Protein AF-L1LF54-F1 (afdb_monomer_lite)

pLDDT: mean 78.91, std 21.75, range [23.78, 98.81]

Radius of gyration: 27.59 Å; chains: 1; bounding box: 73×85×70 Å

Organism: NCBI:txid1537102

InterPro domains:
  IPR023214 HAD superfamily [G3DSA:3.40.50.1000] (203-453)
  IPR036412 HAD-like superfamily [SSF56784] (199-459)

Secondary structure (DSSP, 8-state):
------------------EEEEETT-S--SSS-EEEEEETTEEEEEEE-BTTBEEEEEEETTEEEEE--STT-EEEEEEEEEPSSS-EEEEEEEE-TTS-EEEEEEEEETTEEEEE-HHHHHHHHHHHHHHHHHHHHHHHHHHHHHHHHHHTT-----------------------------------PEEGGG----SS--SEEEE--TTTT--SSHHHHHHHHHHHHHHHHTT-EEEEB-SS-HHHHHHHHHHHHHHHH--SS-SEEEGGGTEEE-TTS-EEEE----HHHHHHHHHHHHHTT-GGGEEEE-SS-EEESSPPPHHHHHHHHHTTPPPPEE--HHHHHTS---EEEES-SS---TT--BTTTEEEEE-SSTT-EEEEE-S--HHHHHHHHHHHTT--TT-EEEEE-SGGGHHHHHH-SEEEE-TTS-HHHHTTSSEE-SS-GGGTHHHHHHHHHH--

Structure (mmCIF, N/CA/C/O backbone):
data_AF-L1LF54-F1
#
_entry.id   AF-L1LF54-F1
#
loop_
_atom_site.group_PDB
_atom_site.id
_atom_site.type_symbol
_atom_site.label_atom_id
_atom_site.label_alt_id
_atom_site.label_comp_id
_atom_site.label_asym_id
_atom_site.label_entity_id
_atom_site.label_seq_id
_atom_site.pdbx_PDB_ins_code
_atom_site.Cartn_x
_atom_site.Cartn_y
_atom_site.Cartn_z
_atom_site.occupancy
_atom_site.B_iso_or_equiv
_atom_site.auth_seq_id
_atom_site.auth_comp_id
_atom_site.auth_asym_id
_atom_site.auth_atom_id
_atom_site.pdbx_PDB_model_num
ATOM 1 N N . MET A 1 1 ? -40.559 -44.048 -41.248 1.00 34.28 1 MET A N 1
ATOM 2 C CA . MET A 1 1 ? -39.151 -44.365 -41.562 1.00 34.28 1 MET A CA 1
ATOM 3 C C . MET A 1 1 ? -38.424 -43.036 -41.732 1.00 34.28 1 MET A C 1
ATOM 5 O O . MET A 1 1 ? -38.304 -42.518 -42.831 1.00 34.28 1 MET A O 1
ATOM 9 N N . ALA A 1 2 ? -38.101 -42.429 -40.592 1.00 30.61 2 ALA A N 1
ATOM 10 C CA . ALA A 1 2 ? -37.415 -41.152 -40.456 1.00 30.61 2 ALA A CA 1
ATOM 11 C C . ALA A 1 2 ? -35.952 -41.464 -40.110 1.00 30.61 2 ALA A C 1
ATOM 13 O O . ALA A 1 2 ? -35.709 -42.278 -39.223 1.00 30.61 2 ALA A O 1
ATOM 14 N N . ARG A 1 3 ? -34.994 -40.883 -40.837 1.00 30.72 3 ARG A N 1
ATOM 15 C CA . ARG A 1 3 ? -33.560 -40.924 -40.494 1.00 30.72 3 ARG A CA 1
ATOM 16 C C . ARG A 1 3 ? -33.324 -39.809 -39.460 1.00 30.72 3 ARG A C 1
ATOM 18 O O . ARG A 1 3 ? -33.603 -38.661 -39.778 1.00 30.72 3 ARG A O 1
ATOM 25 N N . CYS A 1 4 ? -33.138 -40.113 -38.170 1.00 27.88 4 CYS A N 1
ATOM 26 C CA . CYS A 1 4 ? -31.855 -40.383 -37.481 1.00 27.88 4 CYS A CA 1
ATOM 27 C C . CYS A 1 4 ? -30.797 -39.301 -37.784 1.00 27.88 4 CYS A C 1
ATOM 29 O O . CYS A 1 4 ? -30.292 -39.296 -38.899 1.00 27.88 4 CYS A O 1
ATOM 31 N N . ILE A 1 5 ? -30.589 -38.261 -36.959 1.00 31.03 5 ILE A N 1
ATOM 32 C CA . ILE A 1 5 ? -30.031 -38.143 -35.580 1.00 31.03 5 ILE A CA 1
ATOM 33 C C . ILE A 1 5 ? -28.556 -37.675 -35.612 1.00 31.03 5 ILE A C 1
ATOM 35 O O . ILE A 1 5 ? -27.719 -38.314 -36.236 1.00 31.03 5 ILE A O 1
ATOM 39 N N . LEU A 1 6 ? -28.301 -36.619 -34.820 1.00 25.30 6 LEU A N 1
ATOM 40 C CA . LEU A 1 6 ? -27.037 -36.103 -34.259 1.00 25.30 6 LEU A CA 1
ATOM 41 C C . LEU A 1 6 ? -26.256 -35.011 -35.021 1.00 25.30 6 LEU A C 1
ATOM 43 O O . LEU A 1 6 ? -25.419 -35.297 -35.867 1.00 25.30 6 LEU A O 1
ATOM 47 N N . LEU A 1 7 ? -26.445 -33.758 -34.588 1.00 23.78 7 LEU A N 1
ATOM 48 C CA . LEU A 1 7 ? -25.386 -32.967 -33.936 1.00 23.78 7 LEU A CA 1
ATOM 49 C C . LEU A 1 7 ? -26.007 -31.754 -33.217 1.00 23.78 7 LEU A C 1
ATOM 51 O O . LEU A 1 7 ? -26.343 -30.736 -33.814 1.00 23.78 7 LEU A O 1
ATOM 55 N N . PHE A 1 8 ? -26.185 -31.908 -31.905 1.00 27.66 8 PHE A N 1
ATOM 56 C CA . PHE A 1 8 ? -26.033 -30.810 -30.952 1.00 27.66 8 PHE A CA 1
ATOM 57 C C . PHE A 1 8 ? -24.563 -30.351 -31.000 1.00 27.66 8 PHE A C 1
ATOM 59 O O . PHE A 1 8 ? -23.698 -31.217 -31.095 1.00 27.66 8 PHE A O 1
ATOM 66 N N . LEU A 1 9 ? -24.325 -29.040 -30.837 1.00 25.62 9 LEU A N 1
ATOM 67 C CA . LEU A 1 9 ? -23.042 -28.306 -30.698 1.00 25.62 9 LEU A CA 1
ATOM 68 C C . LEU A 1 9 ? -22.545 -27.539 -31.934 1.00 25.62 9 LEU A C 1
ATOM 70 O O . LEU A 1 9 ? -21.812 -28.063 -32.764 1.00 25.62 9 LEU A O 1
ATOM 74 N N . LEU A 1 10 ? -22.934 -26.259 -31.966 1.00 26.70 10 LEU A N 1
ATOM 75 C CA . LEU A 1 10 ? -22.145 -25.034 -32.217 1.00 26.70 10 LEU A CA 1
ATOM 76 C C . LEU A 1 10 ? -23.202 -23.909 -32.279 1.00 26.70 10 LEU A C 1
ATOM 78 O O . LEU A 1 10 ? -23.890 -23.761 -33.279 1.00 26.70 10 LEU A O 1
ATOM 82 N N . ALA A 1 11 ? -23.593 -23.219 -31.204 1.00 26.69 11 ALA A N 1
ATOM 83 C CA . ALA A 1 11 ? -22.782 -22.503 -30.219 1.00 26.69 11 ALA A CA 1
ATOM 84 C C . ALA A 1 11 ? -21.733 -21.588 -30.863 1.00 26.69 11 ALA A C 1
ATOM 86 O O . ALA A 1 11 ? -20.540 -21.809 -30.718 1.00 26.69 11 ALA A O 1
ATOM 87 N N . SER A 1 12 ? -22.223 -20.562 -31.555 1.00 29.03 12 SER A N 1
ATOM 88 C CA . SER A 1 12 ? -21.716 -19.184 -31.499 1.00 29.03 12 SER A CA 1
ATOM 89 C C . SER A 1 12 ? -22.668 -18.337 -32.348 1.00 29.03 12 SER A C 1
ATOM 91 O O . SER A 1 12 ? -22.664 -18.369 -33.571 1.00 29.03 12 SER A O 1
ATOM 93 N N . LEU A 1 13 ? -23.702 -17.755 -31.736 1.00 31.88 13 LEU A N 1
ATOM 94 C CA . LEU A 1 13 ? -23.660 -16.324 -31.428 1.00 31.88 13 LEU A CA 1
ATOM 95 C C . LEU A 1 13 ? -22.943 -15.558 -32.544 1.00 31.88 13 LEU A C 1
ATOM 97 O O . LEU A 1 13 ? -21.788 -15.168 -32.413 1.00 31.88 13 LEU A O 1
ATOM 101 N N . VAL A 1 14 ? -23.678 -15.279 -33.619 1.00 32.53 14 VAL A N 1
ATOM 102 C CA . VAL A 1 14 ? -23.512 -13.997 -34.300 1.00 32.53 14 VAL A CA 1
ATOM 103 C C . VAL A 1 14 ? -23.956 -12.950 -33.275 1.00 32.53 14 VAL A C 1
ATOM 105 O O . VAL A 1 14 ? -25.097 -12.492 -33.277 1.00 32.53 14 VAL A O 1
ATOM 108 N N . CYS A 1 15 ? -23.080 -12.646 -32.314 1.00 31.45 15 CYS A N 1
ATOM 109 C CA . CYS A 1 15 ? -23.138 -11.378 -31.615 1.00 31.45 15 CYS A CA 1
ATOM 110 C C . CYS A 1 15 ? -22.892 -10.347 -32.706 1.00 31.45 15 CYS A C 1
ATOM 112 O O . CYS A 1 15 ? -21.759 -10.111 -33.113 1.00 31.45 15 CYS A O 1
ATOM 114 N N . ILE A 1 16 ? -23.975 -9.773 -33.222 1.00 34.31 16 ILE A N 1
ATOM 115 C CA . ILE A 1 16 ? -23.909 -8.474 -33.870 1.00 34.31 16 ILE A CA 1
ATOM 116 C C . ILE A 1 16 ? -23.384 -7.551 -32.770 1.00 34.31 16 ILE A C 1
ATOM 118 O O . ILE A 1 16 ? -24.157 -7.113 -31.916 1.00 34.31 16 ILE A O 1
ATOM 122 N N . ALA A 1 17 ? -22.065 -7.348 -32.714 1.00 38.25 17 ALA A N 1
ATOM 123 C CA . ALA A 1 17 ? -21.468 -6.330 -31.871 1.00 38.25 17 ALA A CA 1
ATOM 124 C C . ALA A 1 17 ? -22.138 -5.024 -32.295 1.00 38.25 17 ALA A C 1
ATOM 126 O O . ALA A 1 17 ? -21.956 -4.556 -33.420 1.00 38.25 17 ALA A O 1
ATOM 127 N N . LYS A 1 18 ? -23.033 -4.498 -31.455 1.00 50.53 18 LYS A N 1
ATOM 128 C CA . LYS A 1 18 ? -23.687 -3.224 -31.736 1.00 50.53 18 LYS A CA 1
ATOM 129 C C . LYS A 1 18 ? -22.565 -2.199 -31.887 1.00 50.53 18 LYS A C 1
ATOM 131 O O . LYS A 1 18 ? -21.799 -1.976 -30.951 1.00 50.53 18 LYS A O 1
ATOM 136 N N . SER A 1 19 ? -22.449 -1.615 -33.073 1.00 55.31 19 SER A N 1
ATOM 137 C CA . SER A 1 19 ? -21.580 -0.474 -33.328 1.00 55.31 19 SER A CA 1
ATOM 138 C C . SER A 1 19 ? -22.026 0.677 -32.433 1.00 55.31 19 SER A C 1
ATOM 140 O O . SER A 1 19 ? -23.161 1.140 -32.579 1.00 55.31 19 SER A O 1
ATOM 142 N N . HIS A 1 20 ? -21.173 1.134 -31.520 1.00 75.12 20 HIS A N 1
ATOM 143 C CA . HIS A 1 20 ? -21.500 2.277 -30.672 1.00 75.12 20 HIS A CA 1
ATOM 144 C C . HIS A 1 20 ? -20.609 3.474 -30.995 1.00 75.12 20 HIS A C 1
ATOM 146 O O . HIS A 1 20 ? -19.392 3.350 -31.162 1.00 75.12 20 HIS A O 1
ATOM 152 N N . VAL A 1 21 ? -21.264 4.630 -31.088 1.00 81.88 21 VAL A N 1
ATOM 153 C CA . VAL A 1 21 ? -20.643 5.949 -31.176 1.00 81.88 21 VAL A CA 1
ATOM 154 C C . VAL A 1 21 ? -20.503 6.475 -29.749 1.00 81.88 21 VAL A C 1
ATOM 156 O O . VAL A 1 21 ? -21.498 6.549 -29.028 1.00 81.88 21 VAL A O 1
ATOM 159 N N . VAL A 1 22 ? -19.287 6.827 -29.336 1.00 83.12 22 VAL A N 1
ATOM 160 C CA . VAL A 1 22 ? -19.025 7.511 -28.063 1.00 83.12 22 VAL A CA 1
ATOM 161 C C . VAL A 1 22 ? -19.001 9.008 -28.328 1.00 83.12 22 VAL A C 1
ATOM 163 O O . VAL A 1 22 ? -18.087 9.495 -28.988 1.00 83.12 22 VAL A O 1
ATOM 166 N N . ASP A 1 23 ? -19.991 9.735 -27.811 1.00 76.94 23 ASP A N 1
ATOM 167 C CA . ASP A 1 23 ? -19.989 11.198 -27.831 1.00 76.94 23 ASP A CA 1
ATOM 168 C C . ASP A 1 23 ? -19.466 11.744 -26.497 1.00 76.94 23 ASP A C 1
ATOM 170 O O . ASP A 1 23 ? -20.144 11.699 -25.470 1.00 76.94 23 ASP A O 1
ATOM 174 N N . ILE A 1 24 ? -18.235 12.257 -26.524 1.00 81.00 24 ILE A N 1
ATOM 175 C CA . ILE A 1 24 ? -17.527 12.772 -25.345 1.00 81.00 24 ILE A CA 1
ATOM 176 C C . ILE A 1 24 ? -18.055 14.131 -24.868 1.00 81.00 24 ILE A C 1
ATOM 178 O O . ILE A 1 24 ? -17.592 14.630 -23.844 1.00 81.00 24 ILE A O 1
ATOM 182 N N . SER A 1 25 ? -18.995 14.742 -25.597 1.00 68.56 25 SER A N 1
ATOM 183 C CA . SER A 1 25 ? -19.629 16.004 -25.203 1.00 68.56 25 SER A CA 1
ATOM 184 C C . SER A 1 25 ? -20.747 15.834 -24.170 1.00 68.56 25 SER A C 1
ATOM 186 O O . SER A 1 25 ? -21.200 16.829 -23.604 1.00 68.56 25 SER A O 1
ATOM 188 N N . LEU A 1 26 ? -21.199 14.599 -23.919 1.00 63.97 26 LEU A N 1
ATOM 189 C CA . LEU A 1 26 ? -22.309 14.313 -23.011 1.00 63.97 26 LEU A CA 1
ATOM 190 C C . LEU A 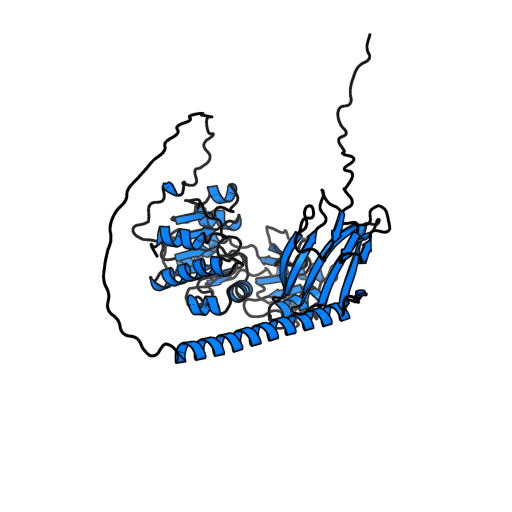1 26 ? -21.825 13.882 -21.617 1.00 63.97 26 LEU A C 1
ATOM 192 O O . LEU A 1 26 ? -20.926 13.054 -21.468 1.00 63.97 26 LEU A O 1
ATOM 196 N N . ASP A 1 27 ? -22.488 14.405 -20.581 1.00 54.12 27 ASP A N 1
ATOM 197 C CA . ASP A 1 27 ? -22.123 14.172 -19.176 1.00 54.12 27 ASP A CA 1
ATOM 198 C C . ASP A 1 27 ? -22.499 12.772 -18.665 1.00 54.12 27 ASP A C 1
ATOM 200 O O . ASP A 1 27 ? -21.876 12.276 -17.725 1.00 54.12 27 ASP A O 1
ATOM 204 N N . THR A 1 28 ? -23.471 12.101 -19.290 1.00 51.44 28 THR A N 1
ATOM 205 C CA . THR A 1 28 ? -23.847 10.706 -19.005 1.00 51.44 28 THR A CA 1
ATOM 206 C C . THR A 1 28 ? -24.296 10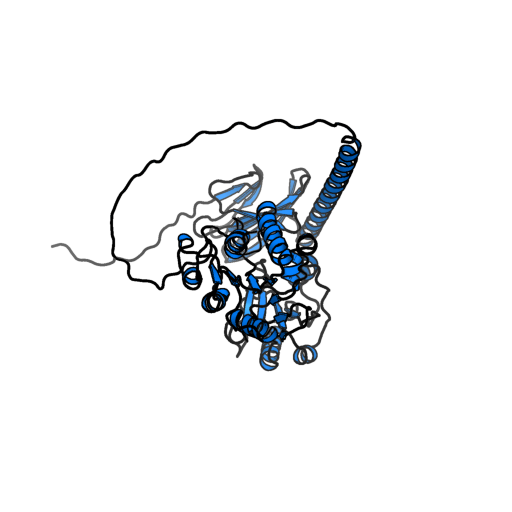.014 -20.290 1.00 51.44 28 THR A C 1
ATOM 208 O O . THR A 1 28 ? -25.021 10.606 -21.089 1.00 51.44 28 THR A O 1
ATOM 211 N N . PHE A 1 29 ? -23.886 8.757 -20.491 1.00 53.47 29 PHE A N 1
ATOM 212 C CA . PHE A 1 29 ? -24.337 7.952 -21.628 1.00 53.47 29 PHE A CA 1
ATOM 213 C C . PHE A 1 29 ? -24.990 6.655 -21.168 1.00 53.47 29 PHE A C 1
ATOM 215 O O . PHE A 1 29 ? -24.419 5.893 -20.389 1.00 53.47 29 PHE A O 1
ATOM 222 N N . GLN A 1 30 ? -26.177 6.371 -21.702 1.00 48.16 30 GLN A N 1
ATOM 223 C CA . GLN A 1 30 ? -26.771 5.045 -21.605 1.00 48.16 30 GLN A CA 1
ATOM 224 C C . GLN A 1 30 ? -26.098 4.134 -22.630 1.00 48.16 30 GLN A C 1
ATOM 226 O O . GLN A 1 30 ? -26.205 4.357 -23.833 1.00 48.16 30 GLN A O 1
ATOM 231 N N . GLY A 1 31 ? -25.426 3.093 -22.145 1.00 53.56 31 GLY A N 1
ATOM 232 C CA . GLY A 1 31 ? -25.021 1.963 -22.971 1.00 53.56 31 GLY A CA 1
ATOM 233 C C . GLY A 1 31 ? -23.526 1.714 -23.076 1.00 53.56 31 GLY A C 1
ATOM 234 O O . GLY A 1 31 ? -23.211 0.598 -23.442 1.00 53.56 31 GLY A O 1
ATOM 235 N N . VAL A 1 32 ? -22.632 2.648 -22.716 1.00 60.25 32 VAL A N 1
ATOM 236 C CA . VAL A 1 32 ? -21.162 2.460 -22.748 1.00 60.25 32 VAL A CA 1
ATOM 237 C C . VAL A 1 32 ? -20.599 2.361 -21.330 1.00 60.25 32 VAL A C 1
ATOM 239 O O . VAL A 1 32 ? -20.920 3.186 -20.478 1.00 60.25 32 VAL A O 1
ATOM 242 N N . SER A 1 33 ? -19.729 1.379 -21.083 1.00 65.44 33 SER A N 1
ATOM 243 C CA . SER A 1 33 ? -18.979 1.256 -19.830 1.00 65.44 33 SER A CA 1
ATOM 244 C C . SER A 1 33 ? -18.000 2.429 -19.691 1.00 65.44 33 SER A C 1
ATOM 246 O O . SER A 1 33 ? -16.993 2.486 -20.402 1.00 65.44 33 SER A O 1
ATOM 248 N N . SER A 1 34 ? -18.285 3.366 -18.780 1.00 70.50 34 SER A N 1
ATOM 249 C CA . SER A 1 34 ? -17.385 4.472 -18.435 1.00 70.50 34 SER A CA 1
ATOM 250 C C . SER A 1 34 ? -17.007 4.483 -16.955 1.00 70.50 34 SER A C 1
ATOM 252 O O . SER A 1 34 ? -17.769 4.042 -16.091 1.00 70.50 34 SER A O 1
ATOM 254 N N . ARG A 1 35 ? -15.818 5.004 -16.648 1.00 69.44 35 ARG A N 1
ATOM 255 C CA . ARG A 1 35 ? -15.308 5.175 -15.283 1.00 69.44 35 ARG A CA 1
ATOM 256 C C . ARG A 1 35 ? -14.682 6.555 -15.129 1.00 69.44 35 ARG A C 1
ATOM 258 O O . ARG A 1 35 ? -13.911 6.966 -15.995 1.00 69.44 35 ARG A O 1
ATOM 265 N N . ASP A 1 36 ? -14.994 7.211 -14.019 1.00 70.00 36 ASP A N 1
ATOM 266 C CA . ASP A 1 36 ? -14.477 8.534 -13.679 1.00 70.00 36 ASP A CA 1
ATOM 267 C C . ASP A 1 36 ? -13.365 8.415 -12.639 1.00 70.00 36 ASP A C 1
ATOM 269 O O . ASP A 1 36 ? -13.479 7.679 -11.660 1.00 70.00 36 ASP A O 1
ATOM 273 N N . PHE A 1 37 ? -12.286 9.147 -12.875 1.00 71.56 37 PHE A N 1
ATOM 274 C CA . PHE A 1 37 ? -11.075 9.189 -12.073 1.00 71.56 37 PHE A CA 1
ATOM 275 C C . PHE A 1 37 ? -10.587 10.632 -11.954 1.00 71.56 37 PHE A C 1
ATOM 277 O O . PHE A 1 37 ? -11.054 11.540 -12.643 1.00 71.56 37 PHE A O 1
ATOM 284 N N . PHE A 1 38 ? -9.571 10.827 -11.122 1.00 66.38 38 PHE A N 1
ATOM 285 C CA . PHE A 1 38 ? -8.776 12.045 -11.110 1.00 66.38 38 PHE A CA 1
ATOM 286 C C . PHE A 1 38 ? -7.309 11.673 -11.296 1.00 66.38 38 PHE A C 1
ATOM 288 O O . PHE A 1 38 ? -6.790 10.824 -10.575 1.00 66.38 38 PHE A O 1
ATOM 295 N N . VAL A 1 39 ? -6.626 12.326 -12.233 1.00 61.81 39 VAL A N 1
ATOM 296 C CA . VAL A 1 39 ? -5.178 12.188 -12.431 1.00 61.81 39 VAL A CA 1
ATOM 297 C C . VAL A 1 39 ? -4.554 13.543 -12.150 1.00 61.81 39 VAL A C 1
ATOM 299 O O . VAL A 1 39 ? -4.860 14.507 -12.836 1.00 61.81 39 VAL A O 1
ATOM 302 N N . PHE A 1 40 ? -3.724 13.654 -11.110 1.00 63.44 40 PHE A N 1
ATOM 303 C CA . PHE A 1 40 ? -3.227 14.954 -10.630 1.00 63.44 40 PHE A CA 1
ATOM 304 C C . PHE A 1 40 ? -4.334 15.986 -10.376 1.00 63.44 40 PHE A C 1
ATOM 306 O O . PHE A 1 40 ? -4.176 17.162 -10.691 1.00 63.44 40 PHE A O 1
ATOM 313 N N . LYS A 1 41 ? -5.475 15.540 -9.833 1.00 68.56 41 LYS A N 1
ATOM 314 C CA . LYS A 1 41 ? -6.681 16.364 -9.625 1.00 68.56 41 LYS A CA 1
ATOM 315 C C . LYS A 1 41 ? -7.349 16.878 -10.909 1.00 68.56 41 LYS A C 1
ATOM 317 O O . LYS A 1 41 ? -8.366 17.557 -10.822 1.00 68.56 41 LYS A O 1
ATOM 322 N N . ILE A 1 42 ? -6.838 16.503 -12.080 1.00 74.50 42 ILE A N 1
ATOM 323 C CA . ILE A 1 42 ? -7.503 16.695 -13.366 1.00 74.50 42 ILE A CA 1
ATOM 324 C C . ILE A 1 42 ? -8.578 15.609 -13.480 1.00 74.50 42 ILE A C 1
ATOM 326 O O . ILE A 1 42 ? -8.234 14.424 -13.386 1.00 74.50 42 ILE A O 1
ATOM 330 N N . PRO A 1 43 ? -9.860 15.960 -13.671 1.00 77.19 43 PRO A N 1
ATOM 331 C CA . PRO A 1 43 ? -10.893 14.976 -13.947 1.00 77.19 43 PRO A CA 1
ATOM 332 C C . PRO A 1 43 ? -10.536 14.179 -15.207 1.00 77.19 43 PRO A C 1
ATOM 334 O O . PRO A 1 43 ? -10.111 14.749 -16.216 1.00 77.19 43 PRO A O 1
ATOM 337 N N . LEU A 1 44 ? -10.717 12.863 -15.141 1.00 81.88 44 LEU A N 1
ATOM 338 C CA . LEU A 1 44 ? -10.492 11.923 -16.232 1.00 81.88 44 LEU A CA 1
ATOM 339 C C . LEU A 1 44 ? -11.679 10.972 -16.334 1.00 81.88 44 LEU A C 1
ATOM 341 O O . LEU A 1 44 ? -12.078 10.379 -15.338 1.00 81.88 44 LEU A O 1
ATOM 345 N N . ARG A 1 45 ? -12.181 10.745 -17.544 1.00 81.81 45 ARG A N 1
ATOM 346 C CA . ARG A 1 45 ? -13.141 9.678 -17.831 1.00 81.81 45 ARG A CA 1
ATOM 347 C C . ARG A 1 45 ? -12.574 8.736 -18.852 1.00 81.81 45 ARG A C 1
ATOM 349 O O . ARG A 1 45 ? -11.997 9.158 -19.850 1.00 81.81 45 ARG A O 1
ATOM 356 N N . ILE A 1 46 ? -12.774 7.456 -18.591 1.00 79.06 46 ILE A N 1
ATOM 357 C CA . ILE A 1 46 ? -12.342 6.381 -19.466 1.00 79.06 46 ILE A CA 1
ATOM 358 C C . ILE A 1 46 ? -13.582 5.679 -19.989 1.00 79.06 46 ILE A C 1
ATOM 360 O O . ILE A 1 46 ? -14.385 5.203 -19.189 1.00 79.06 46 ILE A O 1
ATOM 364 N N . TYR A 1 47 ? -13.715 5.588 -21.308 1.00 81.62 47 TYR A N 1
ATOM 365 C CA . TYR A 1 47 ? -14.662 4.687 -21.962 1.00 81.62 47 TYR A CA 1
ATOM 366 C C . TYR A 1 47 ? -13.922 3.438 -22.427 1.00 81.62 47 TYR A C 1
ATOM 368 O O . TYR A 1 47 ? -12.808 3.535 -22.950 1.00 81.62 47 TYR A O 1
ATOM 376 N N . ILE A 1 48 ? -14.530 2.273 -22.219 1.00 78.19 48 ILE A N 1
ATOM 377 C CA . ILE A 1 48 ? -13.888 0.975 -22.438 1.00 78.19 48 ILE A CA 1
ATOM 378 C C . ILE A 1 48 ? -14.726 0.156 -23.419 1.00 78.19 48 ILE A C 1
ATOM 380 O O . ILE A 1 48 ? -15.928 -0.009 -23.212 1.00 78.19 48 ILE A O 1
ATOM 384 N N . SER A 1 49 ? -14.083 -0.379 -24.461 1.00 78.44 49 SER A N 1
ATOM 385 C CA . SER A 1 49 ? -14.676 -1.450 -25.270 1.00 78.44 49 SER A CA 1
ATOM 386 C C . SER A 1 49 ? -14.598 -2.784 -24.523 1.00 78.44 49 SER A C 1
ATOM 388 O O . SER A 1 49 ? -13.534 -3.154 -24.025 1.00 78.44 49 SER A O 1
ATOM 390 N N . ASP A 1 50 ? -15.699 -3.532 -24.494 1.00 72.25 50 ASP A N 1
ATOM 391 C CA . ASP A 1 50 ? -15.804 -4.853 -23.871 1.00 72.25 50 ASP A CA 1
ATOM 392 C C . ASP A 1 50 ? -16.518 -5.871 -24.785 1.00 72.25 50 ASP A C 1
ATOM 394 O O . ASP A 1 50 ? -16.853 -5.581 -25.935 1.00 72.25 50 ASP A O 1
ATOM 398 N N . ALA A 1 51 ? -16.723 -7.098 -24.291 1.00 65.69 51 ALA A N 1
ATOM 399 C CA . ALA A 1 51 ? -17.312 -8.196 -25.063 1.00 65.69 51 ALA A CA 1
ATOM 400 C C . ALA A 1 51 ? -18.745 -7.919 -25.566 1.00 65.69 51 ALA A C 1
ATOM 402 O O . ALA A 1 51 ? -19.197 -8.568 -26.508 1.00 65.69 51 ALA A O 1
ATOM 403 N N . ASN A 1 52 ? -19.458 -6.972 -24.952 1.00 62.03 52 ASN A N 1
ATOM 404 C CA . ASN A 1 52 ? -20.821 -6.599 -25.321 1.00 62.03 52 ASN A CA 1
ATOM 405 C C . ASN A 1 52 ? -20.877 -5.277 -26.099 1.00 62.03 52 ASN A C 1
ATOM 407 O O . ASN A 1 52 ? -21.906 -4.979 -26.716 1.00 62.03 52 ASN A O 1
ATOM 411 N N . LEU A 1 53 ? -19.797 -4.489 -26.078 1.00 69.81 53 LEU A N 1
ATOM 412 C CA . LEU A 1 53 ? -19.757 -3.165 -26.676 1.00 69.81 53 LEU A CA 1
ATOM 413 C C . LEU A 1 53 ? -18.407 -2.825 -27.300 1.00 69.81 53 LEU A C 1
ATOM 415 O O . LEU A 1 53 ? -17.400 -2.661 -26.617 1.00 69.81 53 LEU A O 1
ATOM 419 N N . THR A 1 54 ? -18.426 -2.606 -28.611 1.00 84.31 54 THR A N 1
ATOM 420 C CA . THR A 1 54 ? -17.257 -2.194 -29.389 1.00 84.31 54 THR A CA 1
ATOM 421 C C . THR A 1 54 ? -17.418 -0.742 -29.841 1.00 84.31 54 THR A C 1
ATOM 423 O O . THR A 1 54 ? -18.380 -0.398 -30.535 1.00 84.31 54 THR A O 1
ATOM 426 N N . ILE A 1 55 ? -16.478 0.118 -29.445 1.00 88.12 55 ILE A N 1
ATOM 427 C CA . ILE A 1 55 ? -16.451 1.533 -29.830 1.00 88.12 55 ILE A CA 1
ATOM 428 C C . ILE A 1 55 ? -15.901 1.638 -31.255 1.00 88.12 55 ILE A C 1
ATOM 430 O O . ILE A 1 55 ? -14.724 1.368 -31.494 1.00 88.12 55 ILE A O 1
ATOM 434 N N . LEU A 1 56 ? -16.746 2.043 -32.204 1.00 90.69 56 LEU A N 1
ATOM 435 C CA . LEU A 1 56 ? -16.363 2.184 -33.618 1.00 90.69 56 LEU A CA 1
ATOM 436 C C . LEU A 1 56 ? -16.225 3.639 -34.058 1.00 90.69 56 LEU A C 1
ATOM 438 O O . LEU A 1 56 ? -15.685 3.912 -35.127 1.00 90.69 56 LEU A O 1
ATOM 442 N N . GLU A 1 57 ? -16.708 4.578 -33.253 1.00 91.50 57 GLU A N 1
ATOM 443 C CA . GLU A 1 57 ? -16.614 5.999 -33.548 1.00 91.50 57 GLU A CA 1
ATOM 444 C C . GLU A 1 57 ? -16.545 6.801 -32.249 1.00 91.50 57 GLU A C 1
ATOM 446 O O . GLU A 1 57 ? -17.252 6.499 -31.288 1.00 91.50 57 GLU A O 1
ATOM 451 N N . VAL A 1 58 ? -15.691 7.822 -32.231 1.00 91.06 58 VAL A N 1
ATOM 452 C CA . VAL A 1 58 ? -15.561 8.789 -31.140 1.00 91.06 58 VAL A CA 1
ATOM 453 C C . VAL A 1 58 ? -15.846 10.170 -31.708 1.00 91.06 58 VAL A C 1
ATOM 455 O O . VAL A 1 58 ? -15.172 10.622 -32.640 1.00 91.06 58 VAL A O 1
ATOM 458 N N . VAL A 1 59 ? -16.845 10.842 -31.150 1.00 86.19 59 VAL A N 1
ATOM 459 C CA . VAL A 1 59 ? -17.305 12.163 -31.581 1.00 86.19 59 VAL A CA 1
ATOM 460 C C . VAL A 1 59 ? -17.343 13.129 -30.404 1.00 86.19 59 VAL A C 1
ATOM 462 O O . VAL A 1 59 ? -17.416 12.718 -29.254 1.00 86.19 59 VAL A O 1
ATOM 465 N N . ASP A 1 60 ? -17.304 14.420 -30.703 1.00 82.88 60 ASP A N 1
ATOM 466 C CA . ASP A 1 60 ? -17.636 15.520 -29.800 1.00 82.88 60 ASP A CA 1
ATOM 467 C C . ASP A 1 60 ? -18.794 16.290 -30.440 1.00 82.88 60 ASP A C 1
ATOM 469 O O . ASP A 1 60 ? -18.606 17.059 -31.393 1.00 82.88 60 ASP A O 1
ATOM 473 N N . SER A 1 61 ? -20.009 16.003 -29.974 1.00 77.38 61 SER A N 1
ATOM 474 C CA . SER A 1 61 ? -21.266 16.420 -30.593 1.00 77.38 61 SER A CA 1
ATOM 475 C C . SER A 1 61 ? -21.333 16.014 -32.077 1.00 77.38 61 SER A C 1
ATOM 477 O O . SER A 1 61 ? -21.472 14.843 -32.411 1.00 77.38 61 SER A O 1
ATOM 479 N N . PHE A 1 62 ? -21.218 16.971 -33.002 1.00 75.56 62 PHE A N 1
ATOM 480 C CA . PHE A 1 62 ? -21.306 16.734 -34.449 1.00 75.56 62 PHE A CA 1
ATOM 481 C C . PHE A 1 62 ? -19.946 16.484 -35.116 1.00 75.56 62 PHE A C 1
ATOM 483 O O . PHE A 1 62 ? -19.883 16.306 -36.333 1.00 75.56 62 PHE A O 1
ATOM 490 N N . ARG A 1 63 ? -18.845 16.522 -34.357 1.00 82.44 63 ARG A N 1
ATOM 491 C CA . ARG A 1 63 ? -17.494 16.388 -34.900 1.00 82.44 63 ARG A CA 1
ATOM 492 C C . ARG A 1 63 ? -16.914 15.017 -34.593 1.00 82.44 63 ARG A C 1
ATOM 494 O O . ARG A 1 63 ? -16.654 14.710 -33.437 1.00 82.44 63 ARG A O 1
ATOM 501 N N . THR A 1 64 ? -16.616 14.240 -35.627 1.00 90.56 64 THR A N 1
ATOM 502 C CA . THR A 1 64 ? -15.874 12.983 -35.488 1.00 90.56 64 THR A CA 1
ATOM 503 C C . THR A 1 64 ? -14.402 13.267 -35.187 1.00 90.56 64 THR A C 1
ATOM 505 O O . THR A 1 64 ? -13.736 13.982 -35.939 1.00 90.56 64 THR A O 1
ATOM 508 N N . LEU A 1 65 ? -13.898 12.719 -34.079 1.00 90.50 65 LEU A N 1
ATOM 509 C CA . LEU A 1 65 ? -12.470 12.709 -33.751 1.00 90.50 65 LEU A CA 1
ATOM 510 C C . LEU A 1 65 ? -11.807 11.504 -34.415 1.00 90.50 65 LEU A C 1
ATOM 512 O O . LEU A 1 65 ? -10.752 11.644 -35.033 1.00 90.50 65 LEU A O 1
ATOM 516 N N . TRP A 1 66 ? -12.447 10.339 -34.310 1.00 94.81 66 TRP A N 1
ATOM 517 C CA . TRP A 1 66 ? -11.950 9.082 -34.857 1.00 94.81 66 TRP A CA 1
ATOM 518 C C . TRP A 1 66 ? -13.097 8.145 -35.240 1.00 94.81 66 TRP A C 1
ATOM 520 O O . TRP A 1 66 ? -14.130 8.123 -34.572 1.00 94.81 66 TRP A O 1
ATOM 530 N N . LYS A 1 67 ? -12.900 7.349 -36.294 1.00 93.31 67 LYS A N 1
ATOM 531 C CA . LYS A 1 67 ? -13.842 6.330 -36.759 1.00 93.31 67 LYS A CA 1
ATOM 532 C C . LYS A 1 67 ? -13.081 5.122 -37.294 1.00 93.31 67 LYS A C 1
ATOM 534 O O . LYS A 1 67 ? -12.071 5.291 -37.970 1.00 93.31 67 LYS A O 1
ATOM 539 N N . ALA A 1 68 ? -13.581 3.924 -37.017 1.00 91.38 68 ALA A N 1
ATOM 540 C CA . ALA A 1 68 ? -13.047 2.691 -37.573 1.00 91.38 68 ALA A CA 1
ATOM 541 C C . ALA A 1 68 ? -13.182 2.690 -39.106 1.00 91.38 68 ALA A C 1
ATOM 543 O O . ALA A 1 68 ? -14.283 2.838 -39.640 1.00 91.38 68 ALA A O 1
ATOM 544 N N . GLU A 1 69 ? -12.060 2.526 -39.808 1.00 84.69 69 GLU A N 1
ATOM 545 C CA . GLU A 1 69 ? -12.012 2.540 -41.279 1.00 84.69 69 GLU A CA 1
ATOM 546 C C . GLU A 1 69 ? -12.168 1.143 -41.901 1.00 84.69 69 GLU A C 1
ATOM 548 O O . GLU A 1 69 ? -12.593 1.016 -43.051 1.00 84.69 69 GLU A O 1
ATOM 553 N N . HIS A 1 70 ? -11.859 0.088 -41.142 1.00 84.00 70 HIS A N 1
ATOM 554 C CA . HIS A 1 70 ? -11.860 -1.299 -41.606 1.00 84.00 70 HIS A CA 1
ATOM 555 C C . HIS A 1 70 ? -12.639 -2.213 -40.659 1.00 84.00 70 HIS A C 1
ATOM 557 O O . HIS A 1 70 ? -12.734 -1.962 -39.456 1.00 84.00 70 HIS A O 1
ATOM 563 N N . GLU A 1 71 ? -13.188 -3.295 -41.211 1.00 80.00 71 GLU A N 1
ATOM 564 C CA . GLU A 1 71 ? -13.825 -4.352 -40.430 1.00 80.00 71 GLU A CA 1
ATOM 565 C C . GLU A 1 71 ? -12.779 -5.018 -39.521 1.00 80.00 71 GLU A C 1
ATOM 567 O O . GLU A 1 71 ? -11.711 -5.413 -39.980 1.00 80.00 71 GLU A O 1
ATOM 572 N N . GLY A 1 72 ? -13.067 -5.084 -38.219 1.00 79.81 72 GLY A N 1
ATOM 573 C CA . GLY A 1 72 ? -12.119 -5.540 -37.195 1.00 79.81 72 GLY A CA 1
ATOM 574 C C . GLY A 1 72 ? -11.376 -4.417 -36.463 1.00 79.81 72 GLY A C 1
ATOM 575 O O . GLY A 1 72 ? -10.880 -4.663 -35.367 1.00 79.81 72 GLY A O 1
ATOM 576 N N . SER A 1 73 ? -11.365 -3.184 -36.987 1.00 87.81 73 SER A N 1
ATOM 577 C CA . SER A 1 73 ? -10.791 -2.035 -36.277 1.00 87.81 73 SER A CA 1
ATOM 578 C C . SER A 1 73 ? -11.761 -1.466 -35.237 1.00 87.81 73 SER A C 1
ATOM 580 O O . SER A 1 73 ? -12.950 -1.298 -35.510 1.00 87.81 73 SER A O 1
ATOM 582 N N . TYR A 1 74 ? -11.264 -1.111 -34.052 1.00 90.00 74 TYR A N 1
ATOM 583 C CA . TYR A 1 74 ? -12.072 -0.509 -32.985 1.00 90.00 74 TYR A CA 1
ATOM 584 C C . TYR A 1 74 ? -11.235 0.333 -32.018 1.00 90.00 74 TYR A C 1
ATOM 586 O O . TYR A 1 74 ? -10.017 0.197 -31.930 1.00 90.00 74 TYR A O 1
ATOM 594 N N . CYS A 1 75 ? -11.886 1.207 -31.253 1.00 88.81 75 CYS A N 1
ATOM 595 C CA . CYS A 1 75 ? -11.237 1.946 -30.178 1.00 88.81 75 CYS A CA 1
ATOM 596 C C . CYS A 1 75 ? -11.349 1.156 -28.871 1.00 88.81 75 CYS A C 1
ATOM 598 O O . CYS A 1 75 ? -12.440 0.956 -28.343 1.00 88.81 75 CYS A O 1
ATOM 600 N N . LYS A 1 76 ? -10.228 0.677 -28.332 1.00 85.56 76 LYS A N 1
ATOM 601 C CA . LYS A 1 76 ? -10.208 -0.094 -27.083 1.00 85.56 76 LYS A CA 1
ATOM 602 C C . LYS A 1 76 ? -10.483 0.790 -25.868 1.00 85.56 76 LYS A C 1
ATOM 604 O O . LYS A 1 76 ? -11.239 0.383 -24.988 1.00 85.56 76 LYS A O 1
ATOM 609 N N . TYR A 1 77 ? -9.894 1.985 -25.850 1.00 84.38 77 TYR A N 1
ATOM 610 C CA . TYR A 1 77 ? -10.030 2.947 -24.760 1.00 84.38 77 TYR A CA 1
ATOM 611 C C . TYR A 1 77 ? -10.122 4.378 -25.280 1.00 84.38 77 TYR A C 1
ATOM 613 O O . TYR A 1 77 ? -9.365 4.762 -26.173 1.00 84.38 77 TYR A O 1
ATOM 621 N N . VAL A 1 78 ? -10.994 5.168 -24.655 1.00 88.69 78 VAL A N 1
ATOM 622 C CA . VAL A 1 78 ? -11.095 6.621 -24.843 1.00 88.69 78 VAL A CA 1
ATOM 623 C C . VAL A 1 78 ? -10.845 7.281 -23.494 1.00 88.69 78 VAL A C 1
ATOM 625 O O . VAL A 1 78 ? -11.673 7.154 -22.595 1.00 88.69 78 VAL A O 1
ATOM 628 N N . TRP A 1 79 ? -9.728 7.985 -23.347 1.00 88.56 79 TRP A N 1
ATOM 629 C CA . TRP A 1 79 ? -9.431 8.816 -22.181 1.00 88.56 79 TRP A CA 1
ATOM 630 C C . TRP A 1 79 ? -9.803 10.261 -22.481 1.00 88.56 79 TRP A C 1
ATOM 632 O O . TRP A 1 79 ? -9.318 10.826 -23.457 1.00 88.56 79 TRP A O 1
ATOM 642 N N . VAL A 1 80 ? -10.641 10.861 -21.642 1.00 88.44 80 VAL A N 1
ATOM 643 C CA . VAL A 1 80 ? -11.072 12.258 -21.751 1.00 88.44 80 VAL A CA 1
ATOM 644 C C . VAL A 1 80 ? -10.638 13.001 -20.498 1.00 88.44 80 VAL A C 1
ATOM 646 O O . VAL A 1 80 ? -11.122 12.708 -19.409 1.00 88.44 80 VAL A O 1
ATOM 649 N N . TYR A 1 81 ? -9.729 13.958 -20.654 1.00 85.69 81 TYR A N 1
ATOM 650 C CA . TYR A 1 81 ? -9.265 14.836 -19.585 1.00 85.69 81 TYR A CA 1
ATOM 651 C C . TYR A 1 81 ? -9.936 16.201 -19.712 1.00 85.69 81 TYR A C 1
ATOM 653 O O . TYR A 1 81 ? -9.970 16.781 -20.804 1.00 85.69 81 TYR A O 1
ATOM 661 N N . TRP A 1 82 ? -10.416 16.740 -18.596 1.00 79.31 82 TRP A N 1
ATOM 662 C CA . TRP A 1 82 ? -11.046 18.061 -18.550 1.00 79.31 82 TRP A CA 1
ATOM 663 C C . TRP A 1 82 ? -10.109 19.114 -17.972 1.00 79.31 82 TRP A C 1
ATOM 665 O O . TRP A 1 82 ? -9.473 18.852 -16.960 1.00 79.31 82 TRP A O 1
ATOM 675 N N . SER A 1 83 ? -10.074 20.317 -18.555 1.00 68.44 83 SER A N 1
ATOM 676 C CA . SER A 1 83 ? -9.500 21.505 -17.904 1.00 68.44 83 SER A CA 1
ATOM 677 C C . SER A 1 83 ? -10.564 22.322 -17.151 1.00 68.44 83 SER A C 1
ATOM 679 O O . SER A 1 83 ? -11.758 22.177 -17.438 1.00 68.44 83 SER A O 1
ATOM 681 N N . PRO A 1 84 ? -10.159 23.218 -16.228 1.00 59.72 84 PRO A N 1
ATOM 682 C CA . PRO A 1 84 ? -11.085 24.063 -15.470 1.00 59.72 84 PRO A CA 1
ATOM 683 C C . PRO A 1 84 ? -11.892 25.056 -16.326 1.00 59.72 84 PRO A C 1
ATOM 685 O O . PRO A 1 84 ? -12.985 25.470 -15.948 1.00 59.72 84 PRO A O 1
ATOM 688 N N . ASP A 1 85 ? -11.347 25.466 -17.471 1.00 59.03 85 ASP A N 1
ATOM 689 C CA . ASP A 1 85 ? -11.733 26.670 -18.217 1.00 59.03 85 ASP A CA 1
ATOM 690 C C . ASP A 1 85 ? -11.887 26.462 -19.743 1.00 59.03 85 ASP A C 1
ATOM 692 O O . ASP A 1 85 ? -12.088 27.430 -20.480 1.00 59.03 85 ASP A O 1
ATOM 696 N N . ARG A 1 86 ? -11.960 25.199 -20.200 1.00 62.03 86 ARG A N 1
ATOM 697 C CA . ARG A 1 86 ? -12.254 24.716 -21.579 1.00 62.03 86 ARG A CA 1
ATOM 698 C C . ARG A 1 86 ? -11.059 24.447 -22.505 1.00 62.03 86 ARG A C 1
ATOM 700 O O . ARG A 1 86 ? -10.987 24.981 -23.615 1.00 62.03 86 ARG A O 1
ATOM 707 N N . GLN A 1 87 ? -10.242 23.463 -22.148 1.00 59.38 87 GLN A N 1
ATOM 708 C CA . GLN A 1 87 ? -9.480 22.634 -23.084 1.00 59.38 87 GLN A CA 1
ATOM 709 C C . GLN A 1 87 ? -9.620 21.166 -22.667 1.00 59.38 87 GLN A C 1
ATOM 711 O O . GLN A 1 87 ? -9.334 20.801 -21.533 1.00 59.38 87 GLN A O 1
ATOM 716 N N . ALA A 1 88 ? -10.119 20.331 -23.575 1.00 75.31 88 ALA A N 1
ATOM 717 C CA . ALA A 1 88 ? -10.228 18.894 -23.361 1.00 75.31 88 ALA A CA 1
ATOM 718 C C . ALA A 1 88 ? -9.063 18.209 -24.076 1.00 75.31 88 ALA A C 1
ATOM 720 O O . ALA A 1 88 ? -8.762 18.541 -25.228 1.00 75.31 88 ALA A O 1
ATOM 721 N N . LEU A 1 89 ? -8.409 17.278 -23.391 1.00 88.69 89 LEU A N 1
ATOM 722 C CA . LEU A 1 89 ? -7.439 16.379 -24.004 1.00 88.69 89 LEU A CA 1
ATOM 723 C C . LEU A 1 89 ? -8.103 15.021 -24.163 1.00 88.69 89 LEU A C 1
ATOM 725 O O . LEU A 1 89 ? -8.753 14.538 -23.239 1.00 88.69 89 LEU A O 1
ATOM 729 N N . VAL A 1 90 ? -7.951 14.421 -25.336 1.00 91.25 90 VAL A N 1
ATOM 730 C CA . VAL A 1 90 ? -8.456 13.078 -25.613 1.00 91.25 90 VAL A CA 1
ATOM 731 C C . VAL A 1 90 ? -7.298 12.216 -26.049 1.00 91.25 90 VAL A C 1
ATOM 733 O O . VAL A 1 90 ? -6.552 12.599 -26.943 1.00 91.25 90 VAL A O 1
ATOM 736 N N . GLU A 1 91 ? -7.160 11.052 -25.438 1.00 93.00 91 GLU A N 1
ATOM 737 C CA . GLU A 1 91 ? -6.254 10.011 -25.905 1.00 93.00 91 GLU A CA 1
ATOM 738 C C . GLU A 1 91 ? -7.092 8.788 -26.278 1.00 93.00 91 GLU A C 1
ATOM 740 O O . GLU A 1 91 ? -8.006 8.397 -25.551 1.00 93.00 91 GLU A O 1
ATOM 745 N N . LEU A 1 92 ? -6.809 8.203 -27.435 1.00 92.81 92 LEU A N 1
ATOM 746 C CA . LEU A 1 92 ? -7.460 7.005 -27.945 1.00 92.81 92 LEU A CA 1
ATOM 747 C C . LEU A 1 92 ? -6.422 5.896 -28.050 1.00 92.81 92 LEU A C 1
ATOM 749 O O . LEU A 1 92 ? -5.353 6.114 -28.621 1.00 92.81 92 LEU A O 1
ATOM 753 N N . LEU A 1 93 ? -6.756 4.699 -27.570 1.00 89.00 93 LEU A N 1
ATOM 754 C CA . LEU A 1 93 ? -6.051 3.481 -27.964 1.00 89.00 93 LEU A CA 1
ATOM 755 C C . LEU A 1 93 ? -6.906 2.759 -28.993 1.00 89.00 93 LEU A C 1
ATOM 757 O O . LEU A 1 93 ? -7.957 2.212 -28.652 1.00 89.00 93 LEU A O 1
ATOM 761 N N . VAL A 1 94 ? -6.467 2.770 -30.242 1.00 91.62 94 VAL A N 1
ATOM 762 C CA . VAL A 1 94 ? -7.169 2.122 -31.348 1.00 91.62 94 VAL A CA 1
ATOM 763 C C . VAL A 1 94 ? -6.461 0.828 -31.710 1.00 91.62 94 VAL A C 1
ATOM 765 O O . VAL A 1 94 ? -5.242 0.724 -31.598 1.00 91.62 94 VAL A O 1
ATOM 768 N N . VAL A 1 95 ? -7.244 -0.170 -32.089 1.00 85.75 95 VAL A N 1
ATOM 769 C CA . VAL A 1 95 ? -6.789 -1.480 -32.541 1.00 85.75 95 VAL A CA 1
ATOM 770 C C . VAL A 1 95 ? -7.210 -1.597 -33.995 1.00 85.75 95 VAL A C 1
ATOM 772 O O . 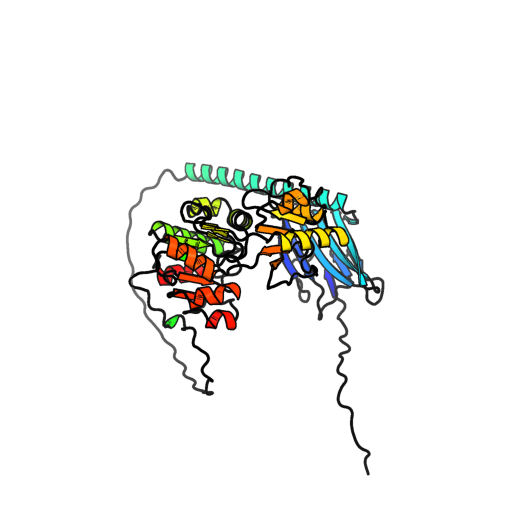VAL A 1 95 ? -8.379 -1.359 -34.304 1.00 85.75 95 VAL A O 1
ATOM 775 N N . ASP A 1 96 ? -6.272 -1.898 -34.884 1.00 86.94 96 ASP A N 1
ATOM 776 C CA . ASP A 1 96 ? -6.579 -2.145 -36.291 1.00 86.94 96 ASP A CA 1
ATOM 777 C C . ASP A 1 96 ? -6.999 -3.605 -36.547 1.00 86.94 96 ASP A C 1
ATOM 779 O O . ASP A 1 96 ? -7.002 -4.449 -35.646 1.00 86.94 96 ASP A O 1
ATOM 783 N N . ALA A 1 97 ? -7.364 -3.912 -37.793 1.00 85.00 97 ALA A N 1
ATOM 784 C CA . ALA A 1 97 ? -7.788 -5.250 -38.204 1.00 85.00 97 ALA A CA 1
ATOM 785 C C . ALA A 1 97 ? -6.697 -6.332 -38.033 1.00 85.00 97 ALA A C 1
ATOM 787 O O . ALA A 1 97 ? -7.018 -7.517 -37.969 1.00 85.00 97 ALA A O 1
ATOM 788 N N . GLU A 1 98 ? -5.421 -5.945 -37.923 1.00 86.12 98 GLU A N 1
ATOM 789 C CA . GLU A 1 98 ? -4.283 -6.843 -37.686 1.00 86.12 98 GLU A CA 1
ATOM 790 C C . GLU A 1 98 ? -3.936 -6.961 -36.190 1.00 86.12 98 GLU A C 1
ATOM 792 O O . GLU A 1 98 ? -2.918 -7.546 -35.822 1.00 86.12 98 GLU A O 1
ATOM 797 N N . SER A 1 99 ? -4.800 -6.448 -35.305 1.00 79.69 99 SER A N 1
ATOM 798 C CA . SER A 1 99 ? -4.598 -6.396 -33.849 1.00 79.69 99 SER A CA 1
ATOM 799 C C . SER A 1 99 ? -3.425 -5.520 -33.397 1.00 79.69 99 SER A C 1
ATOM 801 O O . SER A 1 99 ? -2.994 -5.609 -32.242 1.00 79.69 99 SER A O 1
ATOM 803 N N . LYS A 1 100 ? -2.912 -4.639 -34.260 1.00 83.81 100 LYS A N 1
ATOM 804 C CA . LYS A 1 100 ? -1.885 -3.670 -33.882 1.00 83.81 100 LYS A CA 1
ATOM 805 C C . LYS A 1 100 ? -2.536 -2.479 -33.190 1.00 83.81 100 LYS A C 1
ATOM 807 O O . LYS A 1 100 ? -3.604 -2.007 -33.573 1.00 83.81 100 LYS A O 1
ATOM 812 N N . MET A 1 101 ? -1.874 -1.998 -32.140 1.00 84.88 101 MET A N 1
ATOM 813 C CA . MET A 1 101 ? -2.357 -0.873 -31.346 1.00 84.88 101 MET A CA 1
ATOM 814 C C . MET A 1 101 ? -1.679 0.430 -31.764 1.00 84.88 101 MET A C 1
ATOM 816 O O . MET A 1 101 ? -0.452 0.502 -31.842 1.00 84.88 101 MET A O 1
ATOM 820 N N . GLU A 1 102 ? -2.475 1.473 -31.968 1.00 89.50 102 GLU A N 1
ATOM 821 C CA . GLU A 1 102 ? -2.009 2.841 -32.184 1.00 89.50 102 GLU A CA 1
ATOM 822 C C . GLU A 1 102 ? -2.611 3.760 -31.122 1.00 89.50 102 GLU A C 1
ATOM 824 O O . GLU A 1 102 ? -3.769 3.627 -30.721 1.00 89.50 102 GLU A O 1
ATOM 829 N N . ARG A 1 103 ? -1.803 4.712 -30.661 1.00 88.25 103 ARG A N 1
ATOM 830 C CA . ARG A 1 103 ? -2.239 5.761 -29.750 1.00 88.25 103 ARG A CA 1
ATOM 831 C C . ARG A 1 103 ? -2.446 7.054 -30.525 1.00 88.25 103 ARG A C 1
ATOM 833 O O . ARG A 1 103 ? -1.551 7.493 -31.245 1.00 88.25 103 ARG A O 1
ATOM 840 N N . ILE A 1 104 ? -3.615 7.662 -30.359 1.00 93.62 104 ILE A N 1
ATOM 841 C CA . ILE A 1 104 ? -3.981 8.897 -31.048 1.00 93.62 104 ILE A CA 1
ATOM 842 C C . ILE A 1 104 ? -4.412 9.932 -30.020 1.00 93.62 104 ILE A C 1
ATOM 844 O O . ILE A 1 104 ? -5.355 9.703 -29.267 1.00 93.62 104 ILE A O 1
ATOM 848 N N . SER A 1 105 ? -3.749 11.082 -30.030 1.00 93.69 105 SER A N 1
ATOM 849 C CA . SER A 1 105 ? -3.994 12.146 -29.065 1.00 93.69 105 SER A CA 1
ATOM 850 C C . SER A 1 105 ? -4.566 13.381 -29.742 1.00 93.69 105 SER A C 1
ATOM 852 O O . SER A 1 105 ? -4.141 13.770 -30.832 1.00 93.69 105 SER A O 1
ATOM 854 N N . TYR A 1 106 ? -5.526 14.015 -29.080 1.00 93.81 106 TYR A N 1
ATOM 855 C CA . TYR A 1 106 ? -6.177 15.231 -29.533 1.00 93.81 106 TYR A CA 1
ATOM 856 C C . TYR A 1 106 ? -6.220 16.272 -28.424 1.00 93.81 106 TYR A C 1
ATOM 858 O O . TYR A 1 106 ? -6.382 15.954 -27.244 1.00 93.81 106 TYR A O 1
ATOM 866 N N . LYS A 1 107 ? -6.151 17.538 -28.826 1.00 90.94 107 LYS A N 1
ATOM 867 C CA . LYS A 1 107 ? -6.385 18.690 -27.958 1.00 90.94 107 LYS A CA 1
ATOM 868 C C . LYS A 1 107 ? -7.481 19.564 -28.535 1.00 90.94 107 LYS A C 1
ATOM 870 O O . LYS A 1 107 ? -7.509 19.813 -29.739 1.00 90.94 107 LYS A O 1
ATOM 875 N N . LYS A 1 108 ? -8.374 20.039 -27.669 1.00 86.44 108 LYS A N 1
ATOM 876 C CA . LYS A 1 108 ? -9.415 21.003 -28.024 1.00 86.44 108 LYS A CA 1
ATOM 877 C C . LYS A 1 108 ? -8.961 22.414 -27.674 1.00 86.44 108 LYS A C 1
ATOM 879 O O . LYS A 1 108 ? -8.833 22.746 -26.499 1.00 86.44 108 LYS A O 1
ATOM 884 N N . GLU A 1 109 ? -8.801 23.267 -28.678 1.00 79.75 109 GLU A N 1
ATOM 885 C CA . GLU A 1 109 ? -8.592 24.707 -28.510 1.00 79.75 109 GLU A CA 1
ATOM 886 C C . GLU A 1 109 ? -9.717 25.483 -29.196 1.00 79.75 109 GLU A C 1
ATOM 888 O O . GLU A 1 109 ? -9.991 25.274 -30.373 1.00 79.75 109 GLU A O 1
ATOM 893 N N . ARG A 1 110 ? -10.394 26.393 -28.476 1.00 70.69 110 ARG A N 1
ATOM 894 C CA . ARG A 1 110 ? -11.457 27.259 -29.038 1.00 70.69 110 ARG A CA 1
ATOM 895 C C . ARG A 1 110 ? -12.479 26.490 -29.900 1.00 70.69 110 ARG A C 1
ATOM 897 O O . ARG A 1 110 ? -12.834 26.931 -30.989 1.00 70.69 110 ARG A O 1
ATOM 904 N N . PHE A 1 111 ? -12.949 25.345 -29.394 1.00 69.12 111 PHE A N 1
ATOM 905 C CA . PHE A 1 111 ? -13.892 24.421 -30.055 1.00 69.12 111 PHE A CA 1
ATOM 906 C C . PHE A 1 111 ? -13.335 23.620 -31.244 1.00 69.12 111 PHE A C 1
ATOM 908 O O . PHE A 1 111 ? -14.078 22.875 -31.883 1.00 69.12 111 PHE A O 1
ATOM 915 N N . ILE A 1 112 ? -12.036 23.720 -31.525 1.00 80.62 112 ILE A N 1
ATOM 916 C CA . ILE A 1 112 ? -11.374 22.982 -32.595 1.00 80.62 112 ILE A CA 1
ATOM 917 C C . ILE A 1 112 ? -10.511 21.872 -32.001 1.00 80.62 112 ILE A C 1
ATOM 919 O O . ILE A 1 112 ? -9.646 22.135 -31.174 1.00 80.62 112 ILE A O 1
ATOM 923 N N . TRP A 1 113 ? -10.746 20.636 -32.442 1.00 88.31 113 TRP A N 1
ATOM 924 C CA . TRP A 1 113 ? -9.847 19.517 -32.183 1.00 88.31 113 TRP A CA 1
ATOM 925 C C . TRP A 1 113 ? -8.674 19.527 -33.150 1.00 88.31 113 TRP A C 1
ATOM 927 O O . TRP A 1 113 ? -8.861 19.653 -34.363 1.00 88.31 113 TRP A O 1
ATOM 937 N N . GLU A 1 114 ? -7.487 19.331 -32.608 1.00 91.38 114 GLU A N 1
ATOM 938 C CA . GLU A 1 114 ? -6.259 19.112 -33.354 1.00 91.38 114 GLU A CA 1
ATOM 939 C C . GLU A 1 114 ? -5.645 17.790 -32.898 1.00 91.38 114 GLU A C 1
ATOM 941 O O . GLU A 1 114 ? -5.578 17.527 -31.695 1.00 91.38 114 GLU A O 1
ATOM 946 N N . ARG A 1 115 ? -5.234 16.947 -33.854 1.00 93.81 115 ARG A N 1
ATOM 947 C CA . ARG A 1 115 ? -4.442 15.750 -33.557 1.00 93.81 115 ARG A CA 1
ATOM 948 C C . ARG A 1 115 ? -3.025 16.205 -33.234 1.00 93.81 115 ARG A C 1
ATOM 950 O O . ARG A 1 115 ? -2.421 16.924 -34.023 1.00 93.81 115 ARG A O 1
ATOM 957 N N . ILE A 1 116 ? -2.508 15.767 -32.099 1.00 91.44 116 ILE A N 1
ATOM 958 C CA . ILE A 1 116 ? -1.215 16.195 -31.574 1.00 91.44 116 ILE A CA 1
ATOM 959 C C . ILE A 1 116 ? -0.317 14.992 -31.302 1.00 91.44 116 ILE A C 1
ATOM 961 O O . ILE A 1 116 ? -0.796 13.874 -31.110 1.00 91.44 116 ILE A O 1
ATOM 965 N N . ASP A 1 117 ? 0.993 15.224 -31.301 1.00 88.19 117 ASP A N 1
ATOM 966 C CA . ASP A 1 117 ? 1.966 14.212 -30.902 1.00 88.19 117 ASP A CA 1
ATOM 967 C C . ASP A 1 117 ? 2.057 14.071 -29.370 1.00 88.19 117 ASP A C 1
ATOM 969 O O . ASP A 1 117 ? 1.482 14.849 -28.600 1.00 88.19 117 ASP A O 1
ATOM 973 N N . ASN A 1 118 ? 2.802 13.059 -28.919 1.00 76.88 118 ASN A N 1
ATOM 974 C CA . ASN A 1 118 ? 2.972 12.766 -27.496 1.00 76.88 118 ASN A CA 1
ATOM 975 C C . ASN A 1 118 ? 3.629 13.923 -26.725 1.00 76.88 118 ASN A C 1
ATOM 977 O O . ASN A 1 118 ? 3.275 14.172 -25.573 1.00 76.88 118 ASN A O 1
ATOM 981 N N . HIS A 1 119 ? 4.565 14.646 -27.345 1.00 78.12 119 HIS A N 1
ATOM 982 C CA . HIS A 1 119 ? 5.262 15.754 -26.696 1.00 78.12 119 HIS A CA 1
ATOM 983 C C . HIS A 1 119 ? 4.303 16.928 -26.448 1.00 78.12 119 HIS A C 1
ATOM 985 O O . HIS A 1 119 ? 4.223 17.454 -25.335 1.00 78.12 119 HIS A O 1
ATOM 991 N N . ALA A 1 120 ? 3.520 17.302 -27.460 1.00 80.81 120 ALA A N 1
ATOM 992 C CA . ALA A 1 120 ? 2.490 18.326 -27.365 1.00 80.81 120 ALA A CA 1
ATOM 993 C C . ALA A 1 120 ? 1.372 17.931 -26.387 1.00 80.81 120 ALA A C 1
ATOM 995 O O . ALA A 1 120 ? 0.887 18.784 -25.637 1.00 80.81 120 ALA A O 1
ATOM 996 N N . PHE A 1 121 ? 1.000 16.648 -26.344 1.00 85.44 121 PHE A N 1
ATOM 997 C CA . PHE A 1 121 ? 0.011 16.141 -25.393 1.00 85.44 121 PHE A CA 1
ATOM 998 C C . PHE A 1 121 ? 0.499 16.287 -23.954 1.00 85.44 121 PHE A C 1
ATOM 1000 O O . PHE A 1 121 ? -0.195 16.878 -23.128 1.00 85.44 121 PHE A O 1
ATOM 1007 N N . ASN A 1 122 ? 1.723 15.836 -23.668 1.00 79.56 122 ASN A N 1
ATOM 1008 C CA . ASN A 1 122 ? 2.335 15.979 -22.349 1.00 79.56 122 ASN A CA 1
ATOM 1009 C C . ASN A 1 122 ? 2.412 17.451 -21.925 1.00 79.56 122 ASN A C 1
ATOM 1011 O O . ASN A 1 122 ? 2.020 17.798 -20.812 1.00 79.56 122 ASN A O 1
ATOM 1015 N N . ALA A 1 123 ? 2.878 18.332 -22.815 1.00 80.88 123 ALA A N 1
ATOM 1016 C CA . ALA A 1 123 ? 2.988 19.760 -22.527 1.00 80.88 123 ALA A CA 1
ATOM 1017 C C . ALA A 1 123 ? 1.625 20.394 -22.194 1.00 80.88 123 ALA A C 1
ATOM 1019 O O . ALA A 1 123 ? 1.530 21.220 -21.283 1.00 80.88 123 ALA A O 1
ATOM 1020 N N . ALA A 1 124 ? 0.565 20.005 -22.909 1.00 82.25 124 ALA A N 1
ATOM 1021 C CA . ALA A 1 124 ? -0.790 20.464 -22.623 1.00 82.25 124 ALA A CA 1
ATOM 1022 C C . ALA A 1 124 ? -1.312 19.901 -21.293 1.00 82.25 124 ALA A C 1
ATOM 1024 O O . ALA A 1 124 ? -1.858 20.649 -20.489 1.00 82.25 124 ALA A O 1
ATOM 1025 N N . PHE A 1 125 ? -1.072 18.619 -21.026 1.00 82.88 125 PHE A N 1
ATOM 1026 C CA . PHE A 1 125 ? -1.482 17.955 -19.793 1.00 82.88 125 PHE A CA 1
ATOM 1027 C C . PHE A 1 125 ? -0.854 18.596 -18.545 1.00 82.88 125 PHE A C 1
ATOM 1029 O O . PHE A 1 125 ? -1.558 18.925 -17.590 1.00 82.88 125 PHE A O 1
ATOM 1036 N N . TYR A 1 126 ? 0.459 18.851 -18.561 1.00 80.94 126 TYR A N 1
ATOM 1037 C CA . TYR A 1 126 ? 1.142 19.516 -17.446 1.00 80.94 126 TYR A CA 1
ATOM 1038 C C . TYR A 1 126 ? 0.700 20.967 -17.262 1.00 80.94 126 TYR A C 1
ATOM 1040 O O . TYR A 1 126 ? 0.617 21.439 -16.129 1.00 80.94 126 TYR A O 1
ATOM 1048 N N . ARG A 1 127 ? 0.358 21.670 -18.347 1.00 81.62 127 ARG A N 1
ATOM 1049 C CA . ARG A 1 127 ? -0.244 23.002 -18.242 1.00 81.62 127 ARG A CA 1
ATOM 1050 C C . ARG A 1 127 ? -1.593 22.942 -17.527 1.00 81.62 127 ARG A C 1
ATOM 1052 O O . ARG A 1 127 ? -1.796 23.694 -16.579 1.00 81.62 127 ARG A O 1
ATOM 1059 N N . THR A 1 128 ? -2.464 22.017 -17.928 1.00 76.00 128 THR A N 1
ATOM 1060 C CA . THR A 1 128 ? -3.765 21.807 -17.280 1.00 76.00 128 THR A CA 1
ATOM 1061 C C . THR A 1 128 ? -3.604 21.469 -15.799 1.00 76.00 128 THR A C 1
ATOM 1063 O O . THR A 1 128 ? -4.323 22.015 -14.967 1.00 76.00 128 THR A O 1
ATOM 1066 N N . LYS A 1 129 ? -2.608 20.650 -15.438 1.00 77.50 129 LYS A N 1
ATOM 1067 C CA . LYS A 1 129 ? -2.266 20.380 -14.033 1.00 77.50 129 LYS A CA 1
ATOM 1068 C C . LYS A 1 129 ? -1.978 21.675 -13.265 1.00 77.50 129 LYS A C 1
ATOM 1070 O O . LYS A 1 129 ? -2.594 21.921 -12.231 1.00 77.50 129 LYS A O 1
ATOM 1075 N N . SER A 1 130 ? -1.082 22.517 -13.783 1.00 78.75 130 SER A N 1
ATOM 1076 C CA . SER A 1 130 ? -0.739 23.794 -13.145 1.00 78.75 130 SER A CA 1
ATOM 1077 C C . SER A 1 130 ? -1.940 24.740 -13.025 1.00 78.75 130 SER A C 1
ATOM 1079 O O . SER A 1 130 ? -2.053 25.459 -12.035 1.00 78.75 130 SER A O 1
ATOM 1081 N N . GLU A 1 131 ? -2.857 24.737 -13.994 1.00 78.88 131 GLU A N 1
ATOM 1082 C CA . GLU A 1 131 ? -4.094 25.530 -13.949 1.00 78.88 131 GLU A CA 1
ATOM 1083 C C . GLU A 1 131 ? -5.028 25.075 -12.816 1.00 78.88 131 GLU A C 1
ATOM 1085 O O . GLU A 1 131 ? -5.515 25.918 -12.059 1.00 78.88 131 GLU A O 1
ATOM 1090 N N . PHE A 1 132 ? -5.223 23.763 -12.631 1.00 74.38 132 PHE A N 1
ATOM 1091 C CA . PHE A 1 132 ? -5.984 23.234 -11.490 1.00 74.38 132 PHE A CA 1
ATOM 1092 C C . PHE A 1 132 ? -5.339 23.597 -10.148 1.00 74.38 132 PHE A C 1
ATOM 1094 O O . PHE A 1 132 ? -6.034 24.020 -9.224 1.00 74.38 132 PHE A O 1
ATOM 1101 N N . GLU A 1 133 ? -4.013 23.497 -10.039 1.00 77.56 133 GLU A N 1
ATOM 1102 C CA . GLU A 1 133 ? -3.283 23.868 -8.821 1.00 77.56 133 GLU A CA 1
ATOM 1103 C C . GLU A 1 133 ? -3.420 25.367 -8.495 1.00 77.56 133 GLU A C 1
ATOM 1105 O O . GLU A 1 133 ? -3.595 25.747 -7.333 1.00 77.56 133 GLU A O 1
ATOM 1110 N N . LEU A 1 134 ? -3.371 26.239 -9.509 1.00 76.88 134 LEU A N 1
ATOM 1111 C CA . LEU A 1 134 ? -3.583 27.681 -9.348 1.00 76.88 134 LEU A CA 1
ATOM 1112 C C . LEU A 1 134 ? -5.027 28.010 -8.953 1.00 76.88 134 LEU A C 1
ATOM 1114 O O . LEU A 1 134 ? -5.242 28.838 -8.063 1.00 76.88 134 LEU A O 1
ATOM 1118 N N . MET A 1 135 ? -6.008 27.351 -9.574 1.00 73.12 135 MET A N 1
ATOM 1119 C CA . MET A 1 135 ? -7.422 27.500 -9.233 1.00 73.12 135 MET A CA 1
ATOM 1120 C C . MET A 1 135 ? -7.681 27.114 -7.773 1.00 73.12 135 MET A C 1
ATOM 1122 O O . MET A 1 135 ? -8.303 27.881 -7.040 1.00 73.12 135 MET A O 1
ATOM 1126 N N . GLU A 1 136 ? -7.153 25.980 -7.310 1.00 70.44 136 GLU A N 1
ATOM 1127 C CA . GLU A 1 136 ? -7.279 25.563 -5.910 1.00 70.44 136 GLU A CA 1
ATOM 1128 C C . GLU A 1 136 ? -6.644 26.568 -4.943 1.00 70.44 136 GLU A C 1
ATOM 1130 O O . GLU A 1 136 ? -7.257 26.919 -3.934 1.00 70.44 136 GLU A O 1
ATOM 1135 N N . ARG A 1 137 ? -5.444 27.083 -5.248 1.00 72.50 137 ARG A N 1
ATOM 1136 C CA . ARG A 1 137 ? -4.800 28.125 -4.426 1.00 72.50 137 ARG A CA 1
ATOM 1137 C C . ARG A 1 137 ? -5.653 29.390 -4.354 1.00 72.50 137 ARG A C 1
ATOM 1139 O O . ARG A 1 137 ? -5.765 29.986 -3.283 1.00 72.50 137 ARG A O 1
ATOM 1146 N N . SER A 1 138 ? -6.284 29.781 -5.461 1.00 69.50 138 SER A N 1
ATOM 1147 C CA . SER A 1 138 ? -7.200 30.923 -5.505 1.00 69.50 138 SER A CA 1
ATOM 1148 C C . SER A 1 138 ? -8.457 30.683 -4.657 1.00 69.50 138 SER A C 1
ATOM 1150 O O . SER A 1 138 ? -8.811 31.531 -3.833 1.00 69.50 138 SER A O 1
ATOM 1152 N N . ILE A 1 139 ? -9.071 29.500 -4.754 1.00 67.06 139 ILE A N 1
ATOM 1153 C CA . ILE A 1 139 ? -10.218 29.099 -3.923 1.00 67.06 139 ILE A CA 1
ATOM 1154 C C . ILE A 1 139 ? -9.839 29.076 -2.434 1.00 67.06 139 ILE A C 1
ATOM 1156 O O . ILE A 1 139 ? -10.561 29.611 -1.601 1.00 67.06 139 ILE A O 1
ATOM 1160 N N . MET A 1 140 ? -8.669 28.543 -2.083 1.00 62.69 140 MET A N 1
ATOM 1161 C CA . MET A 1 140 ? -8.193 28.508 -0.695 1.00 62.69 140 MET A CA 1
ATOM 1162 C C . MET A 1 140 ? -7.872 29.906 -0.145 1.00 62.69 140 MET A C 1
ATOM 1164 O O . MET A 1 140 ? -8.142 30.192 1.021 1.00 62.69 140 MET A O 1
ATOM 1168 N N . SER A 1 141 ? -7.327 30.802 -0.976 1.00 60.81 141 SER A N 1
ATOM 1169 C CA . SER A 1 141 ? -7.059 32.195 -0.591 1.00 60.81 141 SER A CA 1
ATOM 1170 C C . SER A 1 141 ? -8.339 33.020 -0.398 1.00 60.81 141 SER A C 1
ATOM 1172 O O . SER A 1 141 ? -8.419 33.820 0.532 1.00 60.81 141 SER A O 1
ATOM 1174 N N . SER A 1 142 ? -9.368 32.780 -1.218 1.00 54.84 142 SER A N 1
ATOM 1175 C CA . SER A 1 142 ? -10.681 33.429 -1.093 1.00 54.84 142 SER A CA 1
ATOM 1176 C C . SER A 1 142 ? -11.517 32.844 0.052 1.00 54.84 142 SER A C 1
ATOM 1178 O O . SER A 1 142 ? -12.198 33.596 0.747 1.00 54.84 142 SER A O 1
ATOM 1180 N N . GLY A 1 143 ? -11.381 31.542 0.331 1.00 47.38 143 GLY A N 1
ATOM 1181 C CA . GLY A 1 143 ? -11.932 30.884 1.518 1.00 47.38 143 GLY A CA 1
ATOM 1182 C C . GLY A 1 143 ? -11.385 31.473 2.822 1.00 47.38 143 GLY A C 1
ATOM 1183 O O . GLY A 1 143 ? -12.171 31.871 3.680 1.00 47.38 143 GLY A O 1
ATOM 1184 N N . LYS A 1 144 ? -10.060 31.661 2.934 1.00 47.28 144 LYS A N 1
ATOM 1185 C CA . LYS A 1 144 ? -9.439 32.321 4.101 1.00 47.28 144 LYS A CA 1
ATOM 1186 C C . LYS A 1 144 ? -9.887 33.775 4.282 1.00 47.28 144 LYS A C 1
ATOM 1188 O O . LYS A 1 144 ? -10.169 34.183 5.403 1.00 47.28 144 LYS A O 1
ATOM 1193 N N . ALA A 1 145 ? -10.017 34.538 3.193 1.00 42.97 145 ALA A N 1
ATOM 1194 C CA . ALA A 1 145 ? -10.538 35.907 3.253 1.00 42.97 145 ALA A CA 1
ATOM 1195 C C . ALA A 1 145 ? -12.011 35.955 3.711 1.00 42.97 145 ALA A C 1
ATOM 1197 O O . ALA A 1 145 ? -12.411 36.874 4.426 1.00 42.97 145 ALA A O 1
ATOM 1198 N N . SER A 1 146 ? -12.816 34.949 3.344 1.00 44.09 146 SER A N 1
ATOM 1199 C CA . SER A 1 146 ? -14.201 34.823 3.810 1.00 44.09 146 SER A CA 1
ATOM 1200 C C . SER A 1 146 ? -14.297 34.408 5.285 1.00 44.09 146 SER A C 1
ATOM 1202 O O . SER A 1 146 ? -15.130 34.948 6.008 1.00 44.09 146 SER A O 1
ATOM 1204 N N . GLU A 1 147 ? -13.401 33.545 5.776 1.00 44.06 147 GLU A N 1
ATOM 1205 C CA . GLU A 1 147 ? -13.333 33.156 7.192 1.00 44.06 147 GLU A CA 1
ATOM 1206 C C . GLU A 1 147 ? -12.839 34.295 8.096 1.00 44.06 147 GLU A C 1
ATOM 1208 O O . GLU A 1 147 ? -13.372 34.478 9.192 1.00 44.06 147 GLU A O 1
ATOM 1213 N N . GLU A 1 148 ? -11.880 35.109 7.642 1.00 44.62 148 GLU A N 1
ATOM 1214 C CA . GLU A 1 148 ? -11.446 36.320 8.358 1.00 44.62 148 GLU A CA 1
ATOM 1215 C C . GLU A 1 148 ? -12.537 37.406 8.368 1.00 44.62 148 GLU A C 1
ATOM 1217 O O . GLU A 1 148 ? -12.748 38.058 9.394 1.00 44.62 148 GLU A O 1
ATOM 1222 N N . GLY A 1 149 ? -13.304 37.542 7.278 1.00 39.22 149 GLY A N 1
ATOM 1223 C CA . GLY A 1 149 ? -14.478 38.420 7.213 1.00 39.22 149 GLY A CA 1
ATOM 1224 C C . GLY A 1 149 ? -15.625 37.971 8.126 1.00 39.22 149 GLY A C 1
ATOM 1225 O O . GLY A 1 149 ? -16.262 38.802 8.775 1.00 39.22 149 GLY A O 1
ATOM 1226 N N . ILE A 1 150 ? -15.851 36.658 8.250 1.00 41.62 150 ILE A N 1
ATOM 1227 C CA . ILE A 1 150 ? -16.853 36.091 9.162 1.00 41.62 150 ILE A CA 1
ATOM 1228 C C . ILE A 1 150 ? -16.398 36.250 10.619 1.00 41.62 150 ILE A C 1
ATOM 1230 O O . ILE A 1 150 ? -17.193 36.693 11.449 1.00 41.62 150 ILE A O 1
ATOM 1234 N N . ARG A 1 151 ? -15.117 36.019 10.945 1.00 40.00 151 ARG A N 1
ATOM 1235 C CA . ARG A 1 151 ? -14.577 36.232 12.305 1.00 40.00 151 ARG A CA 1
ATOM 1236 C C . ARG A 1 151 ? -14.676 37.681 12.784 1.00 40.00 151 ARG A C 1
ATOM 1238 O O . ARG A 1 151 ? -14.861 37.898 13.978 1.00 40.00 151 ARG A O 1
ATOM 1245 N N . ALA A 1 152 ? -14.618 38.658 11.879 1.00 40.81 152 ALA A N 1
ATOM 1246 C CA . ALA A 1 152 ? -14.830 40.068 12.210 1.00 40.81 152 ALA A CA 1
ATOM 1247 C C . ALA A 1 152 ? -16.310 40.425 12.484 1.00 40.81 152 ALA A C 1
ATOM 1249 O O . ALA A 1 152 ? -16.584 41.469 13.072 1.00 40.81 152 ALA A O 1
ATOM 1250 N N . SER A 1 153 ? -17.263 39.567 12.095 1.00 39.41 153 SER A N 1
ATOM 1251 C CA . SER A 1 153 ? -18.710 39.842 12.165 1.00 39.41 153 SER A CA 1
ATOM 1252 C C . SER A 1 153 ? -19.465 39.150 13.313 1.00 39.41 153 SER A C 1
ATOM 1254 O O . SER A 1 153 ? -20.603 39.517 13.586 1.00 39.41 153 SER A O 1
ATOM 1256 N N . VAL A 1 154 ? -18.846 38.201 14.032 1.00 38.19 154 VAL A N 1
ATOM 1257 C CA . VAL A 1 154 ? -19.500 37.418 15.116 1.00 38.19 154 VAL A CA 1
ATOM 1258 C C . VAL A 1 154 ? -19.111 37.914 16.525 1.00 38.19 154 VAL A C 1
ATOM 1260 O O . VAL A 1 154 ? -19.276 37.231 17.531 1.00 38.19 154 VAL A O 1
ATOM 1263 N N . GLY A 1 155 ? -18.614 39.146 16.638 1.00 34.97 155 GLY A N 1
ATOM 1264 C CA . GLY A 1 155 ? -18.368 39.813 17.918 1.00 34.97 155 GLY A CA 1
ATOM 1265 C C . GLY A 1 155 ? -19.566 40.636 18.393 1.00 34.97 155 GLY A C 1
ATOM 1266 O O . GLY A 1 155 ? -19.484 41.857 18.359 1.00 34.97 155 GLY A O 1
ATOM 1267 N N . SER A 1 156 ? -20.674 39.996 18.780 1.00 36.00 156 SER A N 1
ATOM 1268 C CA . SER A 1 156 ? -21.663 40.467 19.782 1.00 36.00 156 SE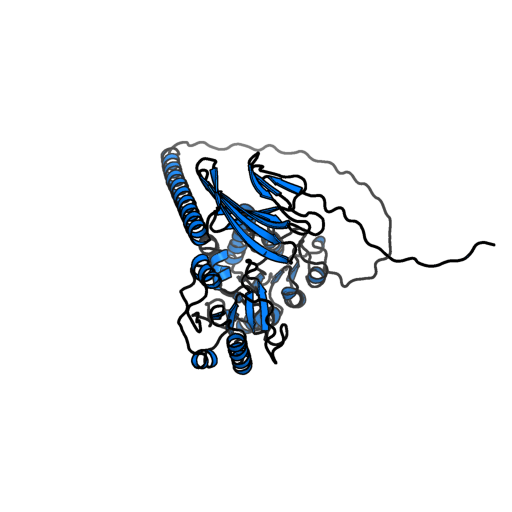R A CA 1
ATOM 1269 C C . SER A 1 156 ? -23.030 39.803 19.580 1.00 36.00 156 SER A C 1
ATOM 1271 O O . SER A 1 156 ? -23.723 40.092 18.613 1.00 36.00 156 SER A O 1
ATOM 1273 N N . ALA A 1 157 ? -23.431 38.943 20.519 1.00 30.95 157 ALA A N 1
ATOM 1274 C CA . ALA A 1 157 ? -24.809 38.838 21.014 1.00 30.95 157 ALA A CA 1
ATOM 1275 C C . ALA A 1 157 ? -24.890 37.757 22.105 1.00 30.95 157 ALA A C 1
ATOM 1277 O O . ALA A 1 157 ? -24.804 36.563 21.829 1.00 30.95 157 ALA A O 1
ATOM 1278 N N . ASP A 1 158 ? -25.081 38.213 23.342 1.00 31.45 158 ASP A N 1
ATOM 1279 C CA . ASP A 1 158 ? -25.686 37.453 24.437 1.00 31.45 158 ASP A CA 1
ATOM 1280 C C . ASP A 1 158 ? -27.121 37.035 24.073 1.00 31.45 158 ASP A C 1
ATOM 1282 O O . ASP A 1 158 ? -27.877 37.842 23.529 1.00 31.45 158 ASP A O 1
ATOM 1286 N N . SER A 1 159 ? -27.544 35.824 24.452 1.00 30.91 159 SER A N 1
ATOM 1287 C CA . SER A 1 159 ? -28.849 35.593 25.105 1.00 30.91 159 SER A CA 1
ATOM 1288 C C . SER A 1 159 ? -29.071 34.126 25.509 1.00 30.91 159 SER A C 1
ATOM 1290 O O . SER A 1 159 ? -28.551 33.181 24.928 1.00 30.91 159 SER A O 1
ATOM 1292 N N . THR A 1 160 ? -29.833 34.002 26.591 1.00 28.39 160 THR A N 1
ATOM 1293 C CA . THR A 1 160 ? -30.110 32.881 27.502 1.00 28.39 160 THR A CA 1
ATOM 1294 C C . THR A 1 160 ? -31.042 31.769 26.974 1.00 28.39 160 THR A C 1
ATOM 1296 O O . THR A 1 160 ? -31.725 31.980 25.975 1.00 28.39 160 THR A O 1
ATOM 1299 N N . PRO A 1 161 ? -31.150 30.612 27.678 1.00 34.84 161 PRO A N 1
ATOM 1300 C CA . PRO A 1 161 ? -31.850 29.412 27.203 1.00 34.84 161 PRO A CA 1
ATOM 1301 C C . PRO A 1 161 ? -33.265 29.199 27.790 1.00 34.84 161 PRO A C 1
ATOM 1303 O O . PRO A 1 161 ? -33.582 29.672 28.881 1.00 34.84 161 PRO A O 1
ATOM 1306 N N . GLY A 1 162 ? -34.078 28.393 27.094 1.00 23.91 162 GLY A N 1
ATOM 1307 C CA . GLY A 1 162 ? -35.330 27.781 27.577 1.00 23.91 162 GLY A CA 1
ATOM 1308 C C . GLY A 1 162 ? -36.113 27.060 26.455 1.00 23.91 162 GLY A C 1
ATOM 1309 O O . GLY A 1 162 ? -35.833 27.315 25.287 1.00 23.91 162 GLY A O 1
ATOM 1310 N N . PRO A 1 163 ? -37.132 26.230 26.765 1.00 33.09 163 PRO A N 1
ATOM 1311 C CA . PRO A 1 163 ? -36.949 24.845 27.229 1.00 33.09 163 PRO A CA 1
ATOM 1312 C C . PRO A 1 163 ? -37.753 23.771 26.444 1.00 33.09 163 PRO A C 1
ATOM 1314 O O . PRO A 1 163 ? -38.548 24.075 25.559 1.00 33.09 163 PRO A O 1
ATOM 1317 N N . ASP A 1 164 ? -37.499 22.516 26.840 1.00 28.39 164 ASP A N 1
ATOM 1318 C CA . ASP A 1 164 ? -38.104 21.202 26.532 1.00 28.39 164 ASP A CA 1
ATOM 1319 C C . ASP A 1 164 ? -39.529 21.108 25.958 1.00 28.39 164 ASP A C 1
ATOM 1321 O O . ASP A 1 164 ? -40.452 21.768 26.431 1.00 28.39 164 ASP A O 1
ATOM 1325 N N . CYS A 1 165 ? -39.738 20.100 25.093 1.00 25.44 165 CYS A N 1
ATOM 1326 C CA . CYS A 1 165 ? -41.014 19.388 24.915 1.00 25.44 165 CYS A CA 1
ATOM 1327 C C . CYS A 1 165 ? -40.785 17.895 24.584 1.00 25.44 165 CYS A C 1
ATOM 1329 O O . CYS A 1 165 ? -40.025 17.549 23.683 1.00 25.44 165 CYS A O 1
ATOM 1331 N N . HIS A 1 166 ? -41.498 17.034 25.312 1.00 26.33 166 HIS A N 1
ATOM 1332 C CA . HIS A 1 166 ? -41.538 15.567 25.266 1.00 26.33 166 HIS A CA 1
ATOM 1333 C C . HIS A 1 166 ? -42.508 14.977 24.209 1.00 26.33 166 HIS A C 1
ATOM 1335 O O . HIS A 1 166 ? -43.507 15.601 23.865 1.00 26.33 166 HIS A O 1
ATOM 1341 N N . ASN A 1 167 ? -42.281 13.681 23.928 1.00 26.80 167 ASN A N 1
ATOM 1342 C CA . ASN A 1 167 ? -43.229 12.576 23.642 1.00 26.80 167 ASN A CA 1
ATOM 1343 C C . ASN A 1 167 ? -43.766 12.304 22.222 1.00 26.80 167 ASN A C 1
ATOM 1345 O O . ASN A 1 167 ? -44.348 13.165 21.574 1.00 26.80 167 ASN A O 1
ATOM 1349 N N . GLY A 1 168 ? -43.738 11.008 21.853 1.00 24.95 168 GLY A N 1
ATOM 1350 C CA . GLY A 1 168 ? -44.672 10.408 20.888 1.00 24.95 168 GLY A CA 1
ATOM 1351 C C . GLY A 1 168 ? -44.253 9.064 20.268 1.00 24.95 168 GLY A C 1
ATOM 1352 O O . GLY A 1 168 ? -43.628 9.053 19.218 1.00 24.95 168 GLY A O 1
ATOM 1353 N N . ASN A 1 169 ? -44.642 7.957 20.910 1.00 25.56 169 ASN A N 1
ATOM 1354 C CA . ASN A 1 169 ? -44.557 6.540 20.493 1.00 25.56 169 ASN A CA 1
ATOM 1355 C C . ASN A 1 169 ? -45.289 6.227 19.160 1.00 25.56 169 ASN A C 1
ATOM 1357 O O . ASN A 1 169 ? -46.294 6.861 18.857 1.00 25.56 169 ASN A O 1
ATOM 1361 N N . GLU A 1 170 ? -44.794 5.291 18.334 1.00 26.48 170 GLU A N 1
ATOM 1362 C CA . GLU A 1 170 ? -45.306 3.916 18.047 1.00 26.48 170 GLU A CA 1
ATOM 1363 C C . GLU A 1 170 ? -45.624 3.789 16.538 1.00 26.48 170 GLU A C 1
ATOM 1365 O O . GLU A 1 170 ? -46.260 4.656 15.955 1.00 26.48 170 GLU A O 1
ATOM 1370 N N . SER A 1 171 ? -45.197 2.758 15.800 1.00 27.45 171 SER A N 1
ATOM 1371 C CA . SER A 1 171 ? -45.844 1.439 15.809 1.00 27.45 171 SER A CA 1
ATOM 1372 C C . SER A 1 171 ? -45.140 0.441 14.863 1.00 27.45 171 SER A C 1
ATOM 1374 O O . SER A 1 171 ? -44.551 0.805 13.847 1.00 27.45 171 SER A O 1
ATOM 1376 N N . LYS A 1 172 ? -45.222 -0.839 15.250 1.00 26.59 172 LYS A N 1
ATOM 1377 C CA . LYS A 1 172 ? -44.741 -2.057 14.577 1.00 26.59 172 LYS A CA 1
ATOM 1378 C C . LYS A 1 172 ? -45.628 -2.457 13.390 1.00 26.59 172 LYS A C 1
ATOM 1380 O O . LYS A 1 172 ? -46.846 -2.337 13.479 1.00 26.59 172 LYS A O 1
ATOM 1385 N N . ALA A 1 173 ? -45.038 -3.118 12.393 1.00 25.53 173 ALA A N 1
ATOM 1386 C CA . ALA A 1 173 ? -45.741 -4.074 11.538 1.00 25.53 173 ALA A CA 1
ATOM 1387 C C . ALA A 1 173 ? -44.872 -5.325 11.324 1.00 25.53 173 ALA A C 1
ATOM 1389 O O . ALA A 1 173 ? -43.713 -5.236 10.929 1.00 25.53 173 ALA A O 1
ATOM 1390 N N . VAL A 1 174 ? -45.465 -6.469 11.657 1.00 25.14 174 VAL A N 1
ATOM 1391 C CA . VAL A 1 174 ? -44.974 -7.847 11.535 1.00 25.14 174 VAL A CA 1
ATOM 1392 C C . VAL A 1 174 ? -45.515 -8.423 10.230 1.00 25.14 174 VAL A C 1
ATOM 1394 O O . VAL A 1 174 ? -46.700 -8.235 9.961 1.00 25.14 174 VAL A O 1
ATOM 1397 N N . VAL A 1 175 ? -44.702 -9.164 9.472 1.00 29.23 175 VAL A N 1
ATOM 1398 C CA . VAL A 1 175 ? -45.189 -10.180 8.523 1.00 29.23 175 VAL A CA 1
ATOM 1399 C C . VAL A 1 175 ? -44.231 -11.373 8.546 1.00 29.23 175 VAL A C 1
ATOM 1401 O O . VAL A 1 175 ? -43.065 -11.245 8.178 1.00 29.23 175 VAL A O 1
ATOM 1404 N N . ASP A 1 176 ? -44.757 -12.510 9.000 1.00 26.59 176 ASP A N 1
ATOM 1405 C CA . ASP A 1 176 ? -44.158 -13.844 8.940 1.00 26.59 176 ASP A CA 1
ATOM 1406 C C . ASP A 1 176 ? -44.260 -14.448 7.528 1.00 26.59 176 ASP A C 1
ATOM 1408 O O . ASP A 1 176 ? -45.212 -14.185 6.789 1.00 26.59 176 ASP A O 1
ATOM 1412 N N . GLY A 1 177 ? -43.318 -15.329 7.187 1.00 27.52 177 GLY A N 1
ATOM 1413 C CA . GLY A 1 177 ? -43.368 -16.167 5.989 1.00 27.52 177 GLY A CA 1
ATOM 1414 C C . GLY A 1 177 ? -42.236 -17.192 5.963 1.00 27.52 177 GLY A C 1
ATOM 1415 O O . GLY A 1 177 ? -41.146 -16.904 5.480 1.00 27.52 177 GLY A O 1
ATOM 1416 N N . GLU A 1 178 ? -42.505 -18.380 6.504 1.00 28.31 178 GLU A N 1
ATOM 1417 C CA . GLU A 1 178 ? -41.629 -19.556 6.500 1.00 28.31 178 GLU A CA 1
ATOM 1418 C C . GLU A 1 178 ? -41.471 -20.178 5.098 1.00 28.31 178 GLU A C 1
ATOM 1420 O O . GLU A 1 178 ? -42.419 -20.251 4.317 1.00 28.31 178 GLU A O 1
ATOM 1425 N N . GLY A 1 179 ? -40.283 -20.725 4.824 1.00 28.06 179 GLY A N 1
ATOM 1426 C CA . GLY A 1 179 ? -40.002 -21.584 3.671 1.00 28.06 179 GLY A CA 1
ATOM 1427 C C . GLY A 1 179 ? -38.570 -22.114 3.732 1.00 28.06 179 GLY A C 1
ATOM 1428 O O . GLY A 1 179 ? -37.645 -21.451 3.280 1.00 28.06 179 GLY A O 1
ATOM 1429 N N . GLY A 1 180 ? -38.381 -23.274 4.365 1.00 25.92 180 GLY A N 1
ATOM 1430 C CA . GLY A 1 180 ? -37.068 -23.868 4.613 1.00 25.92 180 GLY A CA 1
ATOM 1431 C C . GLY A 1 180 ? -36.505 -24.679 3.444 1.00 25.92 180 GLY A C 1
ATOM 1432 O O . GLY A 1 180 ? -37.201 -25.506 2.863 1.00 25.92 180 GLY A O 1
ATOM 1433 N N . GLU A 1 181 ? -35.200 -24.539 3.214 1.00 28.38 181 GLU A N 1
ATOM 1434 C CA . GLU A 1 181 ? -34.353 -25.541 2.565 1.00 28.38 181 GLU A CA 1
ATOM 1435 C C . GLU A 1 181 ? -33.101 -25.773 3.425 1.00 28.38 181 GLU A C 1
ATOM 1437 O O . GLU A 1 181 ? -32.540 -24.858 4.027 1.00 28.38 181 GLU A O 1
ATOM 1442 N N . LYS A 1 182 ? -32.730 -27.046 3.578 1.00 29.16 182 LYS A N 1
ATOM 1443 C CA . LYS A 1 182 ? -31.739 -27.526 4.546 1.00 29.16 182 LYS A CA 1
ATOM 1444 C C . LYS A 1 182 ? -30.319 -27.143 4.120 1.00 29.16 182 LYS A C 1
ATOM 1446 O O . LYS A 1 182 ? -29.805 -27.668 3.137 1.00 29.16 182 LYS A O 1
ATOM 1451 N N . ASN A 1 183 ? -29.696 -26.284 4.925 1.00 28.50 183 ASN A N 1
ATOM 1452 C CA . ASN A 1 183 ? -28.298 -25.871 4.833 1.00 28.50 183 ASN A CA 1
ATOM 1453 C C . ASN A 1 183 ? -27.323 -27.040 5.027 1.00 28.50 183 ASN A C 1
ATOM 1455 O O . ASN A 1 183 ? -27.350 -27.737 6.043 1.00 28.50 183 ASN A O 1
ATOM 1459 N N . VAL A 1 184 ? -26.397 -27.169 4.080 1.00 30.97 184 VAL A N 1
ATOM 1460 C CA . VAL A 1 184 ? -25.072 -27.746 4.313 1.00 30.97 184 VAL A CA 1
ATOM 1461 C C . VAL A 1 184 ? -24.312 -26.738 5.184 1.00 30.97 184 VAL A C 1
ATOM 1463 O O . VAL A 1 184 ? -24.192 -25.576 4.809 1.00 30.97 184 VAL A O 1
ATOM 1466 N N . GLN A 1 185 ? -23.885 -27.146 6.381 1.00 29.17 185 GLN A N 1
ATOM 1467 C CA . GLN A 1 185 ? -23.172 -26.281 7.327 1.00 29.17 185 GLN A CA 1
ATOM 1468 C C . GLN A 1 185 ? -21.771 -25.937 6.795 1.00 29.17 185 GLN A C 1
ATOM 1470 O O . GLN A 1 185 ? -20.871 -26.773 6.812 1.00 29.17 185 GLN A O 1
ATOM 1475 N N . ASP A 1 186 ? -21.624 -24.699 6.325 1.00 38.16 186 ASP A N 1
ATOM 1476 C CA . ASP A 1 186 ? -20.359 -23.994 6.077 1.00 38.16 186 ASP A CA 1
ATOM 1477 C C . ASP A 1 186 ? -19.795 -23.519 7.443 1.00 38.16 186 ASP A C 1
ATOM 1479 O O . ASP A 1 186 ? -20.600 -23.204 8.332 1.00 38.16 186 ASP A O 1
ATOM 1483 N N . PRO A 1 187 ? -18.470 -23.468 7.693 1.00 38.19 187 PRO A N 1
ATOM 1484 C CA . PRO A 1 187 ? -17.935 -22.972 8.960 1.00 38.19 187 PRO A CA 1
ATOM 1485 C C . PRO A 1 187 ? -18.357 -21.509 9.137 1.00 38.19 187 PRO A C 1
ATOM 1487 O O . PRO A 1 187 ? -18.009 -20.645 8.333 1.00 38.19 187 PRO A O 1
ATOM 1490 N N . ALA A 1 188 ? -19.177 -21.252 10.154 1.00 43.06 188 ALA A N 1
ATOM 1491 C CA . ALA A 1 188 ? -19.897 -19.998 10.305 1.00 43.06 188 ALA A CA 1
ATOM 1492 C C . ALA A 1 188 ? -18.964 -18.847 10.713 1.00 43.06 188 ALA A C 1
ATOM 1494 O O . ALA A 1 188 ? -18.485 -18.795 11.845 1.00 43.06 188 ALA A O 1
ATOM 1495 N N . SER A 1 189 ? -18.780 -17.878 9.816 1.00 54.09 189 SER A N 1
ATOM 1496 C CA . SER A 1 189 ? -18.528 -16.494 10.219 1.00 54.09 189 SER A CA 1
ATOM 1497 C C . SER A 1 189 ? -19.740 -16.005 11.019 1.00 54.09 189 SER A C 1
ATOM 1499 O O . SER A 1 189 ? -20.869 -16.112 10.526 1.00 54.09 189 SER A O 1
ATOM 1501 N N . GLY A 1 190 ? -19.537 -15.487 12.230 1.00 59.59 190 GLY A N 1
ATOM 1502 C CA . GLY A 1 190 ? -20.625 -14.973 13.059 1.00 59.59 190 GLY A CA 1
ATOM 1503 C C . GLY A 1 190 ? -21.330 -13.807 12.368 1.00 59.59 190 GLY A C 1
ATOM 1504 O O . GLY A 1 190 ? -20.692 -12.911 11.805 1.00 59.59 190 GLY A O 1
ATOM 1505 N N . GLN A 1 191 ? -22.662 -13.795 12.390 1.00 69.06 191 GLN A N 1
ATOM 1506 C CA . GLN A 1 191 ? -23.395 -12.603 11.970 1.00 69.06 191 GLN A CA 1
ATOM 1507 C C . GLN A 1 191 ? -23.119 -11.477 12.974 1.00 69.06 191 GLN A C 1
ATOM 1509 O O . GLN A 1 191 ? -23.030 -11.721 14.176 1.00 69.06 191 GLN A O 1
ATOM 1514 N N . ILE A 1 192 ? -23.019 -10.228 12.507 1.00 85.62 192 ILE A N 1
ATOM 1515 C CA . ILE A 1 192 ? -22.715 -9.072 13.373 1.00 85.62 192 ILE A CA 1
ATOM 1516 C C . ILE A 1 192 ? -23.689 -8.913 14.553 1.00 85.62 192 ILE A C 1
ATOM 1518 O O . ILE A 1 192 ? -23.345 -8.320 15.568 1.00 85.62 192 ILE A O 1
ATOM 1522 N N . VAL A 1 193 ? -24.900 -9.466 14.432 1.00 76.75 193 VAL A N 1
ATOM 1523 C CA . VAL A 1 193 ? -25.939 -9.465 15.472 1.00 76.75 193 VAL A CA 1
ATOM 1524 C C . VAL A 1 193 ? -25.540 -10.243 16.729 1.00 76.75 193 VAL A C 1
ATOM 1526 O O . VAL A 1 193 ? -26.087 -9.986 17.796 1.00 76.75 193 VAL A O 1
ATOM 1529 N N . GLU A 1 194 ? -24.583 -11.164 16.618 1.00 83.62 194 GLU A N 1
ATOM 1530 C CA . GLU A 1 194 ? -24.038 -11.941 17.737 1.00 83.62 194 GLU A CA 1
ATOM 1531 C C . GLU A 1 194 ? -22.780 -11.296 18.336 1.00 83.62 194 GLU A C 1
ATOM 1533 O O . GLU A 1 194 ? -22.154 -11.863 19.232 1.00 83.62 194 GLU A O 1
ATOM 1538 N N . PHE A 1 195 ? -22.368 -10.125 17.839 1.00 91.69 195 PHE A N 1
ATOM 1539 C CA . PHE A 1 195 ? -21.194 -9.444 18.361 1.00 91.69 195 PHE A CA 1
ATOM 1540 C C . PHE A 1 195 ? -21.424 -9.006 19.810 1.00 91.69 195 PHE A C 1
ATOM 1542 O O . PHE A 1 195 ? -22.322 -8.219 20.117 1.00 91.69 195 PHE A O 1
ATOM 1549 N N . VAL A 1 196 ? -20.550 -9.478 20.695 1.00 90.94 196 VAL A N 1
ATOM 1550 C CA . VAL A 1 196 ? -20.471 -9.030 22.082 1.00 90.94 196 VAL A CA 1
ATOM 1551 C C . VAL A 1 196 ? -19.183 -8.242 22.240 1.00 90.94 196 VAL A C 1
ATOM 1553 O O . VAL A 1 196 ? -18.093 -8.755 21.984 1.00 90.94 196 VAL A O 1
ATOM 1556 N N . ARG A 1 197 ? -19.310 -6.985 22.673 1.00 92.94 197 ARG A N 1
ATOM 1557 C CA . ARG A 1 197 ? -18.157 -6.121 22.924 1.00 92.94 197 ARG A CA 1
ATOM 1558 C C . ARG A 1 197 ? -17.220 -6.776 23.949 1.00 92.94 197 ARG A C 1
ATOM 1560 O O . ARG A 1 197 ? -17.698 -7.196 25.005 1.00 92.94 197 ARG A O 1
ATOM 1567 N N . PRO A 1 198 ? -15.905 -6.834 23.685 1.00 91.56 198 PRO A N 1
ATOM 1568 C CA . PRO A 1 198 ? -14.953 -7.380 24.644 1.00 91.56 198 PRO A CA 1
ATOM 1569 C C . PRO A 1 198 ? -14.857 -6.494 25.895 1.00 91.56 198 PRO A C 1
ATOM 1571 O O . PRO A 1 198 ? -14.794 -5.271 25.791 1.00 91.56 198 PRO A O 1
ATOM 1574 N N . GLU A 1 199 ? -14.756 -7.103 27.081 1.00 90.50 199 GLU A N 1
ATOM 1575 C CA . GLU A 1 199 ? -14.460 -6.364 28.324 1.00 90.50 199 GLU A CA 1
ATOM 1576 C C . GLU A 1 199 ? -13.093 -5.667 28.264 1.00 90.50 199 GLU A C 1
ATOM 1578 O O . GLU A 1 199 ? -12.897 -4.597 28.839 1.00 90.50 199 GLU A O 1
ATOM 1583 N N . LYS A 1 200 ? -12.139 -6.291 27.565 1.00 92.31 200 LYS A N 1
ATOM 1584 C CA . LYS A 1 200 ? -10.799 -5.766 27.302 1.00 92.31 200 LYS A CA 1
ATOM 1585 C C . LYS A 1 200 ? -10.563 -5.775 25.795 1.00 92.31 200 LYS A C 1
ATOM 1587 O O . LYS A 1 200 ? -10.229 -6.833 25.256 1.00 92.31 200 LYS A O 1
ATOM 1592 N N . PRO A 1 201 ? -10.777 -4.650 25.099 1.00 95.69 201 PRO A N 1
ATOM 1593 C CA . PRO A 1 201 ? -10.551 -4.603 23.666 1.00 95.69 201 PRO A CA 1
ATOM 1594 C C . PRO A 1 201 ? -9.051 -4.743 23.340 1.00 95.69 201 PRO A C 1
ATOM 1596 O O . PRO A 1 201 ? -8.204 -4.425 24.182 1.00 95.69 201 PRO A O 1
ATOM 1599 N N . PRO A 1 202 ? -8.700 -5.219 22.132 1.00 96.94 202 PRO A N 1
ATOM 1600 C CA . PRO A 1 202 ? -7.313 -5.423 21.735 1.00 96.94 202 PRO A CA 1
ATOM 1601 C C . PRO A 1 202 ? -6.513 -4.122 21.796 1.00 96.94 202 PRO A C 1
ATOM 1603 O O . PRO A 1 202 ? -6.970 -3.081 21.318 1.00 96.94 202 PRO A O 1
ATOM 1606 N N . LYS A 1 203 ? -5.297 -4.189 22.349 1.00 98.06 203 LYS A N 1
ATOM 1607 C CA . LYS A 1 203 ? -4.371 -3.048 22.374 1.00 98.06 203 LYS A CA 1
ATOM 1608 C C . LYS A 1 203 ? -3.960 -2.631 20.962 1.00 98.06 203 LYS A C 1
ATOM 1610 O O . LYS A 1 203 ? -3.929 -1.443 20.655 1.00 98.06 203 LYS A O 1
ATOM 1615 N N . PHE A 1 204 ? -3.656 -3.620 20.130 1.00 98.62 204 PHE A N 1
ATOM 1616 C CA . PHE A 1 204 ? -3.240 -3.468 18.744 1.00 98.62 204 PHE A CA 1
ATOM 1617 C C . PHE A 1 204 ? -4.405 -3.787 17.811 1.00 98.62 204 PHE A C 1
ATOM 1619 O O . PHE A 1 204 ? -5.070 -4.808 17.993 1.00 98.62 204 PHE A O 1
ATOM 1626 N N . PHE A 1 205 ? -4.639 -2.943 16.809 1.00 98.75 205 PHE A N 1
ATOM 1627 C CA . PHE A 1 205 ? -5.661 -3.181 15.792 1.00 98.75 205 PHE A CA 1
ATOM 1628 C C . PHE A 1 205 ? -5.068 -2.985 14.397 1.00 98.75 205 PHE A C 1
ATOM 1630 O O . PHE A 1 205 ? -4.782 -1.864 13.983 1.00 98.75 205 PHE A O 1
ATOM 1637 N N . ALA A 1 206 ? -4.864 -4.087 13.686 1.00 98.75 206 ALA A N 1
ATOM 1638 C CA . ALA A 1 206 ? -4.325 -4.100 12.336 1.00 98.75 206 ALA A CA 1
ATOM 1639 C C . ALA A 1 206 ? -5.436 -3.859 11.309 1.00 98.75 206 ALA A C 1
ATOM 1641 O O . ALA A 1 206 ? -6.541 -4.393 11.426 1.00 98.75 206 ALA A O 1
ATOM 1642 N N . ILE A 1 207 ? -5.138 -3.042 10.305 1.00 98.81 207 ILE A N 1
ATOM 1643 C CA . ILE A 1 207 ? -6.134 -2.537 9.365 1.00 98.81 207 ILE A CA 1
ATOM 1644 C C . ILE A 1 207 ? -5.597 -2.716 7.950 1.00 98.81 207 ILE A C 1
ATOM 1646 O O . ILE A 1 207 ? -4.563 -2.134 7.608 1.00 98.81 207 ILE A O 1
ATOM 1650 N N . ASP A 1 208 ? -6.286 -3.503 7.127 1.00 98.44 208 ASP A N 1
ATOM 1651 C CA . ASP A 1 208 ? -5.987 -3.512 5.698 1.00 98.44 208 ASP A CA 1
ATOM 1652 C C . ASP A 1 208 ? -6.317 -2.161 5.041 1.00 98.44 208 ASP A C 1
ATOM 1654 O O . ASP A 1 208 ? -7.136 -1.380 5.528 1.00 98.44 208 ASP A O 1
ATOM 1658 N N . PHE A 1 209 ? -5.615 -1.844 3.957 1.00 95.69 209 PHE A N 1
ATOM 1659 C CA . PHE A 1 209 ? -5.618 -0.507 3.382 1.00 95.69 209 PHE A CA 1
ATOM 1660 C C . PHE A 1 209 ? -6.637 -0.334 2.255 1.00 95.69 209 PHE A C 1
ATOM 1662 O O . PHE A 1 209 ? -7.571 0.463 2.388 1.00 95.69 209 PHE A O 1
ATOM 1669 N N . ASP A 1 210 ? -6.429 -1.043 1.148 1.00 86.44 210 ASP A N 1
ATOM 1670 C CA . ASP A 1 210 ? -7.260 -0.971 -0.053 1.00 86.44 210 ASP A CA 1
ATOM 1671 C C . ASP A 1 210 ? -8.606 -1.635 0.205 1.00 86.44 210 ASP A C 1
ATOM 1673 O O . ASP A 1 210 ? -8.660 -2.590 0.952 1.00 86.44 210 ASP A O 1
ATOM 1677 N N . GLU A 1 211 ? -9.700 -1.100 -0.343 1.00 89.00 211 GLU A N 1
ATOM 1678 C CA . GLU A 1 211 ? -11.051 -1.683 -0.198 1.00 89.00 211 GLU A CA 1
ATOM 1679 C C . GLU A 1 211 ? -11.503 -2.010 1.248 1.00 89.00 211 GLU A C 1
ATOM 1681 O O . GLU A 1 211 ? -12.531 -2.665 1.449 1.00 89.00 211 GLU A O 1
ATOM 1686 N N . THR A 1 212 ? -10.805 -1.461 2.251 1.00 95.88 212 THR A N 1
ATOM 1687 C CA . THR A 1 212 ? -11.055 -1.637 3.686 1.00 95.88 212 THR A CA 1
ATOM 1688 C C . THR A 1 212 ? -10.991 -0.299 4.437 1.00 95.88 212 THR A C 1
ATOM 1690 O O . THR A 1 212 ? -12.005 0.153 4.982 1.00 95.88 212 THR A O 1
ATOM 1693 N N . PHE A 1 213 ? -9.822 0.356 4.482 1.00 98.25 213 PHE A N 1
ATOM 1694 C CA . PHE A 1 213 ? -9.612 1.589 5.256 1.00 98.25 213 PHE A CA 1
ATOM 1695 C C . PHE A 1 213 ? -9.685 2.855 4.414 1.00 98.25 213 PHE A C 1
ATOM 1697 O O . PHE A 1 213 ? -10.377 3.809 4.786 1.00 98.25 213 PHE A O 1
ATOM 1704 N N . TYR A 1 214 ? -8.936 2.889 3.311 1.00 92.75 214 TYR A N 1
ATOM 1705 C CA . TYR A 1 214 ? -8.828 4.074 2.477 1.00 92.75 214 TYR A CA 1
ATOM 1706 C C . TYR A 1 214 ? -10.064 4.229 1.591 1.00 92.75 214 TYR A C 1
ATOM 1708 O O . TYR A 1 214 ? -10.548 3.275 0.984 1.00 92.75 214 TYR A O 1
ATOM 1716 N N . ILE A 1 215 ? -10.579 5.456 1.516 1.00 86.69 215 ILE A N 1
ATOM 1717 C CA . ILE A 1 215 ? -11.753 5.798 0.715 1.00 86.69 215 ILE A CA 1
ATOM 1718 C C . ILE A 1 215 ? -11.416 7.056 -0.085 1.00 86.69 215 ILE A C 1
ATOM 1720 O O . ILE A 1 215 ? -10.935 8.041 0.469 1.00 86.69 215 ILE A O 1
ATOM 1724 N N . HIS A 1 216 ? -11.672 7.035 -1.394 1.00 80.75 216 HIS A N 1
ATOM 1725 C CA . HIS A 1 216 ? -11.439 8.204 -2.249 1.00 80.75 216 HIS A CA 1
ATOM 1726 C C . HIS A 1 216 ? -12.405 9.358 -1.954 1.00 80.75 216 HIS A C 1
ATOM 1728 O O . HIS A 1 216 ? -12.033 10.526 -2.076 1.00 80.75 216 HIS A O 1
ATOM 1734 N N . ASP A 1 217 ? -13.642 9.036 -1.575 1.00 88.00 217 ASP A N 1
ATOM 1735 C CA . ASP A 1 217 ? -14.607 10.028 -1.119 1.00 88.00 217 ASP A CA 1
ATOM 1736 C C . ASP A 1 217 ? -14.153 10.641 0.213 1.00 88.00 217 ASP A C 1
ATOM 1738 O O . ASP A 1 217 ? -14.026 9.951 1.226 1.00 88.00 217 ASP A O 1
ATOM 1742 N N . LYS A 1 218 ? -13.901 11.954 0.204 1.00 88.62 218 LYS A N 1
ATOM 1743 C CA . LYS A 1 218 ? -13.330 12.667 1.354 1.00 88.62 218 LYS A CA 1
ATOM 1744 C C . LYS A 1 218 ? -14.254 12.653 2.568 1.00 88.62 218 LYS A C 1
ATOM 1746 O O . LYS A 1 218 ? -13.765 12.581 3.691 1.00 88.62 218 LYS A O 1
ATOM 1751 N N . GLU A 1 219 ? -15.566 12.732 2.365 1.00 87.25 219 GLU A N 1
ATOM 1752 C CA . GLU A 1 219 ? -16.529 12.804 3.465 1.00 87.25 219 GLU A CA 1
ATOM 1753 C C . GLU A 1 219 ? -16.668 11.448 4.173 1.00 87.25 219 GLU A C 1
ATOM 1755 O O . GLU A 1 219 ? -16.650 11.372 5.405 1.00 87.25 219 GLU A O 1
ATOM 1760 N N . ALA A 1 220 ? -16.730 10.360 3.405 1.00 83.81 220 ALA A N 1
ATOM 1761 C CA . ALA A 1 220 ? -16.697 9.003 3.928 1.00 83.81 220 ALA A CA 1
ATOM 1762 C C . ALA A 1 220 ? -15.345 8.675 4.579 1.00 83.81 220 ALA A C 1
ATOM 1764 O O . ALA A 1 220 ? -15.318 8.065 5.654 1.00 83.81 220 ALA A O 1
ATOM 1765 N N . PHE A 1 221 ? -14.227 9.107 3.984 1.00 95.38 221 PHE A N 1
ATOM 1766 C CA . PHE A 1 221 ? -12.902 8.880 4.561 1.00 95.38 221 PHE A CA 1
ATOM 1767 C C . PHE A 1 221 ? -12.722 9.612 5.891 1.00 95.38 221 PHE A C 1
ATOM 1769 O O . PHE A 1 221 ? -12.238 9.016 6.849 1.00 95.38 221 PHE A O 1
ATOM 1776 N N . GLU A 1 222 ? -13.207 10.851 6.009 1.00 97.81 222 GLU A N 1
ATOM 1777 C CA . GLU A 1 222 ? -13.142 11.645 7.243 1.00 97.81 222 GLU A CA 1
ATOM 1778 C C . GLU A 1 222 ? -13.753 10.914 8.454 1.00 97.81 222 GLU A C 1
ATOM 1780 O O . GLU A 1 222 ? -13.275 11.068 9.580 1.00 97.81 222 GLU A O 1
ATOM 1785 N N . LYS A 1 223 ? -14.773 10.068 8.254 1.00 97.94 223 LYS A N 1
ATOM 1786 C CA . LYS A 1 223 ? -15.323 9.220 9.329 1.00 97.94 223 LYS A CA 1
ATOM 1787 C C . LYS A 1 223 ? -14.303 8.191 9.824 1.00 97.94 223 LYS A C 1
ATOM 1789 O O . LYS A 1 223 ? -14.158 8.026 11.035 1.00 97.94 223 LYS A O 1
ATOM 1794 N N . ASN A 1 224 ? -13.567 7.549 8.914 1.00 98.31 224 ASN A N 1
ATOM 1795 C CA . ASN A 1 224 ? -12.481 6.634 9.273 1.00 98.31 224 ASN A CA 1
ATOM 1796 C C . ASN A 1 224 ? -11.334 7.381 9.970 1.00 98.31 224 ASN A C 1
ATOM 1798 O O . ASN A 1 224 ? -10.850 6.897 10.990 1.00 98.31 224 ASN A O 1
ATOM 1802 N N . ILE A 1 225 ? -10.958 8.579 9.499 1.00 98.69 225 ILE A N 1
ATOM 1803 C CA . ILE A 1 225 ? -9.927 9.417 10.144 1.00 98.69 225 ILE A CA 1
ATOM 1804 C C . ILE A 1 225 ? -10.318 9.748 11.589 1.00 98.69 225 ILE A C 1
ATOM 1806 O O . ILE A 1 225 ? -9.520 9.569 12.511 1.00 98.69 225 ILE A O 1
ATOM 1810 N N . LYS A 1 226 ? -11.562 10.192 11.810 1.00 98.69 226 LYS A N 1
ATOM 1811 C CA . LYS A 1 226 ? -12.079 10.508 13.150 1.00 98.69 226 LYS A CA 1
ATOM 1812 C C . LYS A 1 226 ? -12.068 9.288 14.062 1.00 98.69 226 LYS A C 1
ATOM 1814 O O . LYS A 1 226 ? -11.607 9.398 15.195 1.00 98.69 226 LYS A O 1
ATOM 1819 N N . ALA A 1 227 ? -12.531 8.136 13.577 1.00 98.75 227 ALA A N 1
ATOM 1820 C CA . ALA A 1 227 ? -12.511 6.899 14.350 1.00 98.75 227 ALA A CA 1
ATOM 1821 C C . ALA A 1 227 ? -11.081 6.482 14.722 1.00 98.75 227 ALA A C 1
ATOM 1823 O O . ALA A 1 227 ? -10.799 6.199 15.883 1.00 98.75 227 ALA A O 1
ATOM 1824 N N . PHE A 1 228 ? -10.161 6.535 13.759 1.00 98.81 228 PHE A N 1
ATOM 1825 C CA . PHE A 1 228 ? -8.756 6.198 13.960 1.00 98.81 228 PHE A CA 1
ATOM 1826 C C . PHE A 1 228 ? -8.106 7.118 15.007 1.00 98.81 228 PHE A C 1
ATOM 1828 O O . PHE A 1 228 ? -7.439 6.645 15.928 1.00 98.81 228 PHE A O 1
ATOM 1835 N N . SER A 1 229 ? -8.356 8.430 14.913 1.00 98.69 229 SER A N 1
ATOM 1836 C CA . SER A 1 229 ? -7.871 9.423 15.880 1.00 98.69 229 SER A CA 1
ATOM 1837 C C . SER A 1 229 ? -8.424 9.171 17.288 1.00 98.69 229 SER A C 1
ATOM 1839 O O . SER A 1 229 ? -7.652 9.129 18.244 1.00 98.69 229 SER A O 1
ATOM 1841 N N . LYS A 1 230 ? -9.736 8.923 17.435 1.00 98.69 230 LYS A N 1
ATOM 1842 C CA . LYS A 1 230 ? -10.357 8.624 18.739 1.00 98.69 230 LYS A CA 1
ATOM 1843 C C . LYS A 1 230 ? -9.762 7.376 19.395 1.00 98.69 230 LYS A C 1
ATOM 1845 O O . LYS A 1 230 ? -9.407 7.417 20.570 1.00 98.69 230 LYS A O 1
ATOM 1850 N N . VAL A 1 231 ? -9.594 6.292 18.636 1.00 98.56 231 VAL A N 1
ATOM 1851 C CA . VAL A 1 231 ? -9.005 5.041 19.145 1.00 98.56 231 VAL A CA 1
ATOM 1852 C C . VAL A 1 231 ? -7.572 5.273 19.642 1.00 98.56 231 VAL A C 1
ATOM 1854 O O . VAL A 1 231 ? -7.220 4.808 20.727 1.00 98.56 231 VAL A O 1
ATOM 1857 N N . ARG A 1 232 ? -6.771 6.078 18.928 1.00 98.31 232 ARG A N 1
ATOM 1858 C CA . ARG A 1 232 ? -5.433 6.497 19.392 1.00 98.31 232 ARG A CA 1
ATOM 1859 C C . ARG A 1 232 ? -5.476 7.345 20.657 1.00 98.31 232 ARG A C 1
ATOM 1861 O O . ARG A 1 232 ? -4.696 7.104 21.573 1.00 98.31 232 ARG A O 1
ATOM 1868 N N . GLN A 1 233 ? -6.393 8.309 20.742 1.00 98.25 233 GLN A N 1
ATOM 1869 C CA . GLN A 1 233 ? -6.555 9.167 21.925 1.00 98.25 233 GLN A CA 1
ATOM 1870 C C . GLN A 1 233 ? -6.925 8.371 23.186 1.00 98.25 233 GLN A C 1
ATOM 1872 O O . GLN A 1 233 ? -6.580 8.777 24.292 1.00 98.25 233 GLN A O 1
ATOM 1877 N N . MET A 1 234 ? -7.575 7.216 23.025 1.00 97.75 234 MET A N 1
ATOM 1878 C CA . MET A 1 234 ? -7.875 6.280 24.113 1.00 97.75 234 MET A CA 1
ATOM 1879 C C . MET A 1 234 ? -6.682 5.394 24.520 1.00 97.75 234 MET A C 1
ATOM 1881 O O . MET A 1 234 ? -6.810 4.596 25.446 1.00 97.75 234 MET A O 1
ATOM 1885 N N . GLY A 1 235 ? -5.526 5.523 23.858 1.00 97.50 235 GLY A N 1
ATOM 1886 C CA . GLY A 1 235 ? -4.306 4.768 24.159 1.00 97.50 235 GLY A CA 1
ATOM 1887 C C . GLY A 1 235 ? -4.180 3.425 23.433 1.00 97.50 235 GLY A C 1
ATOM 1888 O O . GLY A 1 235 ? -3.265 2.658 23.738 1.00 97.50 235 GLY A O 1
ATOM 1889 N N . TYR A 1 236 ? -5.069 3.132 22.480 1.00 98.44 236 TYR A N 1
ATOM 1890 C CA . TYR A 1 236 ? -4.967 1.958 21.611 1.00 98.44 236 TYR A CA 1
ATOM 1891 C C . TYR A 1 236 ? -4.114 2.259 20.375 1.00 98.44 236 TYR A C 1
ATOM 1893 O O . TYR A 1 236 ? -3.874 3.413 20.018 1.00 98.44 236 TYR A O 1
ATOM 1901 N N . ILE A 1 237 ? -3.648 1.204 19.709 1.00 98.50 237 ILE A N 1
ATOM 1902 C CA . ILE A 1 237 ? -2.692 1.281 18.604 1.00 98.50 237 ILE A CA 1
ATOM 1903 C C . ILE A 1 237 ? -3.349 0.706 17.340 1.00 98.50 237 ILE A C 1
ATOM 1905 O O . ILE A 1 237 ? -3.131 -0.463 17.016 1.00 98.50 237 ILE A O 1
ATOM 1909 N N . PRO A 1 238 ? -4.187 1.488 16.633 1.00 98.62 238 PRO A N 1
ATOM 1910 C CA . PRO A 1 238 ? -4.607 1.158 15.281 1.00 98.62 238 PRO A CA 1
ATOM 1911 C C . PRO A 1 238 ? -3.447 1.417 14.310 1.00 98.62 238 PRO A C 1
ATOM 1913 O O . PRO A 1 238 ? -2.760 2.438 14.423 1.00 98.62 238 PRO A O 1
ATOM 1916 N N . PHE A 1 239 ? -3.216 0.501 13.369 1.00 98.81 239 PHE A N 1
ATOM 1917 C CA . PHE A 1 239 ? -2.116 0.598 12.410 1.00 98.81 239 PHE A CA 1
ATOM 1918 C C . PHE A 1 239 ? -2.404 -0.098 11.078 1.00 98.81 239 PHE A C 1
ATOM 1920 O O . PHE A 1 239 ? -3.235 -1.001 10.993 1.00 98.81 239 PHE A O 1
ATOM 1927 N N . ILE A 1 240 ? -1.687 0.323 10.035 1.00 98.69 240 ILE A N 1
ATOM 1928 C CA . ILE A 1 240 ? -1.850 -0.200 8.679 1.00 98.69 240 ILE A CA 1
ATOM 1929 C C . ILE A 1 240 ? -1.110 -1.534 8.513 1.00 98.69 240 ILE A C 1
ATOM 1931 O O . ILE A 1 240 ? 0.044 -1.680 8.920 1.00 98.69 240 ILE A O 1
ATOM 1935 N N . CYS A 1 241 ? -1.779 -2.498 7.881 1.00 98.06 241 CYS A N 1
ATOM 1936 C CA . CYS A 1 241 ? -1.252 -3.810 7.522 1.00 98.06 241 CYS A CA 1
ATOM 1937 C C . CYS A 1 241 ? -1.611 -4.134 6.067 1.00 98.06 241 CYS A C 1
ATOM 1939 O O . CYS A 1 241 ? -2.707 -4.606 5.776 1.00 98.06 241 CYS A O 1
ATOM 1941 N N . THR A 1 242 ? -0.702 -3.864 5.130 1.00 93.44 242 THR A N 1
ATOM 1942 C CA . THR A 1 242 ? -1.027 -3.807 3.698 1.00 93.44 242 THR A CA 1
ATOM 1943 C C . THR A 1 242 ? 0.029 -4.448 2.805 1.00 93.44 242 THR A C 1
ATOM 1945 O O . THR A 1 242 ? 1.184 -4.652 3.180 1.00 93.44 242 THR A O 1
ATOM 1948 N N . ALA A 1 243 ? -0.383 -4.768 1.579 1.00 85.75 243 ALA A N 1
ATOM 1949 C CA . ALA A 1 243 ? 0.544 -5.058 0.501 1.00 85.75 243 ALA A CA 1
ATOM 1950 C C . ALA A 1 243 ? 1.327 -3.809 0.076 1.00 85.75 243 ALA A C 1
ATOM 1952 O O . ALA A 1 243 ? 2.479 -3.944 -0.315 1.00 85.75 243 ALA A O 1
ATOM 1953 N N . ARG A 1 244 ? 0.755 -2.602 0.159 1.00 82.69 244 ARG A N 1
ATOM 1954 C CA . ARG A 1 244 ? 1.403 -1.379 -0.339 1.00 82.69 244 ARG A CA 1
ATOM 1955 C C . ARG A 1 244 ? 2.741 -1.066 0.361 1.00 82.69 244 ARG A C 1
ATOM 1957 O O . ARG A 1 244 ? 2.933 -1.456 1.515 1.00 82.69 244 ARG A O 1
ATOM 1964 N N . PRO A 1 245 ? 3.666 -0.348 -0.302 1.00 82.44 245 PRO A N 1
ATOM 1965 C CA . PRO A 1 245 ? 4.886 0.148 0.329 1.00 82.44 245 PRO A CA 1
ATOM 1966 C C . PRO A 1 245 ? 4.569 1.301 1.284 1.00 82.44 245 PRO A C 1
ATOM 1968 O O . PRO A 1 245 ? 3.611 2.046 1.053 1.00 82.44 245 PRO A O 1
ATOM 1971 N N . PHE A 1 246 ? 5.420 1.493 2.296 1.00 88.50 246 PHE A N 1
ATOM 1972 C CA . PHE A 1 246 ? 5.312 2.581 3.277 1.00 88.50 246 PHE A CA 1
ATOM 1973 C C . PHE A 1 246 ? 5.076 3.944 2.610 1.00 88.50 246 PHE A C 1
ATOM 1975 O O . PHE A 1 246 ? 4.055 4.582 2.852 1.00 88.50 246 PHE A O 1
ATOM 1982 N N . GLU A 1 247 ? 5.956 4.340 1.688 1.00 81.19 247 GLU A N 1
ATOM 1983 C CA . GLU A 1 247 ? 5.896 5.661 1.047 1.00 81.19 247 GLU A CA 1
ATOM 1984 C C . GLU A 1 247 ? 4.593 5.887 0.271 1.00 81.19 247 GLU A C 1
ATOM 1986 O O . GLU A 1 247 ? 3.985 6.955 0.331 1.00 81.19 247 GLU A O 1
ATOM 1991 N N . THR A 1 248 ? 4.099 4.854 -0.420 1.00 77.56 248 THR A N 1
ATOM 1992 C CA . THR A 1 248 ? 2.833 4.956 -1.162 1.00 77.56 248 THR A CA 1
ATOM 1993 C C . THR A 1 248 ? 1.652 5.123 -0.214 1.00 77.56 248 THR A C 1
ATOM 1995 O O . THR A 1 248 ? 0.754 5.917 -0.495 1.00 77.56 248 THR A O 1
ATOM 1998 N N . VAL A 1 249 ? 1.636 4.395 0.907 1.00 88.38 249 VAL A N 1
ATOM 1999 C CA . VAL A 1 249 ? 0.597 4.529 1.939 1.00 88.38 249 VAL A CA 1
ATOM 2000 C C . VAL A 1 249 ? 0.616 5.937 2.515 1.00 88.38 249 VAL A C 1
ATOM 2002 O O . VAL A 1 249 ? -0.418 6.601 2.515 1.00 88.38 249 VAL A O 1
ATOM 2005 N N . MET A 1 250 ? 1.784 6.419 2.940 1.00 91.31 250 MET A N 1
ATOM 2006 C CA . MET A 1 250 ? 1.906 7.726 3.584 1.00 91.31 250 MET A CA 1
ATOM 2007 C C . MET A 1 250 ? 1.541 8.871 2.639 1.00 91.31 250 MET A C 1
ATOM 2009 O O . MET A 1 250 ? 0.790 9.765 3.032 1.00 91.31 250 MET A O 1
ATOM 2013 N N . ARG A 1 251 ? 1.945 8.802 1.365 1.00 82.69 251 ARG A N 1
ATOM 2014 C CA . ARG A 1 251 ? 1.505 9.768 0.348 1.00 82.69 251 ARG A CA 1
ATOM 2015 C C . ARG A 1 251 ? -0.005 9.714 0.107 1.00 82.69 251 ARG A C 1
ATOM 2017 O O . ARG A 1 251 ? -0.633 10.756 -0.056 1.00 82.69 251 ARG A O 1
ATOM 2024 N N . THR A 1 252 ? -0.588 8.515 0.083 1.00 81.50 252 THR A N 1
ATOM 2025 C CA . THR A 1 252 ? -2.032 8.326 -0.148 1.00 81.50 252 THR A CA 1
ATOM 2026 C C . THR A 1 252 ? -2.869 8.853 1.022 1.00 81.50 252 THR A C 1
ATOM 2028 O O . THR A 1 252 ? -3.922 9.452 0.801 1.00 81.50 252 THR A O 1
ATOM 2031 N N . LEU A 1 253 ? -2.400 8.660 2.258 1.00 91.06 253 LEU A N 1
ATOM 2032 C CA . LEU A 1 253 ? -3.023 9.206 3.466 1.00 91.06 253 LEU A CA 1
ATOM 2033 C C . LEU A 1 253 ? -2.886 10.733 3.535 1.00 91.06 253 LEU A C 1
ATOM 2035 O O . LEU A 1 253 ? -3.846 11.423 3.877 1.00 91.06 253 LEU A O 1
ATOM 2039 N N . GLY A 1 254 ? -1.717 11.256 3.162 1.00 89.44 254 GLY A N 1
ATOM 2040 C CA . GLY A 1 254 ? -1.429 12.685 3.109 1.00 89.44 254 GLY A CA 1
ATOM 2041 C C . GLY A 1 254 ? -1.241 13.339 4.483 1.00 89.44 254 GLY A C 1
ATOM 2042 O O . GLY A 1 254 ? -1.564 12.781 5.532 1.00 89.44 254 GLY A O 1
ATOM 2043 N N . GLU A 1 255 ? -0.724 14.570 4.476 1.00 92.19 255 GLU A N 1
ATOM 2044 C CA . GLU A 1 255 ? -0.384 15.316 5.699 1.00 92.19 255 GLU A CA 1
ATOM 2045 C C . GLU A 1 255 ? -1.591 15.590 6.608 1.00 92.19 255 GLU A C 1
ATOM 2047 O O . GLU A 1 255 ? -1.450 15.618 7.830 1.00 92.19 255 GLU A O 1
ATOM 2052 N N . ASP A 1 256 ? -2.787 15.774 6.038 1.00 93.44 256 ASP A N 1
ATOM 2053 C CA . ASP A 1 256 ? -4.013 16.025 6.808 1.00 93.44 256 ASP A CA 1
ATOM 2054 C C . ASP A 1 256 ? -4.364 14.831 7.709 1.00 93.44 256 ASP A C 1
ATOM 2056 O O . ASP A 1 256 ? -4.679 15.009 8.887 1.00 93.44 256 ASP A O 1
ATOM 2060 N N . PHE A 1 257 ? -4.218 13.603 7.196 1.00 97.31 257 PHE A N 1
ATOM 2061 C CA . PHE A 1 257 ? -4.400 12.386 7.984 1.00 97.31 257 PHE A CA 1
ATOM 2062 C C . PHE A 1 257 ? -3.400 12.314 9.140 1.00 97.31 257 PHE A C 1
ATOM 2064 O O . PHE A 1 257 ? -3.796 12.108 10.291 1.00 97.31 257 PHE A O 1
ATOM 2071 N N . VAL A 1 258 ? -2.112 12.517 8.843 1.00 97.44 258 VAL A N 1
ATOM 2072 C CA . VAL A 1 258 ? -1.034 12.502 9.844 1.00 97.44 258 VAL A CA 1
ATOM 2073 C C . VAL A 1 258 ? -1.306 13.551 10.922 1.00 97.44 258 VAL A C 1
ATOM 2075 O O . VAL A 1 258 ? -1.265 13.244 12.110 1.00 97.44 258 VAL A O 1
ATOM 2078 N N . THR A 1 259 ? -1.690 14.763 10.522 1.00 97.44 259 THR A N 1
ATOM 2079 C CA . THR A 1 259 ? -1.998 15.871 11.438 1.00 97.44 259 THR A CA 1
ATOM 2080 C C . THR A 1 259 ? -3.189 15.559 12.346 1.00 97.44 259 THR A C 1
ATOM 2082 O O . THR A 1 259 ? -3.137 15.821 13.546 1.00 97.44 259 THR A O 1
ATOM 2085 N N . LYS A 1 260 ? -4.268 14.980 11.803 1.00 98.00 260 LYS A N 1
ATOM 2086 C CA . LYS A 1 260 ? -5.499 14.685 12.560 1.00 98.00 260 LYS A CA 1
ATOM 2087 C C . LYS A 1 260 ? -5.386 13.473 13.485 1.00 98.00 260 LYS A C 1
ATOM 2089 O O . LYS A 1 260 ? -6.116 13.387 14.476 1.00 98.00 260 LYS A O 1
ATOM 2094 N N . THR A 1 261 ? -4.534 12.508 13.151 1.00 98.12 261 THR A N 1
ATOM 2095 C CA . THR A 1 261 ? -4.446 11.218 13.862 1.00 98.12 261 THR A CA 1
ATOM 2096 C C . THR A 1 261 ? -3.168 11.053 14.678 1.00 98.12 261 THR A C 1
ATOM 2098 O O . THR A 1 261 ? -3.118 10.214 15.580 1.00 98.12 261 THR A O 1
ATOM 2101 N N . GLY A 1 262 ? -2.126 11.821 14.357 1.00 97.38 262 GLY A N 1
ATOM 2102 C CA . GLY A 1 262 ? -0.782 11.633 14.888 1.00 97.38 262 GLY A CA 1
ATOM 2103 C C . GLY A 1 262 ? -0.146 10.301 14.480 1.00 97.38 262 GLY A C 1
ATOM 2104 O O . GLY A 1 262 ? 0.695 9.805 15.223 1.00 97.38 262 GLY A O 1
ATOM 2105 N N . TYR A 1 263 ? -0.594 9.667 13.389 1.00 98.31 263 TYR A N 1
ATOM 2106 C CA . TYR A 1 263 ? 0.009 8.444 12.850 1.00 98.31 263 TYR A CA 1
ATOM 2107 C C . TYR A 1 263 ? 0.881 8.767 11.648 1.00 98.31 263 TYR A C 1
ATOM 2109 O O . TYR A 1 263 ? 0.402 9.244 10.624 1.00 98.31 263 TYR A O 1
ATOM 2117 N N . ASP A 1 264 ? 2.163 8.478 11.798 1.00 96.81 264 ASP A N 1
ATOM 2118 C CA . ASP A 1 264 ? 3.244 8.693 10.841 1.00 96.81 264 ASP A CA 1
ATOM 2119 C C . ASP A 1 264 ? 3.645 7.400 10.109 1.00 96.81 264 ASP A C 1
ATOM 2121 O O . ASP A 1 264 ? 4.690 7.346 9.466 1.00 96.81 264 ASP A O 1
ATOM 2125 N N . GLY A 1 265 ? 2.796 6.370 10.186 1.00 97.25 265 GLY A N 1
ATOM 2126 C CA . GLY A 1 265 ? 3.049 5.048 9.617 1.00 97.25 265 GLY A CA 1
ATOM 2127 C C . GLY A 1 265 ? 3.525 4.011 10.636 1.00 97.25 265 GLY A C 1
ATOM 2128 O O . GLY A 1 265 ? 3.707 2.851 10.277 1.00 97.25 265 GLY A O 1
ATOM 2129 N N . TYR A 1 266 ? 3.682 4.384 11.912 1.00 98.00 266 TYR A N 1
ATOM 2130 C CA . TYR A 1 266 ? 4.239 3.490 12.926 1.00 98.00 266 TYR A CA 1
ATOM 2131 C C . TYR A 1 266 ? 3.273 3.171 14.092 1.00 98.00 266 TYR A C 1
ATOM 2133 O O . TYR A 1 266 ? 2.558 4.055 14.586 1.00 98.00 266 TYR A O 1
ATOM 2141 N N . PRO A 1 267 ? 3.212 1.899 14.550 1.00 98.44 267 PRO A N 1
ATOM 2142 C CA . PRO A 1 267 ? 3.792 0.719 13.897 1.00 98.44 267 PRO A CA 1
ATOM 2143 C C . PRO A 1 267 ? 3.124 0.476 12.536 1.00 98.44 267 PRO A C 1
ATOM 2145 O O . PRO A 1 267 ? 2.097 1.084 12.229 1.00 98.44 267 PRO A O 1
ATOM 2148 N N . GLY A 1 268 ? 3.687 -0.399 11.710 1.00 98.19 268 GLY A N 1
ATOM 2149 C CA . GLY A 1 268 ? 3.143 -0.640 10.376 1.00 98.19 268 GLY A CA 1
ATOM 2150 C C . GLY A 1 268 ? 3.694 -1.901 9.731 1.00 98.19 268 GLY A C 1
ATOM 2151 O O . GLY A 1 268 ? 4.869 -2.233 9.893 1.00 98.19 268 GLY A O 1
ATOM 2152 N N . ILE A 1 269 ? 2.827 -2.605 9.005 1.00 97.50 269 ILE A N 1
ATOM 2153 C CA . ILE A 1 269 ? 3.180 -3.787 8.219 1.00 97.50 269 ILE A CA 1
ATOM 2154 C C . ILE A 1 269 ? 2.932 -3.467 6.748 1.00 97.50 269 ILE A C 1
ATOM 2156 O O . ILE A 1 269 ? 1.808 -3.167 6.338 1.00 97.50 269 ILE A O 1
ATOM 2160 N N . TYR A 1 270 ? 3.988 -3.560 5.951 1.00 92.75 270 TYR A N 1
ATOM 2161 C CA . TYR A 1 270 ? 4.003 -3.185 4.541 1.00 92.75 270 TYR A CA 1
ATOM 2162 C C . TYR A 1 270 ? 4.505 -4.341 3.690 1.00 92.75 270 TYR A C 1
ATOM 2164 O O . TYR A 1 270 ? 5.089 -5.301 4.202 1.00 92.75 270 TYR A O 1
ATOM 2172 N N . LEU A 1 271 ? 4.278 -4.253 2.377 1.00 87.69 271 LEU A N 1
ATOM 2173 C CA . LEU A 1 271 ? 4.731 -5.279 1.433 1.00 87.69 271 LEU A CA 1
ATOM 2174 C C . LEU A 1 271 ? 4.268 -6.691 1.838 1.00 87.69 271 LEU A C 1
ATOM 2176 O O . LEU A 1 271 ? 5.019 -7.654 1.752 1.00 87.69 271 LEU A O 1
ATOM 2180 N N . SER A 1 272 ? 3.025 -6.799 2.324 1.00 86.81 272 SER A N 1
ATOM 2181 C CA . SER A 1 272 ? 2.396 -8.054 2.768 1.00 86.81 272 SER A CA 1
ATOM 2182 C C . SER A 1 272 ? 3.148 -8.781 3.885 1.00 86.81 272 SER A C 1
ATOM 2184 O O . SER A 1 272 ? 3.016 -9.992 4.021 1.00 86.81 272 SER A O 1
ATOM 2186 N N . GLY A 1 273 ? 3.883 -8.037 4.711 1.00 90.44 273 GLY A N 1
ATOM 2187 C CA . GLY A 1 273 ? 4.685 -8.586 5.802 1.00 90.44 273 GLY A CA 1
ATOM 2188 C C . GLY A 1 273 ? 6.182 -8.430 5.578 1.00 90.44 273 GLY A C 1
ATOM 2189 O O . GLY A 1 273 ? 6.936 -8.429 6.544 1.00 90.44 273 GLY A O 1
ATOM 2190 N N . SER A 1 274 ? 6.618 -8.215 4.336 1.00 89.50 274 SER A N 1
ATOM 2191 C CA . SER A 1 274 ? 8.037 -8.092 4.005 1.00 89.50 274 SER A CA 1
ATOM 2192 C C . SER A 1 274 ? 8.728 -6.905 4.670 1.00 89.50 274 SER A C 1
ATOM 2194 O O . SER A 1 274 ? 9.948 -6.911 4.749 1.00 89.50 274 SER A O 1
ATOM 2196 N N . VAL A 1 275 ? 8.007 -5.902 5.177 1.00 92.06 275 VAL A N 1
ATOM 2197 C CA . VAL A 1 275 ? 8.595 -4.866 6.036 1.00 92.06 275 VAL A CA 1
ATOM 2198 C C . VAL A 1 275 ? 7.705 -4.641 7.252 1.00 92.06 275 VAL A C 1
ATOM 2200 O O . VAL A 1 275 ? 6.512 -4.366 7.112 1.00 92.06 275 VAL A O 1
ATOM 2203 N N . VAL A 1 276 ? 8.298 -4.735 8.442 1.00 96.38 276 VAL A N 1
ATOM 2204 C CA . VAL A 1 276 ? 7.615 -4.537 9.725 1.00 96.38 276 VAL A CA 1
ATOM 2205 C C . VAL A 1 276 ? 8.333 -3.461 10.520 1.00 96.38 276 VAL A C 1
ATOM 2207 O O . VAL A 1 276 ? 9.520 -3.600 10.825 1.00 96.38 276 VAL A O 1
ATOM 2210 N N . TYR A 1 277 ? 7.594 -2.421 10.892 1.00 97.62 277 TYR A N 1
ATOM 2211 C CA . TYR A 1 277 ? 8.065 -1.356 11.767 1.00 97.62 277 TYR A CA 1
ATOM 2212 C C . TYR A 1 277 ? 7.3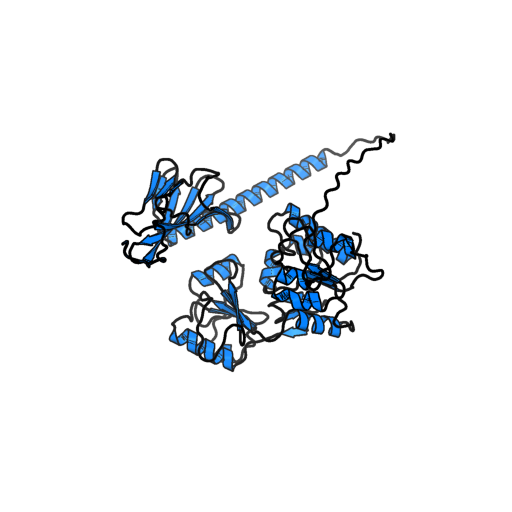86 -1.421 13.135 1.00 97.62 277 TYR A C 1
ATOM 2214 O O . TYR A 1 277 ? 6.177 -1.656 13.234 1.00 97.62 277 TYR A O 1
ATOM 2222 N N . ASP A 1 278 ? 8.172 -1.180 14.180 1.00 98.06 278 ASP A N 1
ATOM 2223 C CA . ASP A 1 278 ? 7.706 -1.016 15.554 1.00 98.06 278 ASP A CA 1
ATOM 2224 C C . ASP A 1 278 ? 7.066 0.370 15.764 1.00 98.06 278 ASP A C 1
ATOM 2226 O O . ASP A 1 278 ? 7.112 1.244 14.900 1.00 98.06 278 ASP A O 1
ATOM 2230 N N . VAL A 1 279 ? 6.476 0.583 16.941 1.00 96.94 279 VAL A N 1
ATOM 2231 C CA . VAL A 1 279 ? 5.789 1.819 17.347 1.00 96.94 279 VAL A CA 1
ATOM 2232 C C . VAL A 1 279 ? 6.714 3.041 17.309 1.00 96.94 279 VAL A C 1
ATOM 2234 O O . VAL A 1 279 ? 6.246 4.148 17.072 1.00 96.94 279 VAL A O 1
ATOM 2237 N N . ASP A 1 280 ? 8.014 2.852 17.539 1.00 95.75 280 ASP A N 1
ATOM 2238 C CA . ASP A 1 280 ? 9.030 3.911 17.498 1.00 95.75 280 ASP A CA 1
ATOM 2239 C C . ASP A 1 280 ? 9.642 4.126 16.099 1.00 95.75 280 ASP A C 1
ATOM 2241 O O . ASP A 1 280 ? 10.585 4.906 15.950 1.00 95.75 280 ASP A O 1
ATOM 2245 N N . GLY A 1 281 ? 9.134 3.424 15.081 1.00 94.81 281 GLY A N 1
ATOM 2246 C CA . GLY A 1 281 ? 9.657 3.448 13.716 1.00 94.81 281 GLY A CA 1
ATOM 2247 C C . GLY A 1 281 ? 10.908 2.592 13.506 1.00 94.81 281 GLY A C 1
ATOM 2248 O O . GLY A 1 281 ? 11.474 2.593 12.410 1.00 94.81 281 GLY A O 1
ATOM 2249 N N . SER A 1 282 ? 11.364 1.841 14.515 1.00 95.44 282 SER A N 1
ATOM 2250 C CA . SER A 1 282 ? 12.452 0.881 14.329 1.00 95.44 282 SER A CA 1
ATOM 2251 C C . SER A 1 282 ? 12.013 -0.296 13.455 1.00 95.44 282 SER A C 1
ATOM 2253 O O . SER A 1 282 ? 10.866 -0.737 13.474 1.00 95.44 282 SER A O 1
ATOM 2255 N N . VAL A 1 283 ? 12.941 -0.807 12.651 1.00 95.19 283 VAL A N 1
ATOM 2256 C CA . VAL A 1 283 ? 12.691 -1.940 11.758 1.00 95.19 283 VAL A CA 1
ATOM 2257 C C . VAL A 1 283 ? 12.770 -3.240 12.559 1.00 95.19 283 VAL A C 1
ATOM 2259 O O . VAL A 1 283 ? 13.829 -3.564 13.097 1.00 95.19 283 VAL A O 1
ATOM 2262 N N . LEU A 1 284 ? 11.672 -3.995 12.609 1.00 95.81 284 LEU A N 1
ATOM 2263 C CA . LEU A 1 284 ? 11.611 -5.312 13.255 1.00 95.81 284 LEU A CA 1
ATOM 2264 C C . LEU A 1 284 ? 11.921 -6.449 12.287 1.00 95.81 284 LEU A C 1
ATOM 2266 O O . LEU A 1 284 ? 12.531 -7.441 12.678 1.00 95.81 284 LEU A O 1
ATOM 2270 N N . HIS A 1 285 ? 11.498 -6.312 11.030 1.00 94.75 285 HIS A N 1
ATOM 2271 C CA . HIS A 1 285 ? 11.706 -7.325 10.001 1.00 94.75 285 HIS A CA 1
ATOM 2272 C C . HIS A 1 285 ? 11.771 -6.693 8.615 1.00 94.75 285 HIS A C 1
ATOM 2274 O O . HIS A 1 285 ? 11.004 -5.777 8.315 1.00 94.75 285 HIS A O 1
ATOM 2280 N N . VAL A 1 286 ? 12.671 -7.210 7.774 1.00 92.50 286 VAL A N 1
ATOM 2281 C CA . VAL A 1 286 ? 12.770 -6.881 6.349 1.00 92.50 286 VAL A CA 1
ATOM 2282 C C . VAL A 1 286 ? 13.064 -8.147 5.560 1.00 92.50 286 VAL A C 1
ATOM 2284 O O . VAL A 1 286 ? 14.036 -8.854 5.829 1.00 92.50 286 VAL A O 1
ATOM 2287 N N . SER A 1 287 ? 12.256 -8.387 4.540 1.00 91.38 287 SER A N 1
ATOM 2288 C CA . SER A 1 287 ? 12.488 -9.391 3.519 1.00 91.38 287 SER A CA 1
ATOM 2289 C C . SER A 1 287 ? 13.158 -8.745 2.324 1.00 91.38 287 SER A C 1
ATOM 2291 O O . SER A 1 287 ? 12.675 -7.755 1.776 1.00 91.38 287 SER A O 1
ATOM 2293 N N . LYS A 1 288 ? 14.271 -9.338 1.913 1.00 92.06 288 LYS A N 1
ATOM 2294 C CA . LYS A 1 288 ? 15.050 -8.922 0.753 1.00 92.06 288 LYS A CA 1
ATOM 2295 C C . LYS A 1 288 ? 15.083 -10.037 -0.276 1.00 92.06 288 LYS A C 1
ATOM 2297 O O . LYS A 1 288 ? 14.982 -11.213 0.082 1.00 92.06 288 LYS A O 1
ATOM 2302 N N . PHE A 1 289 ? 15.240 -9.671 -1.541 1.00 92.88 289 PHE A N 1
ATOM 2303 C CA . PHE A 1 289 ? 15.518 -10.651 -2.579 1.00 92.88 289 PHE A CA 1
ATOM 2304 C C . PHE A 1 289 ? 16.833 -11.372 -2.285 1.00 92.88 289 PHE A C 1
ATOM 2306 O O . PHE A 1 289 ? 17.801 -10.769 -1.813 1.00 92.88 289 PHE A O 1
ATOM 2313 N N . SER A 1 290 ? 16.862 -12.677 -2.553 1.00 92.56 290 SER A N 1
ATOM 2314 C CA . SER A 1 290 ? 18.101 -13.439 -2.480 1.00 92.56 290 SER A CA 1
ATOM 2315 C C . SER A 1 290 ? 19.055 -12.989 -3.584 1.00 92.56 290 SER A C 1
ATOM 2317 O O . SER A 1 290 ? 18.639 -12.478 -4.630 1.00 92.56 290 SER A O 1
ATOM 2319 N N . ARG A 1 291 ? 20.353 -13.210 -3.373 1.00 94.62 291 ARG A N 1
ATOM 2320 C CA . ARG A 1 291 ? 21.351 -12.931 -4.406 1.00 94.62 291 ARG A CA 1
ATOM 2321 C C . ARG A 1 291 ? 21.070 -13.748 -5.665 1.00 94.62 291 ARG A C 1
ATOM 2323 O O . ARG A 1 291 ? 21.248 -13.252 -6.770 1.00 94.62 291 ARG A O 1
ATOM 2330 N N . GLU A 1 292 ? 20.619 -14.985 -5.490 1.00 94.12 292 GLU A N 1
ATOM 2331 C CA . GLU A 1 292 ? 20.274 -15.907 -6.567 1.00 94.12 292 GLU A CA 1
ATOM 2332 C C . GLU A 1 292 ? 19.104 -15.370 -7.399 1.00 94.12 292 GLU A C 1
ATOM 2334 O O . GLU A 1 292 ? 19.191 -15.359 -8.626 1.00 94.12 292 GLU A O 1
ATOM 2339 N N . PHE A 1 293 ? 18.056 -14.854 -6.743 1.00 94.31 293 PHE A N 1
ATOM 2340 C CA . PHE A 1 293 ? 16.948 -14.189 -7.428 1.00 94.31 293 PHE A CA 1
ATOM 2341 C C . PHE A 1 293 ? 17.443 -12.967 -8.198 1.00 94.31 293 PHE A C 1
ATOM 2343 O O . PHE A 1 293 ? 17.144 -12.832 -9.381 1.00 94.31 293 PHE A O 1
ATOM 2350 N N . LEU A 1 294 ? 18.210 -12.083 -7.549 1.00 96.19 294 LEU A N 1
ATOM 2351 C CA . LEU A 1 294 ? 18.699 -10.862 -8.190 1.00 96.19 294 LEU A CA 1
ATOM 2352 C C . LEU A 1 294 ? 19.589 -11.190 -9.392 1.00 96.19 294 LEU A C 1
ATOM 2354 O O . LEU A 1 294 ? 19.462 -10.546 -10.424 1.00 96.19 294 LEU A O 1
ATOM 2358 N N . ALA A 1 295 ? 20.432 -12.219 -9.304 1.00 96.50 295 ALA A N 1
ATOM 2359 C CA . ALA A 1 295 ? 21.259 -12.663 -10.421 1.00 96.50 295 ALA A CA 1
ATOM 2360 C C . ALA A 1 295 ? 20.414 -13.161 -11.602 1.00 96.50 295 ALA A C 1
ATOM 2362 O O . ALA A 1 295 ? 20.656 -12.746 -12.734 1.00 96.50 295 ALA A O 1
ATOM 2363 N N . ALA A 1 296 ? 19.402 -13.997 -11.343 1.00 96.06 296 ALA A N 1
ATOM 2364 C CA . ALA A 1 296 ? 18.483 -14.472 -12.378 1.00 96.06 296 ALA A CA 1
ATOM 2365 C C . ALA A 1 296 ? 17.671 -13.321 -12.997 1.00 96.06 296 ALA A C 1
ATOM 2367 O O . ALA A 1 296 ? 17.514 -13.252 -14.214 1.00 96.06 296 ALA A O 1
ATOM 2368 N N . PHE A 1 297 ? 17.202 -12.386 -12.168 1.00 95.69 297 PHE A N 1
ATOM 2369 C CA . PHE A 1 297 ? 16.457 -11.211 -12.605 1.00 95.69 297 PHE A CA 1
ATOM 2370 C C . PHE A 1 297 ? 17.303 -10.279 -13.476 1.00 95.69 297 PHE A C 1
ATOM 2372 O O . PHE A 1 297 ? 16.855 -9.854 -14.537 1.00 95.69 297 PHE A O 1
ATOM 2379 N N . LEU A 1 298 ? 18.533 -9.978 -13.049 1.00 96.75 298 LEU A N 1
ATOM 2380 C CA . LEU A 1 298 ? 19.462 -9.116 -13.781 1.00 96.75 298 LEU A CA 1
ATOM 2381 C C . LEU A 1 298 ? 19.846 -9.725 -15.137 1.00 96.75 298 LEU A C 1
ATOM 2383 O O . LEU A 1 298 ? 19.844 -9.018 -16.141 1.00 96.75 298 LEU A O 1
ATOM 2387 N N . ASP A 1 299 ? 20.117 -11.033 -15.184 1.00 96.38 299 ASP A N 1
ATOM 2388 C CA . ASP A 1 299 ? 20.380 -11.758 -16.435 1.00 96.38 299 ASP A CA 1
ATOM 2389 C C . ASP A 1 299 ? 19.159 -11.744 -17.373 1.00 96.38 299 ASP A C 1
ATOM 2391 O O . ASP A 1 299 ? 19.299 -11.533 -18.578 1.00 96.38 299 ASP A O 1
ATOM 2395 N N . TYR A 1 300 ? 17.951 -11.902 -16.824 1.00 95.38 300 TYR A N 1
ATOM 2396 C CA . TYR A 1 300 ? 16.705 -11.821 -17.584 1.00 95.38 300 TYR A CA 1
ATOM 2397 C C . TYR A 1 300 ? 16.493 -10.434 -18.208 1.00 95.38 300 TYR A C 1
ATOM 2399 O O . TYR A 1 300 ? 16.314 -10.330 -19.420 1.00 95.38 300 TYR A O 1
ATOM 2407 N N . ILE A 1 301 ? 16.561 -9.354 -17.421 1.00 94.62 301 ILE A N 1
ATOM 2408 C CA . ILE A 1 301 ? 16.313 -8.002 -17.951 1.00 94.62 301 ILE A CA 1
ATOM 2409 C C . ILE A 1 301 ? 17.411 -7.525 -18.910 1.00 94.62 301 ILE A C 1
ATOM 2411 O O . ILE A 1 301 ? 17.149 -6.650 -19.731 1.00 94.62 301 ILE A O 1
ATOM 2415 N N . GLU A 1 302 ? 18.625 -8.078 -18.828 1.00 94.88 302 GLU A N 1
ATOM 2416 C CA . GLU A 1 302 ? 19.674 -7.851 -19.828 1.00 94.88 302 GLU A CA 1
ATOM 2417 C C . GLU A 1 302 ? 19.302 -8.509 -21.162 1.00 94.88 302 GLU A C 1
ATOM 2419 O O . GLU A 1 302 ? 19.362 -7.859 -22.204 1.00 94.88 302 GLU A O 1
ATOM 2424 N N . LYS A 1 303 ? 18.890 -9.784 -21.137 1.00 94.62 303 LYS A N 1
ATOM 2425 C CA . LYS A 1 303 ? 18.530 -10.552 -22.341 1.00 94.62 303 LYS A CA 1
ATOM 2426 C C . LYS A 1 303 ? 17.298 -10.004 -23.054 1.00 94.62 303 LYS A C 1
ATOM 2428 O O . LYS A 1 303 ? 17.272 -9.991 -24.281 1.00 94.62 303 LYS A O 1
ATOM 2433 N N . GLU A 1 304 ? 16.318 -9.542 -22.286 1.00 92.69 304 GLU A N 1
ATOM 2434 C CA . GLU A 1 304 ? 15.057 -8.999 -22.800 1.00 92.69 304 GLU A CA 1
ATOM 2435 C C . GLU A 1 304 ? 15.115 -7.484 -23.089 1.00 92.69 304 GLU A C 1
ATOM 2437 O O . GLU A 1 304 ? 14.104 -6.896 -23.468 1.00 92.69 304 GLU A O 1
ATOM 2442 N N . ASP A 1 305 ? 16.276 -6.837 -22.911 1.00 91.50 305 ASP A N 1
ATOM 2443 C CA . ASP A 1 305 ? 16.476 -5.388 -23.102 1.00 91.50 305 ASP A CA 1
ATOM 2444 C C . ASP A 1 305 ? 15.497 -4.520 -22.273 1.00 91.50 305 ASP A C 1
ATOM 2446 O O . ASP A 1 305 ? 14.872 -3.574 -22.752 1.00 91.50 305 ASP A O 1
ATOM 2450 N N . LEU A 1 306 ? 15.344 -4.866 -20.988 1.00 91.50 306 LEU A N 1
ATOM 2451 C CA . LEU A 1 306 ? 14.412 -4.238 -20.036 1.00 91.50 306 LEU A CA 1
ATOM 2452 C C . LEU A 1 306 ? 15.111 -3.397 -18.953 1.00 91.50 306 LEU A C 1
ATOM 2454 O O . LEU A 1 306 ? 14.487 -2.998 -17.969 1.00 91.50 306 LEU A O 1
ATOM 2458 N N . LYS A 1 307 ? 16.410 -3.112 -19.093 1.00 92.75 307 LYS A N 1
ATOM 2459 C CA . LYS A 1 307 ? 17.192 -2.379 -18.076 1.00 92.75 307 LYS A CA 1
ATOM 2460 C C . LYS A 1 307 ? 16.656 -0.985 -17.763 1.00 92.75 307 LYS A C 1
ATOM 2462 O O . LYS A 1 307 ? 16.711 -0.556 -16.614 1.00 92.75 307 LYS A O 1
ATOM 2467 N N . ASP A 1 308 ? 16.151 -0.285 -18.775 1.00 91.12 308 ASP A N 1
ATOM 2468 C CA . ASP A 1 308 ? 15.565 1.054 -18.655 1.00 91.12 308 ASP A CA 1
ATOM 2469 C C . ASP A 1 308 ? 14.138 1.031 -18.083 1.00 91.12 308 ASP A C 1
ATOM 2471 O O . ASP A 1 308 ? 13.516 2.075 -17.892 1.00 91.12 308 ASP A O 1
ATOM 2475 N N . GLN A 1 309 ? 13.605 -0.155 -17.796 1.00 90.38 309 GLN A N 1
ATOM 2476 C CA . GLN A 1 309 ? 12.237 -0.362 -17.344 1.00 90.38 309 GLN A CA 1
ATOM 2477 C C . GLN A 1 309 ? 12.142 -0.811 -15.887 1.00 90.38 309 GLN A C 1
ATOM 2479 O O . GLN A 1 309 ? 11.045 -1.141 -15.450 1.00 90.38 309 GLN A O 1
ATOM 2484 N N . CYS A 1 310 ? 13.243 -0.803 -15.130 1.00 91.88 310 CYS A N 1
ATOM 2485 C CA . CYS A 1 310 ? 13.289 -1.305 -13.757 1.00 91.88 310 CYS A CA 1
ATOM 2486 C C . CYS A 1 310 ? 13.873 -0.278 -12.778 1.00 91.88 310 CYS A C 1
ATOM 2488 O O . CYS A 1 310 ? 14.905 0.338 -13.047 1.00 91.88 310 CYS A O 1
ATOM 2490 N N . ILE A 1 311 ? 13.247 -0.156 -11.607 1.00 91.81 311 ILE A N 1
ATOM 2491 C CA . ILE A 1 311 ? 13.766 0.587 -10.453 1.00 91.81 311 ILE A CA 1
ATOM 2492 C C . ILE A 1 311 ? 13.810 -0.347 -9.251 1.00 91.81 311 ILE A C 1
ATOM 2494 O O . ILE A 1 311 ? 12.813 -0.972 -8.903 1.00 91.81 311 ILE A O 1
ATOM 2498 N N . PHE A 1 312 ? 14.964 -0.416 -8.604 1.00 93.75 312 PHE A N 1
ATOM 2499 C CA . PHE A 1 312 ? 15.229 -1.251 -7.441 1.00 93.75 312 PHE A CA 1
ATOM 2500 C C . PHE A 1 312 ? 15.146 -0.399 -6.178 1.00 93.75 312 PHE A C 1
ATOM 2502 O O . PHE A 1 312 ? 15.719 0.687 -6.133 1.00 93.75 312 PHE A O 1
ATOM 2509 N N . TYR A 1 313 ? 14.477 -0.892 -5.144 1.00 90.38 313 TYR A N 1
ATOM 2510 C CA . TYR A 1 313 ? 14.307 -0.193 -3.874 1.00 90.38 313 TYR A CA 1
ATOM 2511 C C . TYR A 1 313 ? 14.969 -0.978 -2.747 1.00 90.38 313 TYR A C 1
ATOM 2513 O O . TYR A 1 313 ? 14.725 -2.176 -2.601 1.00 90.38 313 TYR A O 1
ATOM 2521 N N . ASP A 1 314 ? 15.763 -0.289 -1.929 1.00 89.56 314 ASP A N 1
ATOM 2522 C CA . ASP A 1 314 ? 16.068 -0.724 -0.565 1.00 89.56 314 ASP A CA 1
ATOM 2523 C C . ASP A 1 314 ? 15.126 -0.004 0.427 1.00 89.56 314 ASP A C 1
ATOM 2525 O O . ASP A 1 314 ? 14.181 0.679 0.028 1.00 89.56 314 ASP A O 1
ATOM 2529 N N . THR A 1 315 ? 15.351 -0.149 1.734 1.00 78.50 315 THR A N 1
ATOM 2530 C CA . THR A 1 315 ? 14.505 0.485 2.768 1.00 78.50 315 THR A CA 1
ATOM 2531 C C . THR A 1 315 ? 14.568 2.019 2.810 1.00 78.50 315 THR A C 1
ATOM 2533 O O . THR A 1 315 ? 13.817 2.633 3.563 1.00 78.50 315 THR A O 1
ATOM 2536 N N . ARG A 1 316 ? 15.481 2.657 2.070 1.00 78.00 316 ARG A N 1
ATOM 2537 C CA . ARG A 1 316 ? 15.790 4.097 2.156 1.00 78.00 316 ARG A CA 1
ATOM 2538 C C . ARG A 1 316 ? 15.964 4.790 0.808 1.00 78.00 316 ARG A C 1
ATOM 2540 O O . ARG A 1 316 ? 15.876 6.014 0.743 1.00 78.00 316 ARG A O 1
ATOM 2547 N N . LYS A 1 317 ? 16.338 4.059 -0.234 1.00 87.44 317 LYS A N 1
ATOM 2548 C CA . LYS A 1 317 ? 16.822 4.586 -1.509 1.00 87.44 317 LYS A CA 1
ATOM 2549 C C . LYS A 1 317 ? 16.282 3.760 -2.660 1.00 87.44 317 LYS A C 1
ATOM 2551 O O . LYS A 1 317 ? 15.876 2.612 -2.501 1.00 87.44 317 LYS A O 1
ATOM 2556 N N . ASN A 1 318 ? 16.336 4.372 -3.835 1.00 90.88 318 ASN A N 1
ATOM 2557 C CA . ASN A 1 318 ? 16.002 3.724 -5.086 1.00 90.88 318 ASN A CA 1
ATOM 2558 C C . ASN A 1 318 ? 17.148 3.859 -6.101 1.00 90.88 318 ASN A C 1
ATOM 2560 O O . ASN A 1 318 ? 17.930 4.819 -6.069 1.00 90.88 318 ASN A O 1
ATOM 2564 N N . TYR A 1 319 ? 17.264 2.851 -6.961 1.00 94.81 319 TYR A N 1
ATOM 2565 C CA . TYR A 1 319 ? 18.376 2.643 -7.880 1.00 94.81 319 TYR A CA 1
ATOM 2566 C C . TYR A 1 319 ? 17.874 2.187 -9.246 1.00 94.81 319 TYR A C 1
ATOM 2568 O O . TYR A 1 319 ? 16.819 1.566 -9.354 1.00 94.81 319 TYR A O 1
ATOM 2576 N N . ALA A 1 320 ? 18.655 2.452 -10.286 1.00 95.38 320 ALA A N 1
ATOM 2577 C CA . ALA A 1 320 ? 18.405 1.957 -11.635 1.00 95.38 320 ALA A CA 1
ATOM 2578 C C . ALA A 1 320 ? 19.731 1.557 -12.292 1.00 95.38 320 ALA A C 1
ATOM 2580 O O . ALA A 1 320 ? 20.786 2.077 -11.932 1.00 95.38 320 ALA A O 1
ATOM 2581 N N . LEU A 1 321 ? 19.690 0.635 -13.255 1.00 95.94 321 LEU A N 1
ATOM 2582 C CA . LEU A 1 321 ? 20.895 0.234 -13.996 1.00 95.94 321 LEU A CA 1
ATOM 2583 C C . LEU A 1 321 ? 21.305 1.282 -15.036 1.00 95.94 321 LEU A C 1
ATOM 2585 O O . LEU A 1 321 ? 22.484 1.465 -15.326 1.00 95.94 321 LEU A O 1
ATOM 2589 N N . VAL A 1 322 ? 20.311 1.961 -15.603 1.00 93.44 322 VAL A N 1
ATOM 2590 C CA . VAL A 1 322 ? 20.440 3.021 -16.606 1.00 93.44 322 VAL A CA 1
ATOM 2591 C C . VAL A 1 322 ? 19.365 4.081 -16.351 1.00 93.44 322 VAL A C 1
ATOM 2593 O O . VAL A 1 322 ? 18.527 3.911 -15.466 1.00 93.44 322 VAL A O 1
ATOM 2596 N N . ASP A 1 323 ? 19.394 5.179 -17.107 1.00 89.69 323 ASP A N 1
ATOM 2597 C CA . ASP A 1 323 ? 18.345 6.205 -17.062 1.00 89.69 323 ASP A CA 1
ATOM 2598 C C . ASP A 1 323 ? 16.966 5.566 -17.350 1.00 89.69 323 ASP A C 1
ATOM 2600 O O . ASP A 1 323 ? 16.812 4.935 -18.403 1.00 89.69 323 ASP A O 1
ATOM 2604 N N . PRO A 1 324 ? 15.979 5.655 -16.434 1.00 84.31 324 PRO A N 1
ATOM 2605 C CA . PRO A 1 324 ? 14.685 5.025 -16.634 1.00 84.31 324 PRO A CA 1
ATOM 2606 C C . PRO A 1 324 ? 13.913 5.630 -17.808 1.00 84.31 324 PRO A C 1
ATOM 2608 O O . PRO A 1 324 ? 13.767 6.847 -17.948 1.00 84.31 324 PRO A O 1
ATOM 2611 N N . LYS A 1 325 ? 13.299 4.755 -18.601 1.00 78.12 325 LYS A N 1
ATOM 2612 C CA . LYS A 1 325 ? 12.406 5.102 -19.704 1.00 78.12 325 LYS A CA 1
ATOM 2613 C C . LYS A 1 325 ? 11.281 6.021 -19.239 1.00 78.12 325 LYS A C 1
ATOM 2615 O O . LYS A 1 325 ? 10.784 5.903 -18.120 1.00 78.12 325 LYS A O 1
ATOM 2620 N N . GLU A 1 326 ? 10.803 6.873 -20.149 1.00 67.00 326 GLU A N 1
ATOM 2621 C CA . GLU A 1 326 ? 9.793 7.910 -19.880 1.00 67.00 326 GLU A CA 1
ATOM 2622 C C . GLU A 1 326 ? 8.564 7.405 -19.097 1.00 67.00 326 GLU A C 1
ATOM 2624 O O . GLU A 1 326 ? 8.033 8.101 -18.239 1.00 67.00 326 GLU A O 1
ATOM 2629 N N . VAL A 1 327 ? 8.101 6.179 -19.361 1.00 64.00 327 VAL A N 1
ATOM 2630 C CA . VAL A 1 327 ? 6.936 5.598 -18.668 1.00 64.00 327 VAL A CA 1
ATOM 2631 C C . VAL A 1 327 ? 7.217 5.343 -17.184 1.00 64.00 327 VAL A C 1
ATOM 2633 O O . VAL A 1 327 ? 6.358 5.609 -16.346 1.00 64.00 327 VAL A O 1
ATOM 2636 N N . VAL A 1 328 ? 8.418 4.872 -16.852 1.00 67.38 328 VAL A N 1
ATOM 2637 C CA . VAL A 1 328 ? 8.839 4.605 -15.472 1.00 67.38 328 VAL A CA 1
ATOM 2638 C C . VAL A 1 328 ? 9.200 5.909 -14.764 1.00 67.38 328 VAL A C 1
ATOM 2640 O O . VAL A 1 328 ? 8.786 6.136 -13.627 1.00 67.38 328 VAL A O 1
ATOM 2643 N N . SER A 1 329 ? 9.896 6.821 -15.451 1.00 67.44 329 SER A N 1
ATOM 2644 C CA . SER A 1 329 ? 10.258 8.124 -14.884 1.00 67.44 329 SER A CA 1
ATOM 2645 C C . SER A 1 329 ? 9.051 9.028 -14.636 1.00 67.44 329 SER A C 1
ATOM 2647 O O . SER A 1 329 ? 9.066 9.827 -13.699 1.00 67.44 329 SER A O 1
ATOM 2649 N N . ARG A 1 330 ? 7.950 8.850 -15.377 1.00 65.19 330 ARG A N 1
ATOM 2650 C CA . ARG A 1 330 ? 6.667 9.480 -15.040 1.00 65.19 330 ARG A CA 1
ATOM 2651 C C . ARG A 1 330 ? 6.198 9.105 -13.647 1.00 65.19 330 ARG A C 1
ATOM 2653 O O . ARG A 1 330 ? 5.723 10.004 -12.967 1.00 65.19 330 ARG A O 1
ATOM 2660 N N . VAL A 1 331 ? 6.339 7.851 -13.203 1.00 63.31 331 VAL A N 1
ATOM 2661 C CA . VAL A 1 331 ? 5.949 7.507 -11.828 1.00 63.31 331 VAL A CA 1
ATOM 2662 C C . VAL A 1 331 ? 6.811 8.224 -10.820 1.00 63.31 331 VAL A C 1
ATOM 2664 O O . VAL A 1 331 ? 6.244 8.821 -9.921 1.00 63.31 331 VAL A O 1
ATOM 2667 N N . LEU A 1 332 ? 8.125 8.307 -11.026 1.00 62.06 332 LEU A N 1
ATOM 2668 C CA . LEU A 1 332 ? 8.990 9.072 -10.127 1.00 62.06 332 LEU A CA 1
ATOM 2669 C C . LEU A 1 332 ? 8.499 10.513 -9.932 1.00 62.06 332 LEU A C 1
ATOM 2671 O O . LEU A 1 332 ? 8.431 11.002 -8.811 1.00 62.06 332 LEU A O 1
ATOM 2675 N N . VAL A 1 333 ? 8.067 11.162 -11.016 1.00 58.81 333 VAL A N 1
ATOM 2676 C CA . VAL A 1 333 ? 7.516 12.524 -10.976 1.00 58.81 333 VAL A CA 1
ATOM 2677 C C . VAL A 1 333 ? 6.084 12.570 -10.424 1.00 58.81 333 VAL A C 1
ATOM 2679 O O . VAL A 1 333 ? 5.737 13.519 -9.724 1.00 58.81 333 VAL A O 1
ATOM 2682 N N . ILE A 1 334 ? 5.228 11.591 -10.750 1.00 55.00 334 ILE A N 1
ATOM 2683 C CA . ILE A 1 334 ? 3.843 11.511 -10.247 1.00 55.00 334 ILE A CA 1
ATOM 2684 C C . ILE A 1 334 ? 3.845 11.406 -8.722 1.00 55.00 334 ILE A C 1
ATOM 2686 O O . ILE A 1 334 ? 3.044 12.050 -8.044 1.00 55.00 334 ILE A O 1
ATOM 2690 N N . ASP A 1 335 ? 4.765 10.594 -8.227 1.00 54.19 335 ASP A N 1
ATOM 2691 C CA . ASP A 1 335 ? 4.812 10.100 -6.867 1.00 54.19 335 ASP A CA 1
ATOM 2692 C C . ASP A 1 335 ? 5.780 10.883 -5.970 1.00 54.19 335 ASP A C 1
ATOM 2694 O O . ASP A 1 335 ? 5.913 10.543 -4.793 1.00 54.19 335 ASP A O 1
ATOM 2698 N N . ASP A 1 336 ? 6.419 11.924 -6.517 1.00 57.59 336 ASP A N 1
ATOM 2699 C CA . ASP A 1 336 ? 7.471 12.730 -5.880 1.00 57.59 336 ASP A CA 1
ATOM 2700 C C . ASP A 1 336 ? 8.614 11.871 -5.307 1.00 57.59 336 ASP A C 1
ATOM 2702 O O . ASP A 1 336 ? 9.168 12.123 -4.239 1.00 57.59 336 ASP A O 1
ATOM 2706 N N . ILE A 1 337 ? 8.953 10.797 -6.023 1.00 67.62 337 ILE A N 1
ATOM 2707 C CA . ILE A 1 337 ? 10.035 9.890 -5.652 1.00 67.62 337 ILE A CA 1
ATOM 2708 C C . ILE A 1 337 ? 11.348 10.492 -6.167 1.00 67.62 337 ILE A C 1
ATOM 2710 O O . ILE A 1 337 ? 11.440 10.835 -7.352 1.00 67.62 337 ILE A O 1
ATOM 2714 N N . PRO A 1 338 ? 12.397 10.576 -5.325 1.00 72.19 338 PRO A N 1
ATOM 2715 C CA . PRO A 1 338 ? 13.714 11.005 -5.767 1.00 72.19 338 PRO A CA 1
ATOM 2716 C C . PRO A 1 338 ? 14.190 10.178 -6.956 1.00 72.19 338 PRO A C 1
ATOM 2718 O O . PRO A 1 338 ? 14.051 8.955 -6.958 1.00 72.19 338 PRO A O 1
ATOM 2721 N N . TYR A 1 339 ? 14.784 10.847 -7.940 1.00 81.75 339 TYR A N 1
ATOM 2722 C CA . TYR A 1 339 ? 15.323 10.182 -9.118 1.00 81.75 339 TYR A CA 1
ATOM 2723 C C . TYR A 1 339 ? 16.392 9.134 -8.722 1.00 81.75 339 TYR A C 1
ATOM 2725 O O . TYR A 1 339 ? 17.231 9.436 -7.862 1.00 81.75 339 TYR A O 1
ATOM 2733 N N . PRO A 1 340 ? 16.384 7.922 -9.317 1.00 89.62 340 PRO A N 1
ATOM 2734 C CA . PRO A 1 340 ? 17.222 6.817 -8.878 1.00 89.62 340 PRO A CA 1
ATOM 2735 C C . PRO A 1 340 ? 18.700 7.089 -9.047 1.00 89.62 340 PRO A C 1
ATOM 2737 O O . PRO A 1 340 ? 19.159 7.676 -10.030 1.00 89.62 340 PRO A O 1
ATOM 2740 N N . LYS A 1 341 ? 19.475 6.576 -8.093 1.00 94.12 341 LYS A N 1
ATOM 2741 C CA . LYS A 1 341 ? 20.922 6.513 -8.250 1.00 94.12 341 LYS A CA 1
ATOM 2742 C C . LYS A 1 341 ? 21.255 5.418 -9.266 1.00 94.12 341 LYS A C 1
ATOM 2744 O O . LYS A 1 341 ? 20.853 4.271 -9.089 1.00 94.12 341 LYS A O 1
ATOM 2749 N N . ILE A 1 342 ? 22.039 5.756 -10.287 1.00 96.12 342 ILE A N 1
ATOM 2750 C CA . ILE A 1 342 ? 22.562 4.751 -11.216 1.00 96.12 342 ILE A CA 1
ATOM 2751 C C . ILE A 1 342 ? 23.549 3.833 -10.483 1.00 96.12 342 ILE A C 1
ATOM 2753 O O . ILE A 1 342 ? 24.434 4.325 -9.774 1.00 96.12 342 ILE A O 1
ATOM 2757 N N . ALA A 1 343 ? 23.371 2.522 -10.640 1.00 96.94 343 ALA A N 1
ATOM 2758 C CA . ALA A 1 343 ? 24.185 1.477 -10.025 1.00 96.94 343 ALA A CA 1
ATOM 2759 C C . ALA A 1 343 ? 24.502 0.360 -11.032 1.00 96.94 343 ALA A C 1
ATOM 2761 O O . ALA A 1 343 ? 23.719 0.107 -11.947 1.00 96.94 343 ALA A O 1
ATOM 2762 N N . THR A 1 344 ? 25.641 -0.318 -10.877 1.00 97.69 344 THR A N 1
ATOM 2763 C CA . THR A 1 344 ? 25.984 -1.473 -11.728 1.00 97.69 344 THR A CA 1
ATOM 2764 C C . THR A 1 344 ? 25.238 -2.739 -11.283 1.00 97.69 344 THR A C 1
ATOM 2766 O O . THR A 1 344 ? 24.802 -2.818 -10.130 1.00 97.69 344 THR A O 1
ATOM 2769 N N . PRO A 1 345 ? 25.107 -3.768 -12.144 1.00 97.44 345 PRO A N 1
ATOM 2770 C CA . PRO A 1 345 ? 24.537 -5.054 -11.740 1.00 97.44 345 PRO A CA 1
ATOM 2771 C C . PRO A 1 345 ? 25.238 -5.665 -10.518 1.00 97.44 345 PRO A C 1
ATOM 2773 O O . PRO A 1 345 ? 24.575 -6.173 -9.617 1.00 97.44 345 PRO A O 1
ATOM 2776 N N . GLU A 1 346 ? 26.568 -5.570 -10.443 1.00 97.25 346 GLU A N 1
ATOM 2777 C CA . GLU A 1 346 ? 27.355 -6.060 -9.307 1.00 97.25 346 GLU A CA 1
ATOM 2778 C C . GLU A 1 346 ? 27.032 -5.298 -8.023 1.00 97.25 346 GLU A C 1
ATOM 2780 O O . GLU A 1 346 ? 26.928 -5.913 -6.968 1.00 97.25 346 GLU A O 1
ATOM 2785 N N . GLU A 1 347 ? 26.834 -3.980 -8.101 1.00 97.25 347 GLU A N 1
ATOM 2786 C CA . GLU A 1 347 ? 26.417 -3.188 -6.945 1.00 97.25 347 GLU A CA 1
ATOM 2787 C C . GLU A 1 347 ? 25.017 -3.595 -6.471 1.00 97.25 347 GLU A C 1
ATOM 2789 O O . GLU A 1 347 ? 24.828 -3.801 -5.275 1.00 97.25 347 GLU A O 1
ATOM 2794 N N . ILE A 1 348 ? 24.056 -3.770 -7.390 1.00 97.38 348 ILE A N 1
ATOM 2795 C CA . ILE A 1 348 ? 22.691 -4.220 -7.062 1.00 97.38 348 ILE A CA 1
ATOM 2796 C C . ILE A 1 348 ? 22.707 -5.590 -6.369 1.00 97.38 348 ILE A C 1
ATOM 2798 O O . ILE A 1 348 ? 21.970 -5.794 -5.406 1.00 97.38 348 ILE A O 1
ATOM 2802 N N . LEU A 1 349 ? 23.566 -6.517 -6.805 1.00 97.00 349 LEU A N 1
ATOM 2803 C CA . LEU A 1 349 ? 23.698 -7.851 -6.205 1.00 97.00 349 LEU A CA 1
ATOM 2804 C C . LEU A 1 349 ? 24.181 -7.839 -4.745 1.00 97.00 349 LEU A C 1
ATOM 2806 O O . LEU A 1 349 ? 23.936 -8.807 -4.020 1.00 97.00 349 LEU A O 1
ATOM 2810 N N . GLU A 1 350 ? 24.882 -6.786 -4.320 1.00 95.69 350 GLU A N 1
ATOM 2811 C CA . GLU A 1 350 ? 25.339 -6.599 -2.935 1.00 95.69 350 GLU A CA 1
ATOM 2812 C C . GLU A 1 350 ? 24.352 -5.775 -2.084 1.00 95.69 350 GLU A C 1
ATOM 2814 O O . GLU A 1 350 ? 24.553 -5.623 -0.877 1.00 95.69 350 GLU A O 1
ATOM 2819 N N . MET A 1 351 ? 23.293 -5.222 -2.686 1.00 94.75 351 MET A N 1
ATOM 2820 C CA . MET A 1 351 ? 22.296 -4.409 -1.989 1.00 94.75 351 MET A CA 1
ATOM 2821 C C . MET A 1 351 ? 21.184 -5.252 -1.363 1.00 94.75 351 MET A C 1
ATOM 2823 O O . MET A 1 351 ? 20.817 -6.328 -1.831 1.00 94.75 351 MET A O 1
ATOM 2827 N N . GLU A 1 352 ? 20.574 -4.710 -0.311 1.00 92.69 352 GLU A N 1
ATOM 2828 C CA . GLU A 1 352 ? 19.393 -5.294 0.327 1.00 92.69 352 GLU A CA 1
ATOM 2829 C C . GLU A 1 352 ? 18.116 -4.815 -0.372 1.00 92.69 352 GLU A C 1
ATOM 2831 O O . GLU A 1 352 ? 17.347 -4.027 0.178 1.00 92.69 352 GLU A O 1
ATOM 2836 N N . ILE A 1 353 ? 17.914 -5.262 -1.613 1.00 94.12 353 ILE A N 1
ATOM 2837 C CA . ILE A 1 353 ? 16.737 -4.888 -2.404 1.00 94.12 353 ILE A CA 1
ATOM 2838 C C . ILE A 1 353 ? 15.488 -5.566 -1.838 1.00 94.12 353 ILE A C 1
ATOM 2840 O O . ILE A 1 353 ? 15.433 -6.790 -1.702 1.00 94.12 353 ILE A O 1
ATOM 2844 N N . ILE A 1 354 ? 14.475 -4.757 -1.540 1.00 91.12 354 ILE A N 1
ATOM 2845 C CA . ILE A 1 354 ? 13.204 -5.169 -0.928 1.00 91.12 354 ILE A CA 1
ATOM 2846 C C . ILE A 1 354 ? 12.027 -5.099 -1.904 1.00 91.12 354 ILE A C 1
ATOM 2848 O O . ILE A 1 354 ? 10.990 -5.713 -1.666 1.00 91.12 354 ILE A O 1
ATOM 2852 N N . SER A 1 355 ? 12.161 -4.332 -2.986 1.00 90.25 355 SER A N 1
ATOM 2853 C CA . SER A 1 355 ? 11.123 -4.175 -4.003 1.00 90.25 355 SER A CA 1
ATOM 2854 C C . SER A 1 355 ? 11.734 -3.777 -5.344 1.00 90.25 355 SER A C 1
ATOM 2856 O O . SER A 1 355 ? 12.791 -3.143 -5.391 1.00 90.25 355 SER A O 1
ATOM 2858 N N . ILE A 1 356 ? 11.077 -4.155 -6.437 1.00 91.12 356 ILE A N 1
ATOM 2859 C CA . ILE A 1 356 ? 11.435 -3.770 -7.802 1.00 91.12 356 ILE A CA 1
ATOM 2860 C C . ILE A 1 356 ? 10.177 -3.261 -8.502 1.00 91.12 356 ILE A C 1
ATOM 2862 O O . ILE A 1 356 ? 9.200 -3.993 -8.632 1.00 91.12 356 ILE A O 1
ATOM 2866 N N . VAL A 1 357 ? 10.203 -2.023 -8.988 1.00 87.12 357 VAL A N 1
ATOM 2867 C CA . VAL A 1 357 ? 9.157 -1.471 -9.857 1.00 87.12 357 VAL A CA 1
ATOM 2868 C C . VAL A 1 357 ? 9.562 -1.686 -11.305 1.00 87.12 357 VAL A C 1
ATOM 2870 O O . VAL A 1 357 ? 10.691 -1.385 -11.686 1.00 87.12 357 VAL A O 1
ATOM 2873 N N . THR A 1 358 ? 8.642 -2.196 -12.116 1.00 87.06 358 THR A N 1
ATOM 2874 C CA . THR A 1 358 ? 8.864 -2.498 -13.530 1.00 87.06 358 THR A CA 1
ATOM 2875 C C . THR A 1 358 ? 7.635 -2.195 -14.379 1.00 87.06 358 THR A C 1
ATOM 2877 O O . THR A 1 358 ? 6.527 -2.120 -13.861 1.00 87.06 358 THR A O 1
ATOM 2880 N N . THR A 1 359 ? 7.788 -2.046 -15.692 1.00 80.75 359 THR A N 1
ATOM 2881 C CA . THR A 1 359 ? 6.651 -1.966 -16.628 1.00 80.75 359 THR A CA 1
ATOM 2882 C C . THR A 1 359 ? 6.051 -3.321 -16.993 1.00 80.75 359 THR A C 1
ATOM 2884 O O . THR A 1 359 ? 4.972 -3.370 -17.586 1.00 80.75 359 THR A O 1
ATOM 2887 N N . ASN A 1 360 ? 6.728 -4.423 -16.657 1.00 79.06 360 ASN A N 1
ATOM 2888 C CA . ASN A 1 360 ? 6.317 -5.765 -17.046 1.00 79.06 360 ASN A CA 1
ATOM 2889 C C . ASN A 1 360 ? 5.830 -6.575 -15.834 1.00 79.06 360 ASN A C 1
ATOM 2891 O O . ASN A 1 360 ? 6.623 -7.071 -15.039 1.00 79.06 360 ASN A O 1
ATOM 2895 N N . ALA A 1 361 ? 4.510 -6.714 -15.689 1.00 70.62 361 ALA A N 1
ATOM 2896 C CA . ALA A 1 361 ? 3.898 -7.450 -14.579 1.00 70.62 361 ALA A CA 1
ATOM 2897 C C . ALA A 1 361 ? 4.035 -8.977 -14.693 1.00 70.62 361 ALA A C 1
ATOM 2899 O O . ALA A 1 361 ? 4.029 -9.666 -13.666 1.00 70.62 361 ALA A O 1
ATOM 2900 N N . ASP A 1 362 ? 4.145 -9.480 -15.925 1.00 74.81 362 ASP A N 1
ATOM 2901 C CA . ASP A 1 362 ? 4.085 -10.895 -16.290 1.00 74.81 362 ASP A CA 1
ATOM 2902 C C . ASP A 1 362 ? 5.431 -11.339 -16.885 1.00 74.81 362 ASP A C 1
ATOM 2904 O O . ASP A 1 362 ? 5.532 -11.754 -18.038 1.00 74.81 362 ASP A O 1
ATOM 2908 N N . MET A 1 363 ? 6.491 -11.210 -16.084 1.00 79.88 363 MET A N 1
ATOM 2909 C CA . MET A 1 363 ? 7.831 -11.664 -16.460 1.00 79.88 363 MET A CA 1
ATOM 2910 C C . MET A 1 363 ? 7.991 -13.170 -16.253 1.00 79.88 363 MET A C 1
ATOM 2912 O O . MET A 1 363 ? 7.684 -13.691 -15.179 1.00 79.88 363 MET A O 1
ATOM 2916 N N . ASP A 1 364 ? 8.536 -13.840 -17.267 1.00 86.00 364 ASP A N 1
ATOM 2917 C CA . ASP A 1 364 ? 8.930 -15.249 -17.219 1.00 86.00 364 ASP A CA 1
ATOM 2918 C C . ASP A 1 364 ? 10.432 -15.340 -16.921 1.00 86.00 364 ASP A C 1
ATOM 2920 O O . ASP A 1 364 ? 11.268 -15.472 -17.816 1.00 86.00 364 ASP A O 1
ATOM 2924 N N . ILE A 1 365 ? 10.784 -15.155 -15.646 1.00 87.25 365 ILE A N 1
ATOM 2925 C CA . ILE A 1 365 ? 12.178 -15.134 -15.193 1.00 87.25 365 ILE A CA 1
ATOM 2926 C C . ILE A 1 365 ? 12.668 -16.587 -15.066 1.00 87.25 365 ILE A C 1
ATOM 2928 O O . ILE A 1 365 ? 12.127 -17.340 -14.250 1.00 87.25 365 ILE A O 1
ATOM 2932 N N . PRO A 1 366 ? 13.711 -17.010 -15.806 1.00 86.19 366 PRO A N 1
ATOM 2933 C CA . PRO A 1 366 ? 14.200 -18.380 -15.740 1.00 86.19 366 PRO A CA 1
ATOM 2934 C C . PRO A 1 366 ? 14.575 -18.802 -14.316 1.00 86.19 366 PRO A C 1
ATOM 2936 O O . PRO A 1 366 ? 15.260 -18.074 -13.603 1.00 86.19 366 PRO A O 1
ATOM 2939 N N . MET A 1 367 ? 14.177 -20.020 -13.934 1.00 83.94 367 MET A N 1
ATOM 2940 C CA . MET A 1 367 ? 14.469 -20.637 -12.627 1.00 83.94 367 MET A CA 1
ATOM 2941 C C . MET A 1 367 ? 13.844 -19.936 -11.409 1.00 83.94 367 MET A C 1
ATOM 2943 O O . MET A 1 367 ? 14.153 -20.308 -10.280 1.00 83.94 367 MET A O 1
ATOM 2947 N N . VAL A 1 368 ? 12.949 -18.975 -11.629 1.00 86.56 368 VAL A N 1
ATOM 2948 C CA . VAL A 1 368 ? 12.252 -18.220 -10.588 1.00 86.56 368 VAL A CA 1
ATOM 2949 C C . VAL A 1 368 ? 10.749 -18.313 -10.845 1.00 86.56 368 VAL A C 1
ATOM 2951 O O . VAL A 1 368 ? 10.287 -18.152 -11.968 1.00 86.56 368 VAL A O 1
ATOM 2954 N N . THR A 1 369 ? 9.959 -18.576 -9.806 1.00 82.31 369 THR A N 1
ATOM 2955 C CA . THR A 1 369 ? 8.515 -18.810 -9.923 1.00 82.31 369 THR A CA 1
ATOM 2956 C C . THR A 1 369 ? 7.710 -17.727 -9.204 1.00 82.31 369 THR A C 1
ATOM 2958 O O . THR A 1 369 ? 7.816 -17.543 -7.987 1.00 82.31 369 THR A O 1
ATOM 2961 N N . ARG A 1 370 ? 6.835 -17.029 -9.943 1.00 82.94 370 ARG A N 1
ATOM 2962 C CA . ARG A 1 370 ? 5.860 -16.086 -9.366 1.00 82.94 370 ARG A CA 1
ATOM 2963 C C . ARG A 1 370 ? 4.928 -16.816 -8.395 1.00 82.94 370 ARG A C 1
ATOM 2965 O O . ARG A 1 370 ? 4.403 -17.878 -8.710 1.00 82.94 370 ARG A O 1
ATOM 2972 N N . GLY A 1 371 ? 4.695 -16.226 -7.228 1.00 75.56 371 GLY A N 1
ATOM 2973 C CA . GLY A 1 371 ? 3.912 -16.824 -6.144 1.00 75.56 371 GLY A CA 1
ATOM 2974 C C . GLY A 1 371 ? 4.719 -17.743 -5.221 1.00 75.56 371 GLY A C 1
ATOM 2975 O O . GLY A 1 371 ? 4.198 -18.129 -4.180 1.00 75.56 371 GLY A O 1
ATOM 2976 N N . ILE A 1 372 ? 5.973 -18.057 -5.567 1.00 79.50 372 ILE A N 1
ATOM 2977 C CA . ILE A 1 372 ? 6.899 -18.814 -4.714 1.00 79.50 372 ILE A CA 1
ATOM 2978 C C . ILE A 1 372 ? 8.068 -17.917 -4.307 1.00 79.50 372 ILE A C 1
ATOM 2980 O O . ILE A 1 372 ? 8.250 -17.654 -3.126 1.00 79.50 372 ILE A O 1
ATOM 2984 N N . ASP A 1 373 ? 8.817 -17.403 -5.282 1.00 83.12 373 ASP A N 1
ATOM 2985 C CA . ASP A 1 373 ? 10.014 -16.591 -5.035 1.00 83.12 373 ASP A CA 1
ATOM 2986 C C . ASP A 1 373 ? 9.681 -15.096 -4.926 1.00 83.12 373 ASP A C 1
ATOM 2988 O O . ASP A 1 373 ? 10.296 -14.348 -4.162 1.00 83.12 373 ASP A O 1
ATOM 2992 N N . PHE A 1 374 ? 8.679 -14.645 -5.685 1.00 86.06 374 PHE A N 1
ATOM 2993 C CA . PHE A 1 374 ? 8.258 -13.247 -5.714 1.00 86.06 374 PHE A CA 1
ATOM 2994 C C . PHE A 1 374 ? 6.765 -13.085 -5.987 1.00 86.06 374 PHE A C 1
ATOM 2996 O O . PHE A 1 374 ? 6.130 -13.912 -6.644 1.00 86.06 374 PHE A O 1
ATOM 3003 N N . SER A 1 375 ? 6.203 -11.979 -5.511 1.00 80.12 375 SER A N 1
ATOM 3004 C CA . SER A 1 375 ? 4.849 -11.531 -5.834 1.00 80.12 375 SER A CA 1
ATOM 3005 C C . SER A 1 375 ? 4.937 -10.348 -6.787 1.00 80.12 375 SER A C 1
ATOM 3007 O O . SER A 1 375 ? 5.914 -9.611 -6.747 1.00 80.12 375 SER A O 1
ATOM 3009 N N . SER A 1 376 ? 3.935 -10.177 -7.646 1.00 80.75 376 SER A N 1
ATOM 3010 C CA . SER A 1 376 ? 3.835 -9.054 -8.587 1.00 80.75 376 SER A CA 1
ATOM 3011 C C . SER A 1 376 ? 2.429 -8.475 -8.505 1.00 80.75 376 SER A C 1
ATOM 3013 O O . SER A 1 376 ? 1.455 -9.238 -8.583 1.00 80.75 376 SER A O 1
ATOM 3015 N N . ARG A 1 377 ? 2.324 -7.152 -8.348 1.00 72.56 377 ARG A N 1
ATOM 3016 C CA . ARG A 1 377 ? 1.058 -6.402 -8.306 1.00 72.56 377 ARG A CA 1
ATOM 3017 C C . ARG A 1 377 ? 1.087 -5.203 -9.244 1.00 72.56 377 ARG A C 1
ATOM 3019 O O . ARG A 1 377 ? 2.126 -4.576 -9.389 1.00 72.56 377 ARG A O 1
ATOM 3026 N N . CYS A 1 378 ? -0.055 -4.816 -9.803 1.00 67.38 378 CYS A N 1
ATOM 3027 C CA . CYS A 1 378 ? -0.165 -3.565 -10.558 1.00 67.38 378 CYS A CA 1
ATOM 3028 C C . CYS A 1 378 ? -0.239 -2.359 -9.607 1.00 67.38 378 CYS A C 1
ATOM 3030 O O . CYS A 1 378 ? -1.011 -2.370 -8.649 1.00 67.38 378 CYS A O 1
ATOM 3032 N N . MET A 1 379 ? 0.497 -1.286 -9.894 1.00 61.44 379 MET A N 1
ATOM 3033 C CA . MET A 1 379 ? 0.534 -0.067 -9.066 1.00 61.44 379 MET A CA 1
ATOM 3034 C C . MET A 1 379 ? -0.599 0.924 -9.400 1.00 61.44 379 MET A C 1
ATOM 3036 O O . MET A 1 379 ? -0.385 2.130 -9.490 1.00 61.44 379 MET A O 1
ATOM 3040 N N . GLY A 1 380 ? -1.815 0.434 -9.662 1.00 45.16 380 GLY A N 1
ATOM 3041 C CA . GLY A 1 380 ? -2.982 1.265 -10.014 1.00 45.16 380 GLY A CA 1
ATOM 3042 C C . GLY A 1 380 ? -2.965 1.873 -11.427 1.00 45.16 380 GLY A C 1
ATOM 3043 O O . GLY A 1 380 ? -4.009 2.281 -11.929 1.00 45.16 380 GLY A O 1
ATOM 3044 N N . SER A 1 381 ? -1.817 1.871 -12.110 1.00 49.25 381 SER A N 1
ATOM 3045 C CA . SER A 1 381 ? -1.714 2.080 -13.556 1.00 49.25 381 SER A CA 1
ATOM 3046 C C . SER A 1 381 ? -1.370 0.749 -14.229 1.00 49.25 381 SER A C 1
ATOM 3048 O O . SER A 1 381 ? -0.465 0.046 -13.787 1.00 49.25 381 SER A O 1
ATOM 3050 N N . ASN A 1 382 ? -2.067 0.388 -15.311 1.00 49.22 382 ASN A N 1
ATOM 3051 C CA . ASN A 1 382 ? -1.853 -0.882 -16.035 1.00 49.22 382 ASN A CA 1
ATOM 3052 C C . ASN A 1 382 ? -0.467 -0.998 -16.707 1.00 49.22 382 ASN A C 1
ATOM 3054 O O . ASN A 1 382 ? -0.224 -1.945 -17.446 1.00 49.22 382 ASN A O 1
ATOM 3058 N N . TYR A 1 383 ? 0.413 -0.018 -16.499 1.00 63.38 383 TYR A N 1
ATOM 3059 C CA . TYR A 1 383 ? 1.728 0.077 -17.122 1.00 63.38 383 TYR A CA 1
ATOM 3060 C C . TYR A 1 383 ? 2.869 -0.173 -16.144 1.00 63.38 383 TYR A C 1
ATOM 3062 O O . TYR A 1 383 ? 4.012 -0.154 -16.583 1.00 63.38 383 TYR A O 1
ATOM 3070 N N . LEU A 1 384 ? 2.585 -0.336 -14.846 1.00 72.19 384 LEU A N 1
ATOM 3071 C CA . LEU A 1 384 ? 3.605 -0.558 -13.829 1.00 72.19 384 LEU A CA 1
ATOM 3072 C C . LEU A 1 384 ? 3.181 -1.640 -12.852 1.00 72.19 384 LEU A C 1
ATOM 3074 O O . LEU A 1 384 ? 2.066 -1.641 -12.321 1.00 72.19 384 LEU A O 1
ATOM 3078 N N . ALA A 1 385 ? 4.125 -2.526 -12.595 1.00 78.44 385 ALA A N 1
ATOM 3079 C CA . ALA A 1 385 ? 4.052 -3.554 -11.598 1.00 78.44 385 ALA A CA 1
ATOM 3080 C C . ALA A 1 385 ? 5.134 -3.357 -10.547 1.00 78.44 385 ALA A C 1
ATOM 3082 O O . ALA A 1 385 ? 6.239 -2.908 -10.836 1.00 78.44 385 ALA A O 1
ATOM 3083 N N . GLU A 1 386 ? 4.803 -3.731 -9.324 1.00 83.62 386 GLU A N 1
ATOM 3084 C CA . GLU A 1 386 ? 5.750 -3.820 -8.233 1.00 83.62 386 GLU A CA 1
ATOM 3085 C C . GLU A 1 386 ? 5.931 -5.276 -7.838 1.00 83.62 386 GLU A C 1
ATOM 3087 O O . GLU A 1 386 ? 4.953 -6.009 -7.649 1.00 83.62 386 GLU A O 1
ATOM 3092 N N . ILE A 1 387 ? 7.194 -5.666 -7.716 1.00 87.69 387 ILE A N 1
ATOM 3093 C CA . ILE A 1 387 ? 7.629 -7.008 -7.384 1.00 87.69 387 ILE A CA 1
ATOM 3094 C C . ILE A 1 387 ? 8.307 -7.002 -6.029 1.00 87.69 387 ILE A C 1
ATOM 3096 O O . ILE A 1 387 ? 9.237 -6.237 -5.790 1.00 87.69 387 ILE A O 1
ATOM 3100 N N . CYS A 1 388 ? 7.856 -7.890 -5.149 1.00 86.50 388 CYS A N 1
ATOM 3101 C CA . CYS A 1 388 ? 8.367 -8.014 -3.788 1.00 86.50 388 CYS A CA 1
ATOM 3102 C C . CYS A 1 388 ? 8.751 -9.469 -3.493 1.00 86.50 388 CYS A C 1
ATOM 3104 O O . CYS A 1 388 ? 8.096 -10.382 -4.017 1.00 86.50 388 CYS A O 1
ATOM 3106 N N . PRO A 1 389 ? 9.760 -9.709 -2.636 1.00 87.12 389 PRO A N 1
ATOM 3107 C CA . PRO A 1 389 ? 10.108 -11.056 -2.214 1.00 87.12 389 PRO A CA 1
ATOM 3108 C C . PRO A 1 389 ? 8.940 -11.656 -1.427 1.00 87.12 389 PRO A C 1
ATOM 3110 O O . PRO A 1 389 ? 8.328 -10.977 -0.597 1.00 87.12 389 PRO A O 1
ATOM 3113 N N . ILE A 1 390 ? 8.624 -12.925 -1.691 1.00 77.00 390 ILE A N 1
ATOM 3114 C CA . ILE A 1 390 ? 7.668 -13.686 -0.881 1.00 77.00 390 ILE A CA 1
ATOM 3115 C C . ILE A 1 390 ? 8.478 -14.444 0.158 1.00 77.00 390 ILE A C 1
ATOM 3117 O O . ILE A 1 390 ? 9.183 -15.392 -0.170 1.00 77.00 390 ILE A O 1
ATOM 3121 N N . THR A 1 391 ? 8.395 -14.031 1.420 1.00 73.12 391 THR A N 1
ATOM 3122 C CA . THR A 1 391 ? 9.044 -14.791 2.501 1.00 73.12 391 THR A CA 1
ATOM 3123 C C . THR A 1 391 ? 8.131 -15.014 3.691 1.00 73.12 391 THR A C 1
ATOM 3125 O O . THR A 1 391 ? 8.193 -16.074 4.301 1.00 73.12 391 THR A O 1
ATOM 3128 N N . ILE A 1 392 ? 7.321 -14.014 4.051 1.00 86.94 392 ILE A N 1
ATOM 3129 C CA . ILE A 1 392 ? 6.393 -14.079 5.176 1.00 86.94 392 ILE A CA 1
ATOM 3130 C C . ILE A 1 392 ? 5.066 -13.429 4.794 1.00 86.94 392 ILE A C 1
ATOM 3132 O O . ILE A 1 392 ? 5.009 -12.599 3.888 1.00 86.94 392 ILE A O 1
ATOM 3136 N N . THR A 1 393 ? 4.004 -13.827 5.483 1.00 90.06 393 THR A N 1
ATOM 3137 C CA . THR A 1 393 ? 2.650 -13.301 5.286 1.00 90.06 393 THR A CA 1
ATOM 3138 C C . THR A 1 393 ? 2.357 -12.122 6.224 1.00 90.06 393 THR A C 1
ATOM 3140 O O . THR A 1 393 ? 3.117 -11.837 7.157 1.00 90.06 393 THR A O 1
ATOM 3143 N N . LYS A 1 394 ? 1.192 -11.475 6.052 1.00 94.75 394 LYS A N 1
ATOM 3144 C CA . LYS A 1 394 ? 0.682 -10.487 7.018 1.00 94.75 394 LYS A CA 1
ATOM 3145 C C . LYS A 1 394 ? 0.567 -11.083 8.426 1.00 94.75 394 LYS A C 1
ATOM 3147 O O . LYS A 1 394 ? 0.921 -10.410 9.391 1.00 94.75 394 LYS A O 1
ATOM 3152 N N . VAL A 1 395 ? 0.112 -12.335 8.558 1.00 96.25 395 VAL A N 1
ATOM 3153 C CA . VAL A 1 395 ? -0.061 -12.961 9.877 1.00 96.25 395 VAL A CA 1
ATOM 3154 C C . VAL A 1 395 ? 1.279 -13.251 10.549 1.00 96.25 395 VAL A C 1
ATOM 3156 O O . VAL A 1 395 ? 1.403 -13.093 11.761 1.00 96.25 395 VAL A O 1
ATOM 3159 N N . ASP A 1 396 ? 2.307 -13.617 9.787 1.00 96.69 396 ASP A N 1
ATOM 3160 C CA . ASP A 1 396 ? 3.648 -13.831 10.333 1.00 96.69 396 ASP A CA 1
ATOM 3161 C C . ASP A 1 396 ? 4.277 -12.516 10.797 1.00 96.69 396 ASP A C 1
ATOM 3163 O O . ASP A 1 396 ? 4.813 -12.443 11.902 1.00 96.69 396 ASP A O 1
ATOM 3167 N N . ALA A 1 397 ? 4.118 -11.446 10.017 1.00 97.00 397 ALA A N 1
ATOM 3168 C CA . ALA A 1 397 ? 4.525 -10.103 10.415 1.00 97.00 397 ALA A CA 1
ATOM 3169 C C . ALA A 1 397 ? 3.793 -9.608 11.676 1.00 97.00 397 ALA A C 1
ATOM 3171 O O . ALA A 1 397 ? 4.405 -8.998 12.555 1.00 97.00 397 ALA A O 1
ATOM 3172 N N . LEU A 1 398 ? 2.498 -9.915 11.810 1.00 98.38 398 LEU A N 1
ATOM 3173 C CA . LEU A 1 398 ? 1.730 -9.615 13.020 1.00 98.38 398 LEU A CA 1
ATOM 3174 C C . LEU A 1 398 ? 2.277 -10.361 14.238 1.00 98.38 398 LEU A C 1
ATOM 3176 O O . LEU A 1 398 ? 2.391 -9.757 15.301 1.00 98.38 398 LEU A O 1
ATOM 3180 N N . LYS A 1 399 ? 2.673 -11.634 14.096 1.00 98.38 399 LYS A N 1
ATOM 3181 C CA . LYS A 1 399 ? 3.311 -12.393 15.187 1.00 98.38 399 LYS A CA 1
ATOM 3182 C C . LYS A 1 399 ? 4.609 -11.730 15.644 1.00 98.38 399 LYS A C 1
ATOM 3184 O O . LYS A 1 399 ? 4.791 -11.579 16.847 1.00 98.38 399 LYS A O 1
ATOM 3189 N N . ILE A 1 400 ? 5.456 -11.289 14.707 1.00 98.12 400 ILE A N 1
ATOM 3190 C CA . ILE A 1 400 ? 6.707 -10.570 15.011 1.00 98.12 400 ILE A CA 1
ATOM 3191 C C . ILE A 1 400 ? 6.409 -9.306 15.827 1.00 98.12 400 ILE A C 1
ATOM 3193 O O . ILE A 1 400 ? 7.033 -9.068 16.863 1.00 98.12 400 ILE A O 1
ATOM 3197 N N . LEU A 1 401 ? 5.425 -8.513 15.392 1.00 98.31 401 LEU A N 1
ATOM 3198 C CA . LEU A 1 401 ? 5.033 -7.299 16.102 1.00 98.31 401 LEU A CA 1
ATOM 3199 C C . LEU A 1 401 ? 4.449 -7.614 17.490 1.00 98.31 401 LEU A C 1
ATOM 3201 O O . LEU A 1 401 ? 4.807 -6.953 18.457 1.00 98.31 401 LEU A O 1
ATOM 3205 N N . MET A 1 402 ? 3.592 -8.628 17.635 1.00 98.25 402 MET A N 1
ATOM 3206 C CA . MET A 1 402 ? 3.033 -8.992 18.946 1.00 98.25 402 MET A CA 1
ATOM 3207 C C . MET A 1 402 ? 4.113 -9.494 19.911 1.00 98.25 402 MET A C 1
ATOM 3209 O O . MET A 1 402 ? 4.157 -9.060 21.062 1.00 98.25 402 MET A O 1
ATOM 3213 N N . GLU A 1 403 ? 5.019 -10.354 19.439 1.00 97.81 403 GLU A N 1
ATOM 3214 C CA . GLU A 1 403 ? 6.133 -10.884 20.232 1.00 97.81 403 GLU A CA 1
ATOM 3215 C C . GLU A 1 403 ? 7.041 -9.761 20.743 1.00 97.81 403 GLU A C 1
ATOM 3217 O O . GLU A 1 403 ? 7.399 -9.743 21.924 1.00 97.81 403 GLU A O 1
ATOM 3222 N N . ARG A 1 404 ? 7.342 -8.769 19.892 1.00 97.69 404 ARG A N 1
ATOM 3223 C CA . ARG A 1 404 ? 8.114 -7.576 20.268 1.00 97.69 404 ARG A CA 1
ATOM 3224 C C . ARG A 1 404 ? 7.514 -6.835 21.467 1.00 97.69 404 ARG A C 1
ATOM 3226 O O . ARG A 1 404 ? 8.262 -6.306 22.287 1.00 97.69 404 ARG A O 1
ATOM 3233 N N . HIS A 1 405 ? 6.187 -6.822 21.583 1.00 97.25 405 HIS A N 1
ATOM 3234 C CA . HIS A 1 405 ? 5.454 -6.167 22.672 1.00 97.25 405 HIS A CA 1
ATOM 3235 C C . HIS A 1 405 ? 5.114 -7.100 23.843 1.00 97.25 405 HIS A C 1
ATOM 3237 O O . HIS A 1 405 ? 4.419 -6.681 24.767 1.00 97.25 405 HIS A O 1
ATOM 3243 N N . GLY A 1 406 ? 5.618 -8.341 23.842 1.00 97.25 406 GLY A N 1
ATOM 3244 C CA . GLY A 1 406 ? 5.335 -9.334 24.883 1.00 97.25 406 GLY A CA 1
ATOM 3245 C C . GLY A 1 406 ? 3.880 -9.813 24.897 1.00 97.25 406 GLY A C 1
ATOM 3246 O O . GLY A 1 406 ? 3.410 -10.329 25.911 1.00 97.25 406 GLY A O 1
ATOM 3247 N N . GLU A 1 407 ? 3.163 -9.623 23.790 1.00 96.75 407 GLU A N 1
ATOM 3248 C CA . GLU A 1 407 ? 1.764 -9.999 23.627 1.00 96.75 407 GLU A CA 1
ATOM 3249 C C . GLU A 1 407 ? 1.639 -11.415 23.047 1.00 96.75 407 GLU A C 1
ATOM 3251 O O . GLU A 1 407 ? 2.562 -11.970 22.445 1.00 96.75 407 GLU A O 1
ATOM 3256 N N . ARG A 1 408 ? 0.461 -12.028 23.205 1.00 96.56 408 ARG A N 1
ATOM 3257 C CA . ARG A 1 408 ? 0.175 -13.308 22.537 1.00 96.56 408 ARG A CA 1
ATOM 3258 C C . ARG A 1 408 ? 0.057 -13.086 21.032 1.00 96.56 408 ARG A C 1
ATOM 3260 O O . ARG A 1 408 ? -0.486 -12.079 20.592 1.00 96.56 408 ARG A O 1
ATOM 3267 N N . ALA A 1 409 ? 0.430 -14.096 20.251 1.00 95.38 409 ALA A N 1
ATOM 3268 C CA . ALA A 1 409 ? 0.339 -14.064 18.792 1.00 95.38 409 ALA A CA 1
ATOM 3269 C C . ALA A 1 409 ? -1.053 -13.698 18.243 1.00 95.38 409 ALA A C 1
ATOM 3271 O O . ALA A 1 409 ? -1.119 -13.195 17.137 1.00 95.38 409 ALA A O 1
ATOM 3272 N N . SER A 1 410 ? -2.146 -13.939 18.977 1.00 96.25 410 SER A N 1
ATOM 3273 C CA . SER A 1 410 ? -3.523 -13.600 18.579 1.00 96.25 410 SER A CA 1
ATOM 3274 C C . SER A 1 410 ? -4.075 -12.313 19.213 1.00 96.25 410 SER A C 1
ATOM 3276 O O . SER A 1 410 ? -5.231 -11.967 18.970 1.00 96.25 410 SER A O 1
ATOM 3278 N N . ALA A 1 411 ? -3.291 -11.614 20.045 1.00 96.12 411 ALA A N 1
ATOM 3279 C CA . ALA A 1 411 ? -3.727 -10.472 20.859 1.00 96.12 411 ALA A CA 1
ATOM 3280 C C . ALA A 1 411 ? -3.787 -9.148 20.071 1.00 96.12 411 ALA A C 1
ATOM 3282 O O . ALA A 1 411 ? -3.322 -8.101 20.520 1.00 96.12 411 ALA A O 1
ATOM 3283 N N . PHE A 1 412 ? -4.405 -9.194 18.896 1.00 98.06 412 PHE A N 1
ATOM 3284 C CA . PHE A 1 412 ? -4.681 -8.040 18.053 1.00 98.06 412 PHE A CA 1
ATOM 3285 C C . PHE A 1 412 ? -6.095 -8.137 17.483 1.00 98.06 412 PHE A C 1
ATOM 3287 O O . PHE A 1 412 ? -6.620 -9.234 17.292 1.00 98.06 412 PHE A O 1
ATOM 3294 N N . GLY A 1 413 ? -6.705 -6.990 17.197 1.00 98.50 413 GLY A N 1
ATOM 3295 C CA . GLY A 1 413 ? -7.887 -6.910 16.345 1.00 98.50 413 GLY A CA 1
ATOM 3296 C C . GLY A 1 413 ? -7.494 -6.781 14.874 1.00 98.50 413 GLY A C 1
ATOM 3297 O O . GLY A 1 413 ? -6.415 -6.267 14.575 1.00 98.50 413 GLY A O 1
ATOM 3298 N N . PHE A 1 414 ? -8.335 -7.254 13.958 1.00 98.75 414 PHE A N 1
ATOM 3299 C CA . PHE A 1 414 ? -8.068 -7.193 12.520 1.00 98.75 414 PHE A CA 1
ATOM 3300 C C . PHE A 1 414 ? -9.312 -6.793 11.715 1.00 98.75 414 PHE A C 1
ATOM 3302 O O . PHE A 1 414 ? -10.421 -7.232 12.017 1.00 98.75 414 PHE A O 1
ATOM 3309 N N . ILE A 1 415 ? -9.142 -6.007 10.654 1.00 98.75 415 ILE A N 1
ATOM 3310 C CA . ILE A 1 415 ? -10.176 -5.778 9.634 1.00 98.75 415 ILE A CA 1
ATOM 3311 C C . ILE A 1 415 ? -9.560 -5.819 8.235 1.00 98.75 415 ILE A C 1
ATOM 3313 O O . ILE A 1 415 ? -8.482 -5.262 8.031 1.00 98.75 415 ILE A O 1
ATOM 3317 N N . GLY A 1 416 ? -10.244 -6.463 7.289 1.00 97.94 416 GLY A N 1
ATOM 3318 C CA . GLY A 1 416 ? -9.790 -6.564 5.901 1.00 97.94 416 GLY A CA 1
ATOM 3319 C C . GLY A 1 416 ? -10.855 -7.063 4.930 1.00 97.94 416 GLY A C 1
ATOM 3320 O O . GLY A 1 416 ? -12.002 -7.325 5.318 1.00 97.94 416 GLY A O 1
ATOM 3321 N N . ASP A 1 417 ? -10.453 -7.226 3.676 1.00 95.56 417 ASP A N 1
ATOM 3322 C CA . ASP A 1 417 ? -11.298 -7.713 2.583 1.00 95.56 417 ASP A CA 1
ATOM 3323 C C . ASP A 1 417 ? -10.603 -8.727 1.661 1.00 95.56 417 ASP A C 1
ATOM 3325 O O . ASP A 1 417 ? -11.296 -9.452 0.938 1.00 95.56 417 ASP A O 1
ATOM 3329 N N . GLY A 1 418 ? -9.269 -8.815 1.716 1.00 87.69 418 GLY A N 1
ATOM 3330 C CA . GLY A 1 418 ? -8.450 -9.540 0.754 1.00 87.69 418 GLY A CA 1
ATOM 3331 C C . GLY A 1 418 ? -8.097 -10.976 1.151 1.00 87.69 418 GLY A C 1
ATOM 3332 O O . GLY A 1 418 ? -8.120 -11.376 2.314 1.00 87.69 418 GLY A O 1
ATOM 3333 N N . LEU A 1 419 ? -7.691 -11.784 0.163 1.00 84.12 419 LEU A N 1
ATOM 3334 C CA . LEU A 1 419 ? -7.208 -13.157 0.396 1.00 84.12 419 LEU A CA 1
ATOM 3335 C C . LEU A 1 419 ? -5.961 -13.193 1.295 1.00 84.12 419 LEU A C 1
ATOM 3337 O O . LEU A 1 419 ? -5.791 -14.106 2.097 1.00 84.12 419 LEU A O 1
ATOM 3341 N N . ASN A 1 420 ? -5.108 -12.173 1.199 1.00 85.31 420 ASN A N 1
ATOM 3342 C CA . ASN A 1 420 ? -3.920 -12.009 2.039 1.00 85.31 420 ASN A CA 1
ATOM 3343 C C . ASN A 1 420 ? -4.239 -11.628 3.501 1.00 85.31 420 ASN A C 1
ATOM 3345 O O . ASN A 1 420 ? -3.315 -11.547 4.310 1.00 85.31 420 ASN A O 1
ATOM 3349 N N . ASP A 1 421 ? -5.514 -11.426 3.849 1.00 95.00 421 ASP A N 1
ATOM 3350 C CA . ASP A 1 421 ? -5.973 -11.133 5.210 1.00 95.00 421 ASP A CA 1
ATOM 3351 C C . ASP A 1 421 ? -6.535 -12.353 5.943 1.00 95.00 421 ASP A C 1
ATOM 3353 O O . ASP A 1 421 ? -6.653 -12.332 7.170 1.00 95.00 421 ASP A O 1
ATOM 3357 N N . MET A 1 422 ? -6.874 -13.424 5.217 1.00 94.44 422 MET A N 1
ATOM 3358 C CA . MET A 1 422 ? -7.606 -14.577 5.754 1.00 94.44 422 MET A CA 1
ATOM 3359 C C . MET A 1 422 ? -6.905 -15.217 6.956 1.00 94.44 422 MET A C 1
ATOM 3361 O O . MET A 1 422 ? -7.540 -15.499 7.972 1.00 94.44 422 MET A O 1
ATOM 3365 N N . GLU A 1 423 ? -5.587 -15.403 6.880 1.00 95.81 423 GLU A N 1
ATOM 3366 C CA . GLU A 1 423 ? -4.812 -15.985 7.980 1.00 95.81 423 GLU A CA 1
ATOM 3367 C C . GLU A 1 423 ? -4.770 -15.060 9.207 1.00 95.81 423 GLU A C 1
ATOM 3369 O O . GLU A 1 423 ? -4.901 -15.524 10.343 1.00 95.81 423 GLU A O 1
ATOM 3374 N N . SER A 1 424 ? -4.664 -13.745 8.986 1.00 97.88 424 SER A N 1
ATOM 3375 C CA . SER A 1 424 ? -4.695 -12.729 10.045 1.00 97.88 424 SER A CA 1
ATOM 3376 C C . SER A 1 424 ? -6.055 -12.698 10.745 1.00 97.88 424 SER A C 1
ATOM 3378 O O . SER A 1 424 ? -6.121 -12.661 11.974 1.00 97.88 424 SER A O 1
ATOM 3380 N N . MET A 1 425 ? -7.144 -12.778 9.974 1.00 98.12 425 MET A N 1
ATOM 3381 C CA . MET A 1 425 ? -8.508 -12.868 10.497 1.00 98.12 425 MET A CA 1
ATOM 3382 C C . MET A 1 425 ? -8.744 -14.159 11.284 1.00 98.12 425 MET A C 1
ATOM 3384 O O . MET A 1 425 ? -9.394 -14.124 12.332 1.00 98.12 425 MET A O 1
ATOM 3388 N N . GLY A 1 426 ? -8.206 -15.280 10.798 1.00 96.94 426 GLY A N 1
ATOM 3389 C CA . GLY A 1 426 ? -8.319 -16.581 11.448 1.00 96.94 426 GLY A CA 1
ATOM 3390 C C . GLY A 1 426 ? -7.598 -16.636 12.796 1.00 96.94 426 GLY A C 1
ATOM 3391 O O . GLY A 1 426 ? -8.154 -17.180 13.756 1.00 96.94 426 GLY A O 1
ATOM 3392 N N . LEU A 1 427 ? -6.396 -16.047 12.872 1.00 97.62 427 LEU A N 1
ATOM 3393 C CA . LEU A 1 427 ? -5.577 -15.998 14.088 1.00 97.62 427 LEU A CA 1
ATOM 3394 C C . LEU A 1 427 ? -6.109 -15.004 15.128 1.00 97.62 427 LEU A C 1
ATOM 3396 O O . LEU A 1 427 ? -6.039 -15.286 16.324 1.00 97.62 427 LEU A O 1
ATOM 3400 N N . SER A 1 428 ? -6.609 -13.848 14.691 1.00 97.06 428 SER A N 1
ATOM 3401 C CA . SER A 1 428 ? -7.116 -12.800 15.577 1.00 97.06 428 SER A CA 1
ATOM 3402 C C . SER A 1 428 ? -8.326 -13.263 16.395 1.00 97.06 428 SER A C 1
ATOM 3404 O O . SER A 1 428 ? -9.240 -13.920 15.889 1.00 97.06 428 SER A O 1
ATOM 3406 N N . GLU A 1 429 ? -8.366 -12.871 17.670 1.00 91.38 429 GLU A N 1
ATOM 3407 C CA . GLU A 1 429 ? -9.542 -13.085 18.525 1.00 91.38 429 GLU A CA 1
ATOM 3408 C C . GLU A 1 429 ? -10.710 -12.174 18.138 1.00 91.38 429 GLU A C 1
ATOM 3410 O O . GLU A 1 429 ? -11.866 -12.538 18.351 1.00 91.38 429 GLU A O 1
ATOM 3415 N N . ILE A 1 430 ? -10.414 -11.011 17.547 1.00 96.44 430 ILE A N 1
ATOM 3416 C CA . ILE A 1 430 ? -11.412 -10.057 17.071 1.00 96.44 430 ILE A CA 1
ATOM 3417 C C . ILE A 1 430 ? -11.104 -9.657 15.638 1.00 96.44 430 ILE A C 1
ATOM 3419 O O . ILE A 1 430 ? -10.306 -8.754 15.397 1.00 96.44 430 ILE A O 1
ATOM 3423 N N . SER A 1 431 ? -11.785 -10.285 14.684 1.00 98.12 431 SER A N 1
ATOM 3424 C CA . SER A 1 431 ? -11.614 -9.973 13.270 1.00 98.12 431 SER A CA 1
ATOM 3425 C C . SER A 1 431 ? -12.919 -9.664 12.555 1.00 98.12 431 SER A C 1
ATOM 3427 O O . SER A 1 431 ? -13.957 -10.275 12.822 1.00 98.12 431 SER A O 1
ATOM 3429 N N . PHE A 1 432 ? -12.836 -8.723 11.616 1.00 98.44 432 PHE A N 1
ATOM 3430 C CA . PHE A 1 432 ? -13.950 -8.285 10.791 1.00 98.44 432 PHE A CA 1
ATOM 3431 C C . PHE A 1 432 ? -13.626 -8.400 9.303 1.00 98.44 432 PHE A C 1
ATOM 3433 O O . PHE A 1 432 ? -12.573 -7.948 8.859 1.00 98.44 432 PHE A O 1
ATOM 3440 N N . ALA A 1 433 ? -14.569 -8.929 8.528 1.00 97.75 433 ALA A N 1
ATOM 3441 C CA . ALA A 1 433 ? -14.588 -8.759 7.079 1.00 97.75 433 ALA A CA 1
ATOM 3442 C C . ALA A 1 433 ? -15.575 -7.645 6.710 1.00 97.75 433 ALA A C 1
ATOM 3444 O O . ALA A 1 433 ? -16.700 -7.610 7.220 1.00 97.75 433 ALA A O 1
ATOM 3445 N N . VAL A 1 434 ? -15.177 -6.739 5.817 1.00 93.88 434 VAL A N 1
ATOM 3446 C CA . VAL A 1 434 ? -16.071 -5.699 5.276 1.00 93.88 434 VAL A CA 1
ATOM 3447 C C . VAL A 1 434 ? -17.106 -6.291 4.310 1.00 93.88 434 VAL A C 1
ATOM 3449 O O . VAL A 1 434 ? -16.920 -7.374 3.749 1.00 93.88 434 VAL A O 1
ATOM 3452 N N . ALA A 1 435 ? -18.219 -5.591 4.072 1.00 90.56 435 ALA A N 1
ATOM 3453 C CA . ALA A 1 435 ? -19.310 -6.134 3.255 1.00 90.56 435 ALA A CA 1
ATOM 3454 C C . ALA A 1 435 ? -18.921 -6.396 1.787 1.00 90.56 435 ALA A C 1
ATOM 3456 O O . ALA A 1 435 ? -19.501 -7.288 1.166 1.00 90.56 435 ALA A O 1
ATOM 3457 N N . ASN A 1 436 ? -17.949 -5.661 1.233 1.00 89.44 436 ASN A N 1
ATOM 3458 C CA . ASN A 1 436 ? -17.421 -5.878 -0.122 1.00 89.44 436 ASN A CA 1
ATOM 3459 C C . ASN A 1 436 ? -16.456 -7.070 -0.230 1.00 89.44 436 ASN A C 1
ATOM 3461 O O . ASN A 1 436 ? -16.179 -7.495 -1.346 1.00 89.44 436 ASN A O 1
ATOM 3465 N N . ALA A 1 437 ? -16.007 -7.649 0.888 1.00 88.81 437 ALA A N 1
ATOM 3466 C CA . ALA A 1 437 ? -15.122 -8.807 0.872 1.00 88.81 437 ALA A CA 1
ATOM 3467 C C . ALA A 1 437 ? -15.782 -10.016 0.186 1.00 88.81 437 ALA A C 1
ATOM 3469 O O . ALA A 1 437 ? -17.010 -10.213 0.249 1.00 88.81 437 ALA A O 1
ATOM 3470 N N . SER A 1 438 ? -14.963 -10.863 -0.439 1.00 84.38 438 SER A N 1
ATOM 3471 C CA . SER A 1 438 ? -15.447 -12.082 -1.089 1.00 84.38 438 SER A CA 1
ATOM 3472 C C . SER A 1 438 ? -16.062 -13.056 -0.065 1.00 84.38 438 SER A C 1
ATOM 3474 O O . SER A 1 438 ? -15.718 -13.016 1.122 1.00 84.38 438 SER A O 1
ATOM 3476 N N . PRO A 1 439 ? -16.966 -13.966 -0.481 1.00 88.00 439 PRO A N 1
ATOM 3477 C CA . PRO A 1 439 ? -17.503 -14.992 0.417 1.00 88.00 439 PRO A CA 1
ATOM 3478 C C . PRO A 1 439 ? -16.417 -15.845 1.084 1.00 88.00 439 PRO A C 1
ATOM 3480 O O . PRO A 1 439 ? -16.575 -16.260 2.227 1.00 88.00 439 PRO A O 1
ATOM 3483 N N . GLU A 1 440 ? -15.306 -16.085 0.386 1.00 90.94 440 GLU A N 1
ATOM 3484 C CA . GLU A 1 440 ? -14.173 -16.841 0.915 1.00 90.94 440 GLU A CA 1
ATOM 3485 C C . GLU A 1 440 ? -13.460 -16.114 2.051 1.00 90.94 440 GLU A C 1
ATOM 3487 O O . GLU A 1 440 ? -13.214 -16.714 3.098 1.00 90.94 440 GLU A O 1
ATOM 3492 N N . VAL A 1 441 ? -13.204 -14.816 1.892 1.00 89.44 441 VAL A N 1
ATOM 3493 C CA . VAL A 1 441 ? -12.570 -14.010 2.940 1.00 89.44 441 VAL A CA 1
ATOM 3494 C C . VAL A 1 441 ? -13.492 -13.879 4.150 1.00 89.44 441 VAL A C 1
ATOM 3496 O O . VAL A 1 441 ? -13.060 -14.077 5.285 1.00 89.44 441 VAL A O 1
ATOM 3499 N N . LYS A 1 442 ? -14.792 -13.655 3.918 1.00 93.56 442 LYS A N 1
ATOM 3500 C CA . LYS A 1 442 ? -15.800 -13.535 4.984 1.00 93.56 442 LYS A CA 1
ATOM 3501 C C . LYS A 1 442 ? -15.822 -14.728 5.940 1.00 93.56 442 LYS A C 1
ATOM 3503 O O . LYS A 1 442 ? -15.987 -14.509 7.134 1.00 93.56 442 LYS A O 1
ATOM 3508 N N . ARG A 1 443 ? -15.598 -15.957 5.452 1.00 94.44 443 ARG A N 1
ATOM 3509 C CA . ARG A 1 443 ? -15.551 -17.178 6.286 1.00 94.44 443 ARG A CA 1
ATOM 3510 C C . ARG A 1 443 ? -14.411 -17.203 7.309 1.00 94.44 443 ARG A C 1
ATOM 3512 O O . ARG A 1 443 ? -14.488 -17.962 8.269 1.00 94.44 443 ARG A O 1
ATOM 3519 N N . HIS A 1 444 ? -13.362 -16.409 7.111 1.00 95.19 444 HIS A N 1
ATOM 3520 C CA . HIS A 1 444 ? -12.201 -16.380 8.002 1.00 95.19 444 HIS A CA 1
ATOM 3521 C C . HIS A 1 444 ? -12.324 -15.331 9.113 1.00 95.19 444 HIS A C 1
ATOM 3523 O O . HIS A 1 444 ? -11.679 -15.462 10.156 1.00 95.19 444 HIS A O 1
ATOM 3529 N N . ALA A 1 445 ? -13.164 -14.311 8.919 1.00 96.12 445 ALA A N 1
ATOM 3530 C CA . ALA A 1 445 ? -13.457 -13.318 9.942 1.00 96.12 445 ALA A CA 1
ATOM 3531 C C . ALA A 1 445 ? -14.383 -13.872 11.030 1.00 96.12 445 ALA A C 1
ATOM 3533 O O . ALA A 1 445 ? -15.298 -14.652 10.755 1.00 96.12 445 ALA A O 1
ATOM 3534 N N . LYS A 1 446 ? -14.196 -13.411 12.273 1.00 96.31 446 LYS A N 1
ATOM 3535 C CA . LYS A 1 446 ? -15.133 -13.715 13.366 1.00 96.31 446 LYS A CA 1
ATOM 3536 C C . LYS A 1 446 ? -16.499 -13.087 13.117 1.00 96.31 446 LYS A C 1
ATOM 3538 O O . LYS A 1 446 ? -17.508 -13.727 13.401 1.00 96.31 446 LYS A O 1
ATOM 3543 N N . TRP A 1 447 ? -16.524 -11.883 12.544 1.00 97.50 447 TRP A N 1
ATOM 3544 C CA . TRP A 1 447 ? -17.756 -11.195 12.170 1.00 97.50 447 TRP A CA 1
ATOM 3545 C C . TRP A 1 447 ? -17.676 -10.572 10.781 1.00 97.50 447 TRP A C 1
ATOM 3547 O O . TRP A 1 447 ? -16.637 -10.077 10.350 1.00 97.50 447 TRP A O 1
ATOM 3557 N N . VAL A 1 448 ? -18.810 -10.540 10.088 1.00 95.38 448 VAL A N 1
ATOM 3558 C CA . VAL A 1 448 ? -18.953 -9.812 8.821 1.00 95.38 448 VAL A CA 1
ATOM 3559 C C . VAL A 1 448 ? -19.727 -8.527 9.075 1.00 95.38 448 VAL A C 1
ATOM 3561 O O . VAL A 1 448 ? -20.838 -8.565 9.604 1.00 95.38 448 VAL A O 1
ATOM 3564 N N . LEU A 1 449 ? -19.156 -7.387 8.693 1.00 92.50 449 LEU A N 1
ATOM 3565 C CA . LEU A 1 449 ? -19.823 -6.095 8.816 1.00 92.50 449 LEU A CA 1
ATOM 3566 C C . LEU A 1 449 ? -20.909 -5.935 7.742 1.00 92.50 449 LEU A C 1
ATOM 3568 O O . LEU A 1 449 ? -20.720 -6.367 6.604 1.00 92.50 449 LEU A O 1
ATOM 3572 N N . PRO A 1 450 ? -22.020 -5.244 8.056 1.00 86.00 450 PRO A N 1
ATOM 3573 C CA . PRO A 1 450 ? -23.037 -4.904 7.061 1.00 86.00 450 PRO A CA 1
ATOM 3574 C C . PRO A 1 450 ? -22.584 -3.775 6.120 1.00 86.00 450 PRO A C 1
ATOM 3576 O O . PRO A 1 450 ? -23.195 -3.557 5.078 1.00 86.00 450 PRO A O 1
ATOM 3579 N N . HIS A 1 451 ? -21.517 -3.055 6.479 1.00 89.44 451 HIS A N 1
ATOM 3580 C CA . HIS A 1 451 ? -20.979 -1.921 5.735 1.00 89.44 451 HIS A CA 1
ATOM 3581 C C . HIS A 1 451 ? -19.772 -2.329 4.886 1.00 89.44 451 HIS A C 1
ATOM 3583 O O . HIS A 1 451 ? -18.889 -3.054 5.349 1.00 89.44 451 HIS A O 1
ATOM 3589 N N . SER A 1 452 ? -19.728 -1.846 3.642 1.00 90.31 452 SER A N 1
ATOM 3590 C CA . SER A 1 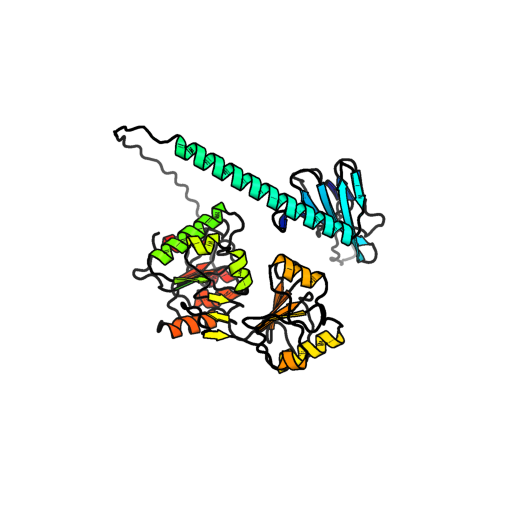452 ? -18.524 -1.885 2.804 1.00 90.31 452 SER A CA 1
ATOM 3591 C C . SER A 1 452 ? -17.577 -0.749 3.186 1.00 90.31 452 SER A C 1
ATOM 3593 O O . SER A 1 452 ? -17.964 0.172 3.914 1.00 90.31 452 SER A O 1
ATOM 3595 N N . TYR A 1 453 ? -16.347 -0.765 2.670 1.00 89.38 453 TYR A N 1
ATOM 3596 C CA . TYR A 1 453 ? -15.400 0.325 2.924 1.00 89.38 453 TYR A CA 1
ATOM 3597 C C . TYR A 1 453 ? -15.950 1.702 2.531 1.00 89.38 453 TYR A C 1
ATOM 3599 O O . TYR A 1 453 ? -15.783 2.646 3.293 1.00 89.38 453 TYR A O 1
ATOM 3607 N N . LEU A 1 454 ? -16.712 1.810 1.433 1.00 85.94 454 LEU A N 1
ATOM 3608 C CA . LEU A 1 454 ? -17.372 3.056 1.003 1.00 85.94 454 LEU A CA 1
ATOM 3609 C C . LEU A 1 454 ? -18.350 3.627 2.044 1.00 85.94 454 LEU A C 1
ATOM 3611 O O . LEU A 1 454 ? -18.651 4.816 2.027 1.00 85.94 454 LEU A O 1
ATOM 3615 N N . MET A 1 455 ? -18.839 2.787 2.956 1.00 88.06 455 MET A N 1
ATOM 3616 C CA . MET A 1 455 ? -19.718 3.165 4.063 1.00 88.06 455 MET A CA 1
ATOM 3617 C C . MET A 1 455 ? -18.954 3.341 5.387 1.00 88.06 455 MET A C 1
ATOM 3619 O O . MET A 1 455 ? -19.559 3.285 6.457 1.00 88.06 455 MET A O 1
ATOM 3623 N N . SER A 1 456 ? -17.633 3.542 5.335 1.00 93.12 456 SER A N 1
ATOM 3624 C CA . SER A 1 456 ? -16.774 3.726 6.513 1.00 93.12 456 SER A CA 1
ATOM 3625 C C . SER A 1 456 ? -16.809 2.514 7.460 1.00 93.12 456 SER A C 1
ATOM 3627 O O . SER A 1 456 ? -16.984 2.645 8.676 1.00 93.12 456 SER A O 1
ATOM 3629 N N . ALA A 1 457 ? -16.660 1.306 6.902 1.00 95.38 457 ALA A N 1
ATOM 3630 C CA . ALA A 1 457 ? -16.712 0.052 7.660 1.00 95.38 457 ALA A CA 1
ATOM 3631 C C . ALA A 1 457 ? -15.722 0.005 8.837 1.00 95.38 457 ALA A C 1
ATOM 3633 O O . ALA A 1 457 ? -16.084 -0.464 9.915 1.00 95.38 457 ALA A O 1
ATOM 3634 N N . PHE A 1 458 ? -14.514 0.556 8.674 1.00 98.38 458 PHE A N 1
ATOM 3635 C CA . PHE A 1 458 ? -13.552 0.684 9.770 1.00 98.38 458 PHE A CA 1
ATOM 3636 C C . PHE A 1 458 ? -14.132 1.464 10.959 1.00 98.38 458 PHE A C 1
ATOM 3638 O O . PHE A 1 458 ? -14.085 0.972 12.084 1.00 98.38 458 PHE A O 1
ATOM 3645 N N . ALA A 1 459 ? -14.747 2.629 10.728 1.00 98.31 459 ALA A N 1
ATOM 3646 C CA . ALA A 1 459 ? -15.386 3.395 11.799 1.00 98.31 459 ALA A CA 1
ATOM 3647 C C . ALA A 1 459 ? -16.488 2.589 12.514 1.00 98.31 459 ALA A C 1
ATOM 3649 O O . ALA A 1 459 ? -16.595 2.650 13.736 1.00 98.31 459 ALA A O 1
ATOM 3650 N N . THR A 1 460 ? -17.250 1.774 11.773 1.00 97.00 460 THR A N 1
ATOM 3651 C CA . THR A 1 460 ? -18.254 0.865 12.361 1.00 97.00 460 THR A CA 1
ATOM 3652 C C . THR A 1 460 ? -17.603 -0.180 13.272 1.00 97.00 460 THR A C 1
ATOM 3654 O O . THR A 1 460 ? -18.072 -0.400 14.386 1.00 97.00 460 THR A O 1
ATOM 3657 N N . ALA A 1 461 ? -16.513 -0.816 12.831 1.00 97.88 461 ALA A N 1
ATOM 3658 C CA . ALA A 1 461 ? -15.792 -1.791 13.649 1.00 97.88 461 ALA A CA 1
ATOM 3659 C C . ALA A 1 461 ? -15.224 -1.155 14.924 1.00 97.88 461 ALA A C 1
ATOM 3661 O O . ALA A 1 461 ? -15.326 -1.734 16.006 1.00 97.88 461 ALA A O 1
ATOM 3662 N N . MET A 1 462 ? -14.661 0.051 14.812 1.00 98.31 462 MET A N 1
ATOM 3663 C CA . MET A 1 462 ? -14.119 0.767 15.966 1.00 98.31 462 MET A CA 1
ATOM 3664 C C . MET A 1 462 ? -15.209 1.138 16.973 1.00 98.31 462 MET A C 1
ATOM 3666 O O . MET A 1 462 ? -14.981 1.004 18.171 1.00 98.31 462 MET A O 1
ATOM 3670 N N . GLU A 1 463 ? -16.405 1.519 16.519 1.00 97.38 463 GLU A N 1
ATOM 3671 C CA . GLU A 1 463 ? -17.547 1.783 17.406 1.00 97.38 463 GLU A CA 1
ATOM 3672 C C . GLU A 1 463 ? -17.984 0.530 18.182 1.00 97.38 463 GLU A C 1
ATOM 3674 O O . GLU A 1 463 ? -18.216 0.568 19.395 1.00 97.38 463 GLU A O 1
ATOM 3679 N N . LEU A 1 464 ? -18.040 -0.617 17.501 1.00 96.75 464 LEU A N 1
ATOM 3680 C CA . LEU A 1 464 ? -18.386 -1.894 18.125 1.00 96.75 464 LEU A CA 1
ATOM 3681 C C . LEU A 1 464 ? -17.372 -2.284 19.210 1.00 96.75 464 LEU A C 1
ATOM 3683 O O . LEU A 1 464 ? -17.763 -2.616 20.334 1.00 96.75 464 LEU A O 1
ATOM 3687 N N . VAL A 1 465 ? -16.079 -2.209 18.888 1.00 97.56 465 VAL A N 1
ATOM 3688 C CA . VAL A 1 465 ? -14.991 -2.676 19.759 1.00 97.56 465 VAL A CA 1
ATOM 3689 C C . VAL A 1 465 ? -14.666 -1.679 20.876 1.00 97.56 465 VAL A C 1
ATOM 3691 O O . VAL A 1 465 ? -14.494 -2.100 22.019 1.00 97.56 465 VAL A O 1
ATOM 3694 N N . TYR A 1 466 ? -14.601 -0.380 20.569 1.00 97.44 466 TYR A N 1
ATOM 3695 C CA . TYR A 1 466 ? -14.058 0.655 21.458 1.00 97.44 466 TYR A CA 1
ATOM 3696 C C . TYR A 1 466 ? -15.084 1.688 21.956 1.00 97.44 466 TYR A C 1
ATOM 3698 O O . TYR A 1 466 ? -14.769 2.380 22.920 1.00 97.44 466 TYR A O 1
ATOM 3706 N N . ASN A 1 467 ? -16.302 1.760 21.391 1.00 95.00 467 ASN A N 1
ATOM 3707 C CA . ASN A 1 467 ? -17.388 2.668 21.817 1.00 95.00 467 ASN A CA 1
ATOM 3708 C C . ASN A 1 467 ? -17.026 4.169 21.740 1.00 95.00 467 ASN A C 1
ATOM 3710 O O . ASN A 1 467 ? -16.904 4.821 22.783 1.00 95.00 467 ASN A O 1
ATOM 3714 N N . ILE A 1 468 ? -16.824 4.704 20.529 1.00 94.44 468 ILE A N 1
ATOM 3715 C CA . ILE A 1 468 ? -16.096 5.959 20.263 1.00 94.44 468 ILE A CA 1
ATOM 3716 C C . ILE A 1 468 ? -16.925 7.146 19.763 1.00 94.44 468 ILE A C 1
ATOM 3718 O O . ILE A 1 468 ? -17.439 7.165 18.627 1.00 94.44 468 ILE A O 1
#

Foldseek 3Di:
DDDDDDDDDDDDDPLPQPADEAAPQDPDDPPWDKDWDAQLNWIKMKTAADPNHFHAWYHHVPGTPDGAPDDQKTWGMWIWTDAPPDKIKIWTWIAHNVRDTDIWIWIDDPNDIDTDDPVVSVVVVVVSSVRVVVVVVVVVVVVVVVVVVVVVVPPDDDDDDDDDDDDDDDDDDDDDDDDDDDDDDDQDQDACVPFDADPDFFLEAEWEDPQTQDDPPPVLNVLSLVLLQVCVVVNGHYAYAYLADLLVRDVSCDPVSCVSRVDSRPQHHYNQLQWGAHRVRDTLHHDFAALVRLVLVVVQCVVVVFQLFKWWDDPPFIEGQDPHDPVNVVCCVSSVNPGHDHDHSVRVSVDRTFKMKGQDQDDPRPPDDDVQQWDWDDPPDNRMIMIGGPDDGSLVSLQSRQVVVVHDSQSYEYEDQDPSCLVVQQSHPHYEYEPNHDPVSSSSHSYYDPHTVSNVSSSVSSCSHPVD

Sequence (468 aa):
MARCILLFLLASLVCIAKSHVVDISLDTFQGVSSRDFFVFKIPLRIYISDANLTILEVVDSFRTLWKAEHEGSYCKYVWVYWSPDRQALVELLVVDAESKMERISYKKERFIWERIDNHAFNAAFYRTKSEFELMERSIMSSGKASEEGIRASVGSADSTPGPDCHNGNESKAVVDGEGGEKNVQDPASGQIVEFVRPEKPPKFFAIDFDETFYIHDKEAFEKNIKAFSKVRQMGYIPFICTARPFETVMRTLGEDFVTKTGYDGYPGIYLSGSVVYDVDGSVLHVSKFSREFLAAFLDYIEKEDLKDQCIFYDTRKNYALVDPKEVVSRVLVIDDIPYPKIATPEEILEMEIISIVTTNADMDIPMVTRGIDFSSRCMGSNYLAEICPITITKVDALKILMERHGERASAFGFIGDGLNDMESMGLSEISFAVANASPEVKRHAKWVLPHSYLMSAFATAMELVYNI